Protein 5HUX (pdb70)

B-factor: mean 28.96, std 8.8, range [14.6, 68.6]

Structure (mmCIF, N/CA/C/O backbone):
data_5HUX
#
_entry.id   5HUX
#
_cell.length_a   101.104
_cell.length_b   46.662
_cell.length_c   89.394
_cell.angle_alpha   90.00
_cell.angle_beta   90.56
_cell.angle_gamma   90.00
#
_symmetry.space_group_name_H-M   'C 1 2 1'
#
loop_
_entity.id
_entity.type
_entity.pdbx_description
1 polymer 'Probable sugar kinase'
2 non-polymer "ADENOSINE-5'-DIPHOSPHATE"
3 water water
#
loop_
_atom_site.group_PDB
_atom_site.id
_atom_site.type_symbol
_atom_site.label_atom_id
_atom_site.label_alt_id
_atom_site.label_comp_id
_atom_site.label_asym_id
_atom_site.label_entity_id
_atom_site.label_seq_id
_atom_site.pdbx_PDB_ins_code
_atom_site.Cartn_x
_atom_site.Cartn_y
_atom_site.Cartn_z
_atom_site.occupancy
_atom_site.B_iso_or_equiv
_atom_site.auth_seq_id
_atom_site.auth_comp_id
_atom_site.auth_asym_id
_atom_site.auth_atom_id
_atom_site.pdbx_PDB_model_num
ATOM 1 N N . MET A 1 3 ? 47.456 7.959 41.329 1.00 63.88 1 MET A N 1
ATOM 2 C CA . MET A 1 3 ? 46.178 7.644 40.701 1.00 56.57 1 MET A CA 1
ATOM 3 C C . MET A 1 3 ? 45.706 6.232 41.028 1.00 53.35 1 MET A C 1
ATOM 4 O O . MET A 1 3 ? 46.146 5.621 42.003 1.00 59.89 1 MET A O 1
ATOM 9 N N . VAL A 1 4 ? 44.825 5.715 40.181 1.00 51.71 2 VAL A N 1
ATOM 10 C CA . VAL A 1 4 ? 44.043 4.525 40.493 1.00 45.11 2 VAL A CA 1
ATOM 11 C C . VAL A 1 4 ? 44.246 3.394 39.475 1.00 40.89 2 VAL A C 1
ATOM 12 O O . VAL A 1 4 ? 44.420 3.641 38.278 1.00 37.09 2 VAL A O 1
ATOM 16 N N . VAL A 1 5 ? 44.258 2.157 39.962 1.00 33.02 3 VAL A N 1
ATOM 17 C CA . VAL A 1 5 ? 44.100 1.006 39.086 1.00 34.91 3 VAL A CA 1
ATOM 18 C C . VAL A 1 5 ? 42.608 0.808 38.829 1.00 33.40 3 VAL A C 1
ATOM 19 O O . VAL A 1 5 ? 41.830 0.627 39.767 1.00 26.14 3 VAL A O 1
ATOM 23 N N . ALA A 1 6 ? 42.204 0.866 37.564 1.00 23.82 4 ALA A N 1
ATOM 24 C CA . ALA A 1 6 ? 40.783 0.818 37.233 1.00 19.84 4 ALA A CA 1
ATOM 25 C C . ALA A 1 6 ? 40.487 -0.266 36.209 1.00 23.23 4 ALA A C 1
ATOM 26 O O . ALA A 1 6 ? 41.340 -0.620 35.401 1.00 24.53 4 ALA A O 1
ATOM 28 N N . LEU A 1 7 ? 39.269 -0.789 36.254 1.00 24.35 5 LEU A N 1
ATOM 29 C CA . LEU A 1 7 ? 38.858 -1.853 35.349 1.00 21.05 5 LEU A CA 1
ATOM 30 C C . LEU A 1 7 ? 37.689 -1.410 34.488 1.00 19.59 5 LEU A C 1
ATOM 31 O O . LEU A 1 7 ? 36.658 -0.954 35.003 1.00 18.73 5 LEU A O 1
ATOM 36 N N . GLY A 1 8 ? 37.855 -1.539 33.175 1.00 18.38 6 GLY A N 1
ATOM 37 C CA . GLY A 1 8 ? 36.773 -1.282 32.245 1.00 18.83 6 GLY A CA 1
ATOM 38 C C . GLY A 1 8 ? 36.327 -2.575 31.579 1.00 19.49 6 GLY A C 1
ATOM 39 O O . GLY A 1 8 ? 37.159 -3.374 31.144 1.00 20.50 6 GLY A O 1
ATOM 40 N N . LEU A 1 9 ? 35.013 -2.783 31.527 1.00 16.85 7 LEU A N 1
ATOM 41 C CA . LEU A 1 9 ? 34.420 -3.945 30.872 1.00 16.19 7 LEU A CA 1
ATOM 42 C C . LEU A 1 9 ? 33.538 -3.496 29.718 1.00 19.42 7 LEU A C 1
ATOM 43 O O . LEU A 1 9 ? 32.635 -2.694 29.906 1.00 19.74 7 LEU A O 1
ATOM 48 N N . ASP A 1 10 ? 33.794 -4.037 28.534 1.00 19.03 8 ASP A N 1
ATOM 49 C CA . ASP A 1 10 ? 33.084 -3.673 27.313 1.00 20.59 8 ASP A CA 1
ATOM 50 C C . ASP A 1 10 ? 32.299 -4.867 26.791 1.00 21.45 8 ASP A C 1
ATOM 51 O O . ASP A 1 10 ? 32.891 -5.861 26.377 1.00 20.77 8 ASP A O 1
ATOM 56 N N . PHE A 1 11 ? 30.972 -4.787 26.837 1.00 18.82 9 PHE A N 1
ATOM 57 C CA . PHE A 1 11 ? 30.154 -5.837 26.239 1.00 17.87 9 PHE A CA 1
ATOM 58 C C . PHE A 1 11 ? 29.619 -5.333 24.900 1.00 21.09 9 PHE A C 1
ATOM 59 O O . PHE A 1 11 ? 28.760 -4.455 24.853 1.00 23.22 9 PHE A O 1
ATOM 67 N N . GLY A 1 12 ? 30.152 -5.876 23.812 1.00 19.73 10 GLY A N 1
ATOM 68 C CA . GLY A 1 12 ? 29.809 -5.392 22.487 1.00 21.08 10 GLY A CA 1
ATOM 69 C C . GLY A 1 12 ? 28.933 -6.324 21.680 1.00 28.36 10 GLY A C 1
ATOM 70 O O . GLY A 1 12 ? 28.235 -7.185 22.225 1.00 23.99 10 GLY A O 1
ATOM 71 N N . THR A 1 13 ? 28.989 -6.152 20.362 1.00 30.32 11 THR A N 1
ATOM 72 C CA . THR A 1 13 ? 28.086 -6.842 19.449 1.00 30.12 11 THR A CA 1
ATOM 73 C C . THR A 1 13 ? 28.423 -8.314 19.239 1.00 29.55 11 THR A C 1
ATOM 74 O O . THR A 1 13 ? 27.566 -9.092 18.823 1.00 34.17 11 THR A O 1
ATOM 78 N N . SER A 1 14 ? 29.660 -8.709 19.523 1.00 28.67 12 SER A N 1
ATOM 79 C CA . SER A 1 14 ? 30.055 -10.094 19.270 1.00 31.95 12 SER A CA 1
ATOM 80 C C . SER A 1 14 ? 30.920 -10.701 20.370 1.00 29.81 12 SER A C 1
ATOM 81 O O . SER A 1 14 ? 31.289 -11.871 20.293 1.00 24.98 12 SER A O 1
ATOM 84 N N . GLY A 1 15 ? 31.244 -9.917 21.393 1.00 25.94 13 GLY A N 1
ATOM 85 C CA . GLY A 1 15 ? 32.076 -10.417 22.471 1.00 23.53 13 GLY A CA 1
ATOM 86 C C . GLY A 1 15 ? 32.253 -9.399 23.580 1.00 26.80 13 GLY A C 1
ATOM 87 O O . GLY A 1 15 ? 31.728 -8.286 23.501 1.00 24.54 13 GLY A O 1
ATOM 88 N N . ALA A 1 16 ? 32.985 -9.783 24.620 1.00 21.85 14 ALA A N 1
ATOM 89 C CA . ALA A 1 16 ? 33.270 -8.872 25.725 1.00 20.55 14 ALA A CA 1
ATOM 90 C C . ALA A 1 16 ? 34.777 -8.759 25.933 1.00 24.65 14 ALA A C 1
ATOM 91 O O . ALA A 1 16 ? 35.515 -9.713 25.704 1.00 21.14 14 ALA A O 1
ATOM 93 N N . ARG A 1 17 ? 35.235 -7.582 26.340 1.00 22.79 15 ARG A N 1
ATOM 94 C CA . ARG A 1 17 ? 36.647 -7.389 26.638 1.00 21.21 15 ARG A CA 1
ATOM 95 C C . ARG A 1 17 ? 36.789 -6.689 27.986 1.00 25.95 15 ARG A C 1
ATOM 96 O O . ARG A 1 17 ? 35.940 -5.897 28.371 1.00 21.97 15 ARG A O 1
ATOM 104 N N . ALA A 1 18 ? 37.851 -7.012 28.711 1.00 19.95 16 ALA A N 1
ATOM 105 C CA . ALA A 1 18 ? 38.142 -6.386 29.984 1.00 20.40 16 ALA A CA 1
ATOM 106 C C . ALA A 1 18 ? 39.551 -5.822 29.933 1.00 25.46 16 ALA A C 1
ATOM 107 O O . ALA A 1 18 ? 40.481 -6.498 29.489 1.00 21.99 16 ALA A O 1
ATOM 109 N N . ILE A 1 19 ? 39.703 -4.575 30.368 1.00 23.29 17 ILE A N 1
ATOM 110 C CA . ILE A 1 19 ? 41.022 -3.962 30.429 1.00 23.81 17 ILE A CA 1
ATOM 111 C C . ILE A 1 19 ? 41.220 -3.324 31.796 1.00 26.76 17 ILE A C 1
ATOM 112 O O . ILE A 1 19 ? 40.431 -2.477 32.226 1.00 23.78 17 ILE A O 1
ATOM 117 N N . ALA A 1 20 ? 42.261 -3.759 32.495 1.00 26.15 18 ALA A N 1
ATOM 118 C CA . ALA A 1 20 ? 42.621 -3.133 33.760 1.00 28.44 18 ALA A CA 1
ATOM 119 C C . ALA A 1 20 ? 43.869 -2.294 33.553 1.00 26.56 18 ALA A C 1
ATOM 120 O O . ALA A 1 20 ? 44.839 -2.756 32.960 1.00 26.40 18 ALA A O 1
ATOM 122 N N . CYS A 1 21 ? 43.835 -1.058 34.038 1.00 25.87 19 CYS A N 1
ATOM 123 C CA . CYS A 1 21 ? 44.947 -0.141 33.857 1.00 26.14 19 CYS A CA 1
ATOM 124 C C . CYS A 1 21 ? 45.446 0.447 35.162 1.00 29.56 19 CYS A C 1
ATOM 125 O O . CYS A 1 21 ? 44.664 0.920 35.988 1.00 30.41 19 CYS A O 1
ATOM 128 N N . ASP A 1 22 ? 46.760 0.399 35.330 1.00 30.87 20 ASP A N 1
ATOM 129 C CA . ASP A 1 22 ? 47.460 1.185 36.327 1.00 34.82 20 ASP A CA 1
ATOM 130 C C . ASP A 1 22 ? 47.873 2.478 35.632 1.00 35.13 20 ASP A C 1
ATOM 131 O O . ASP A 1 22 ? 48.799 2.488 34.807 1.00 40.58 20 ASP A O 1
ATOM 136 N N . PHE A 1 23 ? 47.162 3.554 35.957 1.00 35.68 21 PHE A N 1
ATOM 137 C CA . PHE A 1 23 ? 47.305 4.834 35.266 1.00 39.89 21 PHE A CA 1
ATOM 138 C C . PHE A 1 23 ? 48.465 5.684 35.780 1.00 46.57 21 PHE A C 1
ATOM 139 O O . PHE A 1 23 ? 48.759 6.739 35.217 1.00 46.43 21 PHE A O 1
ATOM 147 N N . ASP A 1 24 ? 49.115 5.233 36.849 1.00 45.34 22 ASP A N 1
ATOM 148 C CA . ASP A 1 24 ? 50.344 5.880 37.305 1.00 46.68 22 ASP A CA 1
ATOM 149 C C . ASP A 1 24 ? 51.556 5.280 36.610 1.00 45.80 22 ASP A C 1
ATOM 150 O O . ASP A 1 24 ? 52.500 5.990 36.264 1.00 51.94 22 ASP A O 1
ATOM 155 N N . SER A 1 25 ? 51.523 3.968 36.403 1.00 46.70 23 SER A N 1
ATOM 156 C CA . SER A 1 25 ? 52.599 3.281 35.703 1.00 47.01 23 SER A CA 1
ATOM 157 C C . SER A 1 25 ? 52.324 3.211 34.208 1.00 46.90 23 SER A C 1
ATOM 158 O O . SER A 1 25 ? 53.175 2.771 33.436 1.00 51.05 23 SER A O 1
ATOM 161 N N . ASP A 1 26 ? 51.129 3.639 33.811 1.00 42.91 24 ASP A N 1
ATOM 162 C CA . ASP A 1 26 ? 50.685 3.573 32.419 1.00 47.00 24 ASP A CA 1
ATOM 163 C C . ASP A 1 26 ? 50.733 2.148 31.875 1.00 45.94 24 ASP A C 1
ATOM 164 O O . ASP A 1 26 ? 50.957 1.938 30.681 1.00 47.54 24 ASP A O 1
ATOM 169 N N . ARG A 1 27 ? 50.521 1.168 32.748 1.00 42.16 25 ARG A N 1
ATOM 170 C CA . ARG A 1 27 ? 50.566 -0.231 32.318 1.00 38.53 25 ARG A CA 1
ATOM 171 C C . ARG A 1 27 ? 49.174 -0.850 32.360 1.00 38.06 25 ARG A C 1
ATOM 172 O O . ARG A 1 27 ? 48.296 -0.346 33.047 1.00 34.66 25 ARG A O 1
ATOM 180 N N . SER A 1 28 ? 48.967 -1.944 31.636 1.00 31.33 26 SER A N 1
ATOM 181 C CA . SER A 1 28 ? 47.631 -2.520 31.567 1.00 32.56 26 SER A CA 1
ATOM 182 C C . SER A 1 28 ? 47.610 -4.003 31.210 1.00 34.87 26 SER A C 1
ATOM 183 O O . SER A 1 28 ? 48.601 -4.562 30.742 1.00 33.38 26 SER A O 1
ATOM 186 N N . VAL A 1 29 ? 46.462 -4.632 31.440 1.00 30.14 27 VAL A N 1
ATOM 187 C CA . VAL A 1 29 ? 46.240 -6.006 31.028 1.00 25.75 27 VAL A CA 1
ATOM 188 C C . VAL A 1 29 ? 44.873 -6.124 30.363 1.00 28.12 27 VAL A C 1
ATOM 189 O O . VAL A 1 29 ? 43.907 -5.484 30.786 1.00 28.34 27 VA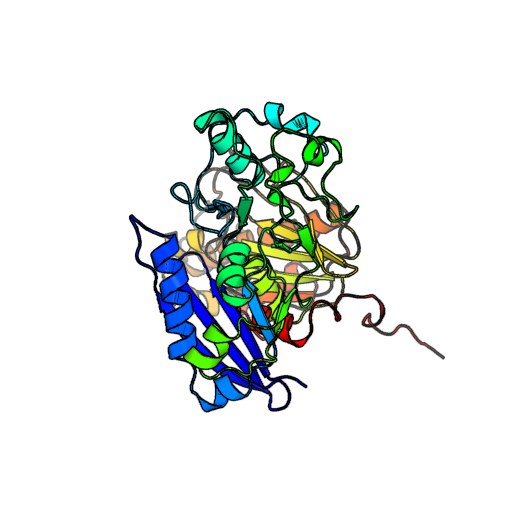L A O 1
ATOM 193 N N . SER A 1 30 ? 44.806 -6.949 29.324 1.00 25.56 28 SER A N 1
ATOM 194 C CA . SER A 1 30 ? 43.594 -7.114 28.539 1.00 29.21 28 SER A CA 1
ATOM 195 C C . SER A 1 30 ? 43.210 -8.581 28.422 1.00 29.74 28 SER A C 1
ATOM 196 O O . SER A 1 30 ? 44.060 -9.428 28.160 1.00 31.20 28 SER A O 1
ATOM 199 N N . VAL A 1 31 ? 41.931 -8.874 28.621 1.00 24.51 29 VAL A N 1
ATOM 200 C CA . VAL A 1 31 ? 41.413 -10.227 28.423 1.00 29.02 29 VAL A CA 1
ATOM 201 C C . VAL A 1 31 ? 40.091 -10.134 27.684 1.00 29.82 29 VAL A C 1
ATOM 202 O O . VAL A 1 31 ? 39.492 -9.065 27.625 1.00 24.57 29 VAL A O 1
ATOM 206 N N . SER A 1 32 ? 39.628 -11.237 27.110 1.00 24.06 30 SER A N 1
ATOM 207 C CA . SER A 1 32 ? 38.404 -11.177 26.326 1.00 23.37 30 SER A CA 1
ATOM 208 C C . SER A 1 32 ? 37.687 -12.514 26.244 1.00 32.70 30 SER A C 1
ATOM 209 O O . SER A 1 32 ? 38.257 -13.565 26.545 1.00 33.58 30 SER A O 1
ATOM 212 N N . VAL A 1 33 ? 36.418 -12.453 25.852 1.00 26.24 31 VAL A N 1
ATOM 213 C CA . VAL A 1 33 ? 35.601 -13.632 25.608 1.00 28.51 31 VAL A CA 1
ATOM 214 C C . VAL A 1 33 ? 34.778 -13.393 24.346 1.00 30.02 31 VAL A C 1
ATOM 215 O O . VAL A 1 33 ? 34.439 -12.247 24.015 1.00 26.60 31 VAL A O 1
ATOM 219 N N . THR A 1 34 ? 34.468 -14.471 23.638 1.00 22.50 32 THR A N 1
ATOM 220 C CA . THR A 1 34 ? 33.718 -14.369 22.392 1.00 26.26 32 THR A CA 1
ATOM 221 C C . THR A 1 34 ? 32.326 -14.966 22.573 1.00 29.26 32 THR A C 1
ATOM 222 O O . THR A 1 34 ? 32.181 -16.052 23.133 1.00 35.29 32 THR A O 1
ATOM 226 N N . PHE A 1 35 ? 31.307 -14.244 22.115 1.00 26.38 33 PHE A N 1
ATOM 227 C CA . PHE A 1 35 ? 29.927 -14.704 22.239 1.00 28.19 33 PHE A CA 1
ATOM 228 C C . PHE A 1 35 ? 29.593 -15.687 21.139 1.00 34.26 33 PHE A C 1
ATOM 229 O O . PHE A 1 35 ? 30.207 -15.656 20.076 1.00 26.69 33 PHE A O 1
ATOM 237 N N . PRO A 1 36 ? 28.598 -16.552 21.381 1.00 35.55 34 PRO A N 1
ATOM 238 C CA . PRO A 1 36 ? 28.039 -17.345 20.284 1.00 35.65 34 PRO A CA 1
ATOM 239 C C . PRO A 1 36 ? 27.223 -16.443 19.366 1.00 37.13 34 PRO A C 1
ATOM 240 O O . PRO A 1 36 ? 26.945 -15.302 19.742 1.00 35.87 34 PRO A O 1
ATOM 244 N N . LYS A 1 37 ? 26.860 -16.924 18.182 1.00 33.54 35 LYS A N 1
ATOM 245 C CA . LYS A 1 37 ? 26.050 -16.124 17.269 1.00 37.76 35 LYS A CA 1
ATOM 246 C C . LYS A 1 37 ? 24.609 -16.039 17.766 1.00 38.05 35 LYS A C 1
ATOM 247 O O . LYS A 1 37 ? 23.925 -15.040 17.557 1.00 41.95 35 LYS A O 1
ATOM 253 N N . THR A 1 38 ? 24.162 -17.091 18.443 1.00 45.62 36 THR A N 1
ATOM 254 C CA . THR A 1 38 ? 22.785 -17.176 18.908 1.00 41.15 36 THR A CA 1
ATOM 255 C C . THR A 1 38 ? 22.740 -17.754 20.316 1.00 42.22 36 THR A C 1
ATOM 256 O O . THR A 1 38 ? 23.681 -18.418 20.759 1.00 46.36 36 THR A O 1
ATOM 260 N N . SER A 1 39 ? 21.648 -17.503 21.026 1.00 39.77 37 SER A N 1
ATOM 261 C CA . SER A 1 39 ? 21.493 -18.074 22.354 1.00 41.43 37 SER A CA 1
ATOM 262 C C . SER A 1 39 ? 20.030 -18.219 22.744 1.00 36.22 37 SER A C 1
ATOM 263 O O . SER A 1 39 ? 19.176 -17.442 22.314 1.00 32.13 37 SER A O 1
ATOM 266 N N . GLN A 1 40 ? 19.753 -19.234 23.554 1.00 38.32 38 GLN A N 1
ATOM 267 C CA . GLN A 1 40 ? 18.446 -19.390 24.171 1.00 41.52 38 GLN A CA 1
ATOM 268 C C . GLN A 1 40 ? 18.410 -18.616 25.485 1.00 40.09 38 GLN A C 1
ATOM 269 O O . GLN A 1 40 ? 17.342 -18.325 26.020 1.00 39.79 38 GLN A O 1
ATOM 275 N N . ASN A 1 41 ? 19.592 -18.283 25.994 1.00 35.80 39 ASN A N 1
ATOM 276 C CA . ASN A 1 41 ? 19.712 -17.609 27.278 1.00 32.84 39 ASN A CA 1
ATOM 277 C C . ASN A 1 41 ? 20.852 -16.591 27.245 1.00 31.48 39 ASN A C 1
ATOM 278 O O . ASN A 1 41 ? 21.922 -16.820 27.811 1.00 28.05 39 ASN A O 1
ATOM 283 N N . TRP A 1 42 ? 20.616 -15.476 26.561 1.00 27.23 40 TRP A N 1
ATOM 284 C CA . TRP A 1 42 ? 21.590 -14.391 26.498 1.00 28.11 40 TRP A CA 1
ATOM 285 C C . TRP A 1 42 ? 22.008 -13.817 27.857 1.00 25.27 40 TRP A C 1
ATOM 286 O O . TRP A 1 42 ? 23.187 -13.510 28.040 1.00 27.04 40 TRP A O 1
ATOM 297 N N . PRO A 1 43 ? 21.064 -13.654 28.808 1.00 24.85 41 PRO A N 1
ATOM 298 C CA . PRO A 1 43 ? 21.527 -13.160 30.115 1.00 26.47 41 PRO A CA 1
ATOM 299 C C . PRO A 1 43 ? 22.566 -14.076 30.758 1.00 27.31 41 PRO A C 1
ATOM 300 O O . PRO A 1 43 ? 23.524 -13.597 31.386 1.00 22.70 41 PRO A O 1
ATOM 304 N N . GLN A 1 44 ? 22.384 -15.383 30.593 1.00 24.15 42 GLN A N 1
ATOM 305 C CA . GLN A 1 44 ? 23.335 -16.344 31.129 1.00 24.51 42 GLN A CA 1
ATOM 306 C C . GLN A 1 44 ? 24.685 -16.192 30.440 1.00 24.40 42 GLN A C 1
ATOM 307 O O . GLN A 1 44 ? 25.723 -16.206 31.091 1.00 26.87 42 GLN A O 1
ATOM 313 N N . VAL A 1 45 ? 24.662 -16.051 29.118 1.00 23.43 43 VAL A N 1
ATOM 314 C CA . VAL A 1 45 ? 25.883 -15.844 28.349 1.00 23.02 43 VAL A CA 1
ATOM 315 C C . VAL A 1 45 ? 26.640 -14.602 28.821 1.00 23.92 43 VAL A C 1
ATOM 316 O O . VAL A 1 45 ? 27.853 -14.649 29.055 1.00 23.07 43 VAL A O 1
ATOM 320 N N . TRP A 1 46 ? 25.922 -13.494 28.961 1.00 23.34 44 TRP A N 1
ATOM 321 C CA . TRP A 1 46 ? 26.546 -12.238 29.386 1.00 25.33 44 TRP A CA 1
ATOM 322 C C . TRP A 1 46 ? 27.125 -12.350 30.796 1.00 22.08 44 TRP A C 1
ATOM 323 O O . TRP A 1 46 ? 28.274 -11.962 31.040 1.00 22.95 44 TRP A O 1
ATOM 334 N N . ARG A 1 47 ? 26.341 -12.885 31.727 1.00 21.31 45 ARG A N 1
ATOM 335 C CA . ARG A 1 47 ? 26.797 -12.973 33.115 1.00 22.98 45 ARG A CA 1
ATOM 336 C C . ARG A 1 47 ? 28.001 -13.913 33.260 1.00 26.59 45 ARG A C 1
ATOM 337 O O . ARG A 1 47 ? 28.985 -13.609 33.972 1.00 23.97 45 ARG A O 1
ATOM 345 N N . GLU A 1 48 ? 27.931 -15.050 32.572 1.00 22.55 46 GLU A N 1
ATOM 346 C CA . GLU A 1 48 ? 29.037 -15.990 32.595 1.00 25.28 46 GLU A CA 1
ATOM 347 C C . GLU A 1 48 ? 30.273 -15.325 32.002 1.00 22.74 46 GLU A C 1
ATOM 348 O O . GLU A 1 48 ? 31.373 -15.497 32.523 1.00 26.06 46 GLU A O 1
ATOM 354 N N . ALA A 1 49 ? 30.086 -14.537 30.945 1.00 23.63 47 ALA A N 1
ATOM 355 C CA . ALA A 1 49 ? 31.194 -13.805 30.338 1.00 20.92 47 ALA A CA 1
ATOM 356 C C . ALA A 1 49 ? 31.832 -12.856 31.345 1.00 20.42 47 ALA A C 1
ATOM 357 O O . ALA A 1 49 ? 33.053 -12.740 31.418 1.00 21.15 47 ALA A O 1
ATOM 359 N N . LEU A 1 50 ? 30.988 -12.179 32.118 1.00 21.35 48 LEU A N 1
ATOM 360 C CA . LEU A 1 50 ? 31.446 -11.293 33.180 1.00 19.62 48 LEU A CA 1
ATOM 361 C C . LEU A 1 50 ? 32.394 -12.032 34.132 1.00 23.00 48 LEU A C 1
ATOM 362 O O . LEU A 1 50 ? 33.541 -11.594 34.393 1.00 20.89 48 LEU A O 1
ATOM 367 N N . TRP A 1 51 ? 31.928 -13.179 34.627 1.00 24.00 49 TRP A N 1
ATOM 368 C CA . TRP A 1 51 ? 32.759 -13.962 35.543 1.00 22.86 49 TRP A CA 1
ATOM 369 C C . TRP A 1 51 ? 34.049 -14.489 34.882 1.00 21.81 49 TRP A C 1
ATOM 370 O O . TRP A 1 51 ? 35.106 -14.510 35.517 1.00 21.47 49 TRP A O 1
ATOM 381 N N . GLN A 1 52 ? 33.966 -14.903 33.615 1.00 22.87 50 GLN A N 1
ATOM 382 C CA . GLN A 1 52 ? 35.144 -15.351 32.858 1.00 25.49 50 GLN A CA 1
ATOM 383 C C . GLN A 1 52 ? 36.210 -14.264 32.740 1.00 25.04 50 GLN A C 1
ATOM 384 O O . GLN A 1 52 ? 37.414 -14.508 32.958 1.00 24.35 50 GLN A O 1
ATOM 390 N N . LEU A 1 53 ? 35.761 -13.065 32.384 1.00 22.04 51 LEU A N 1
ATOM 391 C CA . LEU A 1 53 ? 36.656 -11.922 32.276 1.00 24.36 51 LEU A CA 1
ATOM 392 C C . LEU A 1 53 ? 37.351 -11.682 33.598 1.00 23.79 51 LEU A C 1
ATOM 393 O O . LEU A 1 53 ? 38.578 -11.554 33.640 1.00 23.54 51 LEU A O 1
ATOM 398 N N . LEU A 1 54 ? 36.574 -11.634 34.678 1.00 23.73 52 LEU A N 1
ATOM 399 C CA . LEU A 1 54 ? 37.181 -11.405 35.990 1.00 25.03 52 LEU A CA 1
ATOM 400 C C . LEU A 1 54 ? 38.198 -12.496 36.341 1.00 25.56 52 LEU A C 1
ATOM 401 O O . LEU A 1 54 ? 39.281 -12.210 36.853 1.00 25.49 52 LEU A O 1
ATOM 406 N N . THR A 1 55 ? 37.847 -13.743 36.047 1.00 24.71 53 THR A N 1
ATOM 407 C CA . THR A 1 55 ? 38.705 -14.883 36.365 1.00 24.21 53 THR A CA 1
ATOM 408 C C . THR A 1 55 ? 40.042 -14.788 35.641 1.00 28.69 53 THR A C 1
ATOM 409 O O . THR A 1 55 ? 41.089 -15.139 36.197 1.00 24.04 53 THR A O 1
ATOM 413 N N . GLN A 1 56 ? 40.004 -14.284 34.410 1.00 22.90 54 GLN A N 1
ATOM 414 C CA . GLN A 1 56 ? 41.189 -14.244 33.560 1.00 25.51 54 GLN A CA 1
ATOM 415 C C . GLN A 1 56 ? 42.204 -13.185 33.983 1.00 27.87 54 GLN A C 1
ATOM 416 O O . GLN A 1 56 ? 43.393 -13.299 33.685 1.00 31.14 54 GLN A O 1
ATOM 422 N N . ILE A 1 57 ? 41.730 -12.139 34.646 1.00 25.21 55 ILE A N 1
ATOM 423 C CA . ILE A 1 57 ? 42.620 -11.112 35.157 1.00 27.06 55 ILE A CA 1
ATOM 424 C C . ILE A 1 57 ? 43.481 -11.709 36.266 1.00 26.34 55 ILE A C 1
ATOM 425 O O . ILE A 1 57 ? 42.964 -12.388 37.150 1.00 26.53 55 ILE A O 1
ATOM 430 N N . PRO A 1 58 ? 44.805 -11.490 36.201 1.00 29.58 56 PRO A N 1
ATOM 431 C CA . PRO A 1 58 ? 45.710 -12.053 37.212 1.00 29.57 56 PRO A CA 1
ATOM 432 C C . PRO A 1 58 ? 45.363 -11.570 38.616 1.00 26.94 56 PRO A C 1
ATOM 433 O O . PRO A 1 58 ? 44.952 -10.422 38.777 1.00 26.42 56 PRO A O 1
ATOM 437 N N . ALA A 1 59 ? 45.528 -12.437 39.612 1.00 29.13 57 ALA A N 1
ATOM 438 C CA . ALA A 1 59 ? 45.103 -12.142 40.980 1.00 28.81 57 ALA A CA 1
ATOM 439 C C . ALA A 1 59 ? 45.721 -10.867 41.542 1.00 26.88 57 ALA A C 1
ATOM 440 O O . ALA A 1 59 ? 45.064 -10.127 42.277 1.00 29.03 57 ALA A O 1
ATOM 442 N N . ASP A 1 60 ? 46.981 -10.611 41.202 1.00 28.57 58 ASP A N 1
ATOM 443 C CA . ASP A 1 60 ? 47.673 -9.434 41.718 1.00 32.07 58 ASP A CA 1
ATOM 444 C C . ASP A 1 60 ? 47.075 -8.148 41.150 1.00 30.37 58 ASP A C 1
ATOM 445 O O . ASP A 1 60 ? 47.056 -7.117 41.823 1.00 33.61 58 ASP A O 1
ATOM 450 N N . TRP A 1 61 ? 46.584 -8.203 39.916 1.00 29.98 59 TRP A N 1
ATOM 451 C CA . TRP A 1 61 ? 45.878 -7.061 39.350 1.00 25.85 59 TRP A CA 1
ATOM 452 C C . TRP A 1 61 ? 44.538 -6.883 40.046 1.00 24.10 59 TRP A C 1
ATOM 453 O O . TRP A 1 61 ? 44.159 -5.770 40.411 1.00 23.40 59 TRP A O 1
ATOM 464 N N . ARG A 1 62 ? 43.832 -7.991 40.242 1.00 23.35 60 ARG A N 1
ATOM 465 C CA . ARG A 1 62 ? 42.517 -7.950 40.871 1.00 25.23 60 ARG A CA 1
ATOM 466 C C . ARG A 1 62 ? 42.568 -7.383 42.281 1.00 26.15 60 ARG A C 1
ATOM 467 O O . ARG A 1 62 ? 41.655 -6.669 42.699 1.00 27.51 60 ARG A O 1
ATOM 475 N N . SER A 1 63 ? 43.639 -7.680 43.009 1.00 27.74 61 SER A N 1
ATOM 476 C CA . SER A 1 63 ? 43.773 -7.188 44.379 1.00 27.27 61 SER A CA 1
ATOM 477 C C . SER A 1 63 ? 43.970 -5.671 44.422 1.00 29.42 61 SER A C 1
ATOM 478 O O . SER A 1 63 ? 43.819 -5.047 45.475 1.00 29.99 61 SER A O 1
ATOM 481 N N . ARG A 1 64 ? 44.287 -5.088 43.269 1.00 25.23 62 ARG A N 1
ATOM 482 C CA . ARG A 1 64 ? 44.612 -3.667 43.169 1.00 26.64 62 ARG A CA 1
ATOM 483 C C . ARG A 1 64 ? 43.506 -2.809 42.545 1.00 27.37 62 ARG A C 1
ATOM 484 O O . ARG A 1 64 ? 43.585 -1.581 42.584 1.00 27.98 62 ARG A O 1
ATOM 492 N N . ILE A 1 65 ? 42.487 -3.441 41.966 1.00 26.62 63 ILE A N 1
ATOM 493 C CA . ILE A 1 65 ? 41.436 -2.694 41.274 1.00 27.43 63 ILE A CA 1
ATOM 494 C C . ILE A 1 65 ? 40.579 -1.921 42.268 1.00 26.74 63 ILE A C 1
ATOM 495 O O . ILE A 1 65 ? 40.053 -2.493 43.216 1.00 28.21 63 ILE A O 1
ATOM 500 N N . GLU A 1 66 ? 40.440 -0.617 42.049 1.00 28.35 64 GLU A N 1
ATOM 501 C CA . GLU A 1 66 ? 39.715 0.233 42.993 1.00 26.50 64 GLU A CA 1
ATOM 502 C C . GLU A 1 66 ? 38.374 0.707 42.453 1.00 22.49 64 GLU A C 1
ATOM 503 O O . GLU A 1 66 ? 37.468 1.021 43.226 1.00 22.09 64 GLU A O 1
ATOM 509 N N . ARG A 1 67 ? 38.259 0.781 41.127 1.00 22.47 65 ARG A N 1
ATOM 510 C CA . ARG A 1 67 ? 37.029 1.224 40.477 1.00 21.06 65 ARG A CA 1
ATOM 511 C C . ARG A 1 67 ? 36.743 0.359 39.249 1.00 20.88 65 ARG A C 1
ATOM 512 O O . ARG A 1 67 ? 37.667 -0.059 38.550 1.00 20.89 65 ARG A O 1
ATOM 520 N N . ILE A 1 68 ? 35.464 0.087 39.001 1.00 17.67 66 ILE A N 1
ATOM 521 C CA . ILE A 1 68 ? 35.043 -0.715 37.849 1.00 15.55 66 ILE A CA 1
ATOM 522 C C . ILE A 1 68 ? 33.912 -0.018 37.108 1.00 20.27 66 ILE A C 1
ATOM 523 O O . ILE A 1 68 ? 32.995 0.505 37.745 1.00 19.60 66 ILE A O 1
ATOM 528 N N . ALA A 1 69 ? 33.969 -0.011 35.774 1.00 18.46 67 ALA A N 1
ATOM 529 C CA . ALA A 1 69 ? 32.837 0.470 34.981 1.00 18.70 67 ALA A CA 1
ATOM 530 C C . ALA A 1 69 ? 32.547 -0.465 33.815 1.00 19.73 67 ALA A C 1
ATOM 531 O O . ALA A 1 69 ? 33.423 -1.202 33.362 1.00 18.40 67 ALA A O 1
ATOM 533 N N . ILE A 1 70 ? 31.308 -0.431 33.334 1.00 16.85 68 ILE A N 1
ATOM 534 C CA . ILE A 1 70 ? 30.886 -1.310 32.252 1.00 17.83 68 ILE A CA 1
ATOM 535 C C . ILE A 1 70 ? 30.168 -0.525 31.160 1.00 20.81 68 ILE A C 1
ATOM 536 O O . ILE A 1 70 ? 29.334 0.334 31.450 1.00 19.60 68 ILE A O 1
ATOM 541 N N . ASP A 1 71 ? 30.518 -0.799 29.906 1.00 18.20 69 ASP A N 1
ATOM 542 C CA . ASP A 1 71 ? 29.739 -0.310 28.781 1.00 19.67 69 ASP A CA 1
ATOM 543 C C . ASP A 1 71 ? 29.022 -1.502 28.140 1.00 22.73 69 ASP A C 1
ATOM 544 O O . ASP A 1 71 ? 29.523 -2.630 28.174 1.00 19.63 69 ASP A O 1
ATOM 549 N N . GLY A 1 72 ? 27.841 -1.249 27.584 1.00 20.86 70 GLY A N 1
ATOM 550 C CA . GLY A 1 72 ? 27.066 -2.278 26.914 1.00 19.02 70 GLY A CA 1
ATOM 551 C C . GLY A 1 72 ? 26.493 -1.742 25.611 1.00 23.00 70 GLY A C 1
ATOM 552 O O . GLY A 1 72 ? 26.684 -0.577 25.270 1.00 21.00 70 GLY A O 1
ATOM 553 N N . THR A 1 73 ? 25.782 -2.586 24.875 1.00 20.84 71 THR A N 1
ATOM 554 C CA . THR A 1 73 ? 25.250 -2.161 23.593 1.00 21.10 71 THR A CA 1
ATOM 555 C C . THR A 1 73 ? 23.967 -1.370 23.808 1.00 20.94 71 THR A C 1
ATOM 556 O O . THR A 1 73 ? 23.165 -1.685 24.691 1.00 20.36 71 THR A O 1
ATOM 560 N N . SER A 1 74 ? 23.800 -0.328 23.001 1.00 23.62 72 SER A N 1
ATOM 561 C CA . SER A 1 74 ? 22.706 0.627 23.144 1.00 20.92 72 SER A CA 1
ATOM 562 C C . SER A 1 74 ? 21.380 0.058 22.679 1.00 26.49 72 SER A C 1
ATOM 563 O O . SER A 1 74 ? 21.226 -0.288 21.508 1.00 24.06 72 SER A O 1
ATOM 566 N N . GLY A 1 75 ? 20.414 -0.024 23.587 1.00 22.05 73 GLY A N 1
ATOM 567 C CA . GLY A 1 75 ? 19.089 -0.477 23.209 1.00 20.25 73 GLY A CA 1
ATOM 568 C C . GLY A 1 75 ? 18.939 -1.966 23.410 1.00 21.91 73 GLY A C 1
ATOM 569 O O . GLY A 1 75 ? 17.935 -2.561 23.020 1.00 24.90 73 GLY A O 1
ATOM 570 N N . THR A 1 76 ? 19.963 -2.578 23.991 1.00 20.00 74 THR A N 1
ATOM 571 C CA . THR A 1 76 ? 19.850 -3.956 24.450 1.00 23.84 74 THR A CA 1
ATOM 572 C C . THR A 1 76 ? 19.296 -3.902 25.863 1.00 24.16 74 THR A C 1
ATOM 573 O O . THR A 1 76 ? 19.970 -3.427 26.776 1.00 22.33 74 THR A O 1
ATOM 577 N N . VAL A 1 77 ? 18.059 -4.353 26.037 1.00 21.53 75 VAL A N 1
ATOM 578 C CA . VAL A 1 77 ? 17.395 -4.225 27.328 1.00 22.75 75 VAL A CA 1
ATOM 579 C C . VAL A 1 77 ? 16.808 -5.542 27.839 1.00 25.44 75 VAL A C 1
ATOM 580 O O . VAL A 1 77 ? 16.502 -6.450 27.059 1.00 23.43 75 VAL A O 1
ATOM 584 N N . LEU A 1 78 ? 16.659 -5.611 29.160 1.00 19.59 76 LEU A N 1
ATOM 585 C CA . LEU A 1 78 ? 16.138 -6.772 29.881 1.00 24.85 76 LEU A CA 1
ATOM 586 C C . LEU A 1 78 ? 14.991 -6.339 30.784 1.00 25.86 76 LEU A C 1
ATOM 587 O O . LEU A 1 78 ? 15.070 -5.293 31.438 1.00 28.31 76 LEU A O 1
ATOM 592 N N . LEU A 1 79 ? 13.940 -7.146 30.826 1.00 24.05 77 LEU A N 1
ATOM 593 C CA . LEU A 1 79 ? 12.797 -6.888 31.693 1.00 24.87 77 LEU A CA 1
ATOM 594 C C . LEU A 1 79 ? 12.890 -7.835 32.881 1.00 24.93 77 LEU A C 1
ATOM 595 O O . LEU A 1 79 ? 12.792 -9.049 32.716 1.00 29.29 77 LEU A O 1
ATOM 600 N N . CYS A 1 80 ? 13.093 -7.283 34.075 1.00 25.73 78 CYS A N 1
ATOM 601 C CA . CYS A 1 80 ? 13.447 -8.093 35.242 1.00 27.40 78 CYS A CA 1
ATOM 602 C C . CYS A 1 80 ? 12.504 -7.880 36.420 1.00 29.92 78 CYS A C 1
ATOM 603 O O . CYS A 1 80 ? 11.871 -6.831 36.528 1.00 24.49 78 CYS A O 1
ATOM 606 N N . ASP A 1 81 ? 12.425 -8.866 37.313 1.00 30.30 79 ASP A N 1
ATOM 607 C CA . ASP A 1 81 ? 11.650 -8.695 38.542 1.00 36.80 79 ASP A CA 1
ATOM 608 C C . ASP A 1 81 ? 12.453 -7.888 39.555 1.00 32.82 79 ASP A C 1
ATOM 609 O O . ASP A 1 81 ? 13.531 -7.385 39.243 1.00 35.37 79 ASP A O 1
ATOM 614 N N . ARG A 1 82 ? 11.923 -7.794 40.768 1.00 35.20 80 ARG A N 1
ATOM 615 C CA . ARG A 1 82 ? 12.545 -7.059 41.865 1.00 38.50 80 ARG A CA 1
ATOM 616 C C . ARG A 1 82 ? 14.009 -7.435 42.093 1.00 39.96 80 ARG A C 1
ATOM 617 O O . ARG A 1 82 ? 14.835 -6.576 42.406 1.00 36.53 80 ARG A O 1
ATOM 625 N N . GLU A 1 83 ? 14.326 -8.716 41.927 1.00 35.96 81 GLU A N 1
ATOM 626 C CA . GLU A 1 83 ? 15.669 -9.213 42.224 1.00 38.20 81 GLU A CA 1
ATOM 627 C C . GLU A 1 83 ? 16.583 -9.244 41.000 1.00 35.24 81 GLU A C 1
ATOM 628 O O . GLU A 1 83 ? 17.714 -9.725 41.073 1.00 38.90 81 GLU A O 1
ATOM 634 N N . GLY A 1 84 ? 16.094 -8.737 39.876 1.00 31.89 82 GLY A N 1
ATOM 635 C CA . GLY A 1 84 ? 16.914 -8.634 38.685 1.00 33.54 82 GLY A CA 1
ATOM 636 C C . GLY A 1 84 ? 16.952 -9.888 37.830 1.00 31.93 82 GLY A C 1
ATOM 637 O O . GLY A 1 84 ? 17.838 -10.049 36.989 1.00 31.75 82 GLY A O 1
ATOM 638 N N . GLN A 1 85 ? 15.995 -10.783 38.044 1.00 34.23 83 GLN A N 1
ATOM 639 C CA . GLN A 1 85 ? 15.876 -11.966 37.199 1.00 32.93 83 GLN A CA 1
ATOM 640 C C . GLN A 1 85 ? 15.010 -11.662 35.987 1.00 33.14 83 GLN A C 1
ATOM 641 O O . GLN A 1 85 ? 13.878 -11.201 36.130 1.00 32.68 83 GLN A O 1
ATOM 647 N N . PRO A 1 86 ? 15.553 -11.906 34.784 1.00 30.57 84 PRO A N 1
ATOM 648 C CA . PRO A 1 86 ? 14.857 -11.625 33.525 1.00 32.62 84 PRO A CA 1
ATOM 649 C C . PRO A 1 86 ? 13.535 -12.382 33.424 1.00 33.62 84 PRO A C 1
ATOM 650 O O . PRO A 1 86 ? 13.491 -13.579 33.691 1.00 36.78 84 PRO A O 1
ATOM 654 N N . GLN A 1 87 ? 12.473 -11.679 33.050 1.00 31.63 85 GLN A N 1
ATOM 655 C CA . GLN A 1 87 ? 11.142 -12.273 32.990 1.00 36.28 85 GLN A CA 1
ATOM 656 C C . GLN A 1 87 ? 10.794 -12.738 31.584 1.00 36.59 85 GLN A C 1
ATOM 657 O O . GLN A 1 87 ? 9.763 -13.371 31.363 1.00 40.16 85 GLN A O 1
ATOM 663 N N . THR A 1 88 ? 11.668 -12.416 30.641 1.00 32.74 86 THR A N 1
ATOM 664 C CA . THR A 1 88 ? 11.489 -12.792 29.250 1.00 32.43 86 THR A CA 1
ATOM 665 C C . THR A 1 88 ? 12.811 -12.571 28.534 1.00 34.65 86 THR A C 1
ATOM 666 O O . THR A 1 88 ? 13.742 -12.016 29.115 1.00 30.98 86 THR A O 1
ATOM 670 N N . GLU A 1 89 ? 12.903 -13.010 27.284 1.00 29.44 87 GLU A N 1
ATOM 671 C CA . GLU A 1 89 ? 14.118 -12.793 26.511 1.00 31.80 87 GLU A CA 1
ATOM 672 C C . GLU A 1 89 ? 14.394 -11.302 26.392 1.00 29.45 87 GLU A C 1
ATOM 673 O O . GLU A 1 89 ? 13.464 -10.506 26.287 1.00 27.23 87 GLU A O 1
ATOM 679 N N . PRO A 1 90 ? 15.677 -10.922 26.423 1.00 27.24 88 PRO A N 1
ATOM 680 C CA . PRO A 1 90 ? 16.069 -9.539 26.156 1.00 25.00 88 PRO A CA 1
ATOM 681 C C . PRO A 1 90 ? 15.670 -9.102 24.755 1.00 25.57 88 PRO A C 1
ATOM 682 O O . PRO A 1 90 ? 15.542 -9.931 23.856 1.00 26.23 88 PRO A O 1
ATOM 686 N N . LEU A 1 91 ? 15.463 -7.806 24.577 1.00 25.97 89 LEU A N 1
ATOM 687 C CA . LEU A 1 91 ? 15.303 -7.246 23.250 1.00 26.93 89 LEU A CA 1
ATOM 688 C C . LEU A 1 91 ? 16.623 -6.596 22.863 1.00 28.75 89 LEU A C 1
ATOM 689 O O . LEU A 1 91 ? 17.077 -5.656 23.517 1.00 26.47 89 LEU A O 1
ATOM 694 N N . LEU A 1 92 ? 17.243 -7.115 21.809 1.00 27.13 90 LEU A N 1
ATOM 695 C CA . LEU A 1 92 ? 18.603 -6.734 21.443 1.00 27.67 90 LEU A CA 1
ATOM 696 C C . LEU A 1 92 ? 18.658 -5.376 20.754 1.00 25.39 90 LEU A C 1
ATOM 697 O O . LEU A 1 92 ? 17.653 -4.889 20.235 1.00 26.42 90 LEU A O 1
ATOM 702 N N . TYR A 1 93 ? 19.848 -4.782 20.748 1.00 24.04 91 TYR A N 1
ATOM 703 C CA . TYR A 1 93 ? 20.062 -3.440 20.213 1.00 25.79 91 TYR A CA 1
ATOM 704 C C . TYR A 1 93 ? 19.566 -3.287 18.777 1.00 32.80 91 TYR A C 1
ATOM 705 O O . TYR A 1 93 ? 19.111 -2.217 18.380 1.00 30.62 91 TYR A O 1
ATOM 714 N N . ASN A 1 94 ? 19.653 -4.363 18.002 1.00 30.70 92 ASN A N 1
ATOM 715 C CA . ASN A 1 94 ? 19.321 -4.298 16.582 1.00 36.57 92 ASN A CA 1
ATOM 716 C C . ASN A 1 94 ? 17.863 -4.630 16.276 1.00 36.06 92 ASN A C 1
ATOM 717 O O . ASN A 1 94 ? 17.383 -4.373 15.174 1.00 42.52 92 ASN A O 1
ATOM 722 N N . GLN A 1 95 ? 17.163 -5.201 17.249 1.00 31.82 93 GLN A N 1
ATOM 723 C CA . GLN A 1 95 ? 15.772 -5.593 17.052 1.00 32.16 93 GLN A CA 1
ATOM 724 C C . GLN A 1 95 ? 14.834 -4.399 17.137 1.00 35.88 93 GLN A C 1
ATOM 725 O O . GLN A 1 95 ? 14.956 -3.571 18.035 1.00 34.90 93 GLN A O 1
ATOM 731 N N . ALA A 1 96 ? 13.897 -4.319 16.199 1.00 31.51 94 ALA A N 1
ATOM 732 C CA . ALA A 1 96 ? 12.902 -3.254 16.188 1.00 29.15 94 ALA A CA 1
ATOM 733 C C . ALA A 1 96 ? 11.559 -3.789 16.658 1.00 35.45 94 ALA A C 1
ATOM 734 O O . ALA A 1 96 ? 11.253 -4.968 16.480 1.00 40.33 94 ALA A O 1
ATOM 736 N N . CYS A 1 97 ? 10.756 -2.922 17.261 1.00 31.09 95 CYS A N 1
ATOM 737 C CA . CYS A 1 97 ? 9.451 -3.329 17.758 1.00 33.01 95 CYS A CA 1
ATOM 738 C C . CYS A 1 97 ? 8.345 -2.689 16.927 1.00 35.43 95 CYS A C 1
ATOM 739 O O . CYS A 1 97 ? 8.392 -1.495 16.634 1.00 35.57 95 CYS A O 1
ATOM 742 N N . PRO A 1 98 ? 7.345 -3.492 16.537 1.00 42.97 96 PRO A N 1
ATOM 743 C CA . PRO A 1 98 ? 6.220 -3.006 15.736 1.00 45.25 96 PRO A CA 1
ATOM 744 C C . PRO A 1 98 ? 5.193 -2.262 16.586 1.00 46.98 96 PRO A C 1
ATOM 745 O O . PRO A 1 98 ? 4.099 -2.775 16.827 1.00 49.19 96 PRO A O 1
ATOM 749 N N . ILE A 1 99 ? 5.552 -1.065 17.039 1.00 42.45 97 ILE A N 1
ATOM 750 C CA . ILE A 1 99 ? 4.643 -0.246 17.827 1.00 36.39 97 ILE A CA 1
ATOM 751 C C . ILE A 1 99 ? 4.336 1.069 17.125 1.00 41.55 97 ILE A C 1
ATOM 752 O O . ILE A 1 99 ? 5.038 1.472 16.198 1.00 43.98 97 ILE A O 1
ATOM 757 N N . ASP A 1 100 ? 3.286 1.741 17.579 1.00 38.74 98 ASP A N 1
ATOM 758 C CA . ASP A 1 100 ? 2.953 3.063 17.071 1.00 42.73 98 ASP A CA 1
ATOM 759 C C . ASP A 1 100 ? 3.700 4.116 17.884 1.00 36.17 98 ASP A C 1
ATOM 760 O O . ASP A 1 100 ? 3.440 4.280 19.072 1.00 40.44 98 ASP A O 1
ATOM 765 N N . LEU A 1 101 ? 4.626 4.823 17.243 1.00 36.68 99 LEU A N 1
ATOM 766 C CA . LEU A 1 101 ? 5.443 5.821 17.930 1.00 40.99 99 LEU A CA 1
ATOM 767 C C . LEU A 1 101 ? 4.576 6.942 18.502 1.00 41.50 99 LEU A C 1
ATOM 768 O O . LEU A 1 101 ? 4.971 7.630 19.445 1.00 42.50 99 LEU A O 1
ATOM 773 N N . ALA A 1 102 ? 3.386 7.106 17.933 1.00 39.59 100 ALA A N 1
ATOM 774 C CA . ALA A 1 102 ? 2.415 8.060 18.446 1.00 37.75 100 ALA A CA 1
ATOM 775 C C . ALA A 1 102 ? 2.010 7.721 19.878 1.00 35.32 100 ALA A C 1
ATOM 776 O O . ALA A 1 102 ? 1.620 8.603 20.633 1.00 39.42 100 ALA A O 1
ATOM 778 N N . ASP A 1 103 ? 2.105 6.446 20.248 1.00 33.50 101 ASP A N 1
ATOM 779 C CA . ASP A 1 103 ? 1.804 6.020 21.613 1.00 34.94 101 ASP A CA 1
ATOM 780 C C . ASP A 1 103 ? 2.793 6.604 22.622 1.00 32.05 101 ASP A C 1
ATOM 781 O O . ASP A 1 103 ? 2.528 6.609 23.825 1.00 36.25 101 ASP A O 1
ATOM 786 N N . LEU A 1 104 ? 3.928 7.096 22.127 1.00 36.53 102 LEU A N 1
ATOM 787 C CA . LEU A 1 104 ? 4.992 7.600 22.994 1.00 36.25 102 LEU A CA 1
ATOM 788 C C . LEU A 1 104 ? 5.003 9.125 23.088 1.00 34.82 102 LEU A C 1
ATOM 789 O O . LEU A 1 104 ? 5.740 9.697 23.888 1.00 28.91 102 LEU A O 1
ATOM 794 N N . ALA A 1 105 ? 4.180 9.774 22.269 1.00 37.03 103 ALA A N 1
ATOM 795 C CA . ALA A 1 105 ? 4.251 11.222 22.077 1.00 32.55 103 ALA A CA 1
ATOM 796 C C . ALA A 1 105 ? 4.049 12.041 23.356 1.00 34.34 103 ALA A C 1
ATOM 797 O O . ALA A 1 105 ? 4.546 13.159 23.462 1.00 38.20 103 ALA A O 1
ATOM 799 N N . ASP A 1 106 ? 3.326 11.489 24.324 1.00 35.04 104 ASP A N 1
ATOM 800 C CA . ASP A 1 106 ? 3.019 12.225 25.546 1.00 39.93 104 ASP A CA 1
ATOM 801 C C . ASP A 1 106 ? 4.166 12.163 26.558 1.00 37.79 104 ASP A C 1
ATOM 802 O O . ASP A 1 106 ? 4.156 12.873 27.565 1.00 34.85 104 ASP A O 1
ATOM 807 N N . TRP A 1 107 ? 5.162 11.330 26.271 1.00 34.64 105 TRP A N 1
ATOM 808 C CA . TRP A 1 107 ? 6.171 10.961 27.260 1.00 31.22 105 TRP A CA 1
ATOM 809 C C . TRP A 1 107 ? 7.553 11.579 27.038 1.00 30.83 105 TRP A C 1
ATOM 810 O O . TRP A 1 107 ? 8.383 11.596 27.949 1.00 31.29 105 TRP A O 1
ATOM 821 N N . VAL A 1 108 ? 7.806 12.069 25.829 1.00 30.90 106 VAL A N 1
ATOM 822 C CA . VAL A 1 108 ? 9.082 12.706 25.512 1.00 29.18 106 VAL A CA 1
ATOM 823 C C . VAL A 1 108 ? 8.830 13.925 24.635 1.00 29.15 106 VAL A C 1
ATOM 824 O O . VAL A 1 108 ? 7.755 14.053 24.051 1.00 37.34 106 VAL A O 1
ATOM 828 N N . PRO A 1 109 ? 9.815 14.831 24.541 1.00 30.52 107 PRO A N 1
ATOM 829 C CA . PRO A 1 109 ? 9.652 15.955 23.611 1.00 36.30 107 PRO A CA 1
ATOM 830 C C . PRO A 1 109 ? 9.525 15.501 22.158 1.00 36.00 107 PRO A C 1
ATOM 831 O O . PRO A 1 109 ? 9.794 14.340 21.835 1.00 30.05 107 PRO A O 1
ATOM 835 N N . ALA A 1 110 ? 9.101 16.414 21.293 1.00 36.99 108 ALA A N 1
ATOM 836 C CA . ALA A 1 110 ? 9.022 16.125 19.870 1.00 37.42 108 ALA A CA 1
ATOM 837 C C . ALA A 1 110 ? 10.413 15.836 19.325 1.00 38.04 108 ALA A C 1
ATOM 838 O O . ALA A 1 110 ? 11.375 16.525 19.670 1.00 36.58 108 ALA A O 1
ATOM 840 N N . ASP A 1 111 ? 10.507 14.805 18.490 1.00 35.11 109 ASP A N 1
ATOM 841 C CA . ASP A 1 111 ? 11.765 14.393 17.871 1.00 36.14 109 ASP A CA 1
ATOM 842 C C . ASP A 1 111 ? 12.857 14.034 18.887 1.00 37.98 109 ASP A C 1
ATOM 843 O O . ASP A 1 111 ? 14.047 14.168 18.601 1.00 37.15 109 ASP A O 1
ATOM 848 N N . HIS A 1 112 ? 12.450 13.578 20.070 1.00 31.39 110 HIS A N 1
ATOM 849 C CA . HIS A 1 112 ? 13.391 13.023 21.043 1.00 29.76 110 HIS A CA 1
ATOM 850 C C . HIS A 1 112 ? 13.942 11.708 20.498 1.00 30.57 110 HIS A C 1
ATOM 851 O O . HIS A 1 112 ? 13.212 10.947 19.858 1.00 29.05 110 HIS A O 1
ATOM 858 N N . ALA A 1 113 ? 15.220 11.440 20.756 1.00 28.61 111 ALA A N 1
ATOM 859 C CA . ALA A 1 113 ? 15.895 10.255 20.215 1.00 28.53 111 ALA A CA 1
ATOM 860 C C . ALA A 1 113 ? 15.217 8.932 20.584 1.00 30.29 111 ALA A C 1
ATOM 861 O O . ALA A 1 113 ? 15.459 7.908 19.949 1.00 28.22 111 ALA A O 1
ATOM 863 N N . ALA A 1 114 ? 14.375 8.949 21.613 1.00 27.69 112 ALA A N 1
ATOM 864 C CA . ALA A 1 114 ? 13.669 7.741 22.031 1.00 22.30 112 ALA A CA 1
ATOM 865 C C . ALA A 1 114 ? 12.594 7.343 21.027 1.00 28.05 112 ALA A C 1
ATOM 866 O O . ALA A 1 114 ? 12.113 6.211 21.037 1.00 25.86 112 ALA A O 1
ATOM 868 N N . LEU A 1 115 ? 12.211 8.285 20.170 1.00 27.84 113 LEU A N 1
ATOM 869 C CA . LEU A 1 115 ? 11.161 8.047 19.187 1.00 30.99 113 LEU A CA 1
ATOM 870 C C . LEU A 1 115 ? 11.699 7.268 17.990 1.00 28.23 113 LEU A C 1
ATOM 871 O O . LEU A 1 115 ? 11.913 7.816 16.911 1.00 33.71 113 LEU A O 1
ATOM 876 N N . SER A 1 116 ? 11.909 5.976 18.207 1.00 31.92 114 SER A N 1
ATOM 877 C CA . SER A 1 116 ? 12.487 5.088 17.210 1.00 30.26 114 SER A CA 1
ATOM 878 C C . SER A 1 116 ? 12.095 3.668 17.570 1.00 28.13 114 SER A C 1
ATOM 879 O O . SER A 1 116 ? 12.115 3.306 18.740 1.00 27.11 114 SER A O 1
ATOM 882 N N . SER A 1 117 ? 11.744 2.860 16.576 1.00 28.19 115 SER A N 1
ATOM 883 C CA . SER A 1 117 ? 11.200 1.534 16.854 1.00 27.30 115 SER A CA 1
ATOM 884 C C . SER A 1 117 ? 12.208 0.609 17.541 1.00 25.43 115 SER A C 1
ATOM 885 O O . SER A 1 117 ? 11.838 -0.447 18.042 1.00 27.55 115 SER A O 1
ATOM 888 N N . THR A 1 118 ? 13.476 1.009 17.568 1.00 28.24 116 THR A N 1
ATOM 889 C CA . THR A 1 118 ? 14.518 0.212 18.216 1.00 29.94 116 THR A CA 1
ATOM 890 C C . THR A 1 118 ? 14.920 0.732 19.601 1.00 27.70 116 THR A C 1
ATOM 891 O O . THR A 1 118 ? 15.779 0.143 20.257 1.00 26.18 116 THR A O 1
ATOM 895 N N . SER A 1 119 ? 14.311 1.830 20.043 1.00 29.56 117 SER A N 1
ATOM 896 C CA . SER A 1 119 ? 14.718 2.460 21.305 1.00 25.12 117 SER A CA 1
ATOM 897 C C . SER A 1 119 ? 14.297 1.648 22.520 1.00 25.30 117 SER A C 1
ATOM 898 O O . SER A 1 119 ? 13.334 0.885 22.468 1.00 23.08 117 SER A O 1
ATOM 901 N N . SER A 1 120 ? 15.020 1.840 23.621 1.00 23.89 118 SER A N 1
ATOM 902 C CA . SER A 1 120 ? 14.673 1.222 24.892 1.00 22.08 118 SER A CA 1
ATOM 903 C C . SER A 1 120 ? 13.228 1.528 25.278 1.00 22.12 118 SER A C 1
ATOM 904 O O . SER A 1 120 ? 12.523 0.663 25.793 1.00 21.44 118 SER A O 1
ATOM 907 N N . LEU A 1 121 ? 12.784 2.752 25.009 1.00 21.09 119 LEU A N 1
ATOM 908 C CA . LEU A 1 121 ? 11.414 3.147 25.336 1.00 26.04 119 LEU A CA 1
ATOM 909 C C . LEU A 1 121 ? 10.394 2.402 24.470 1.00 22.48 119 LEU A C 1
ATOM 910 O O . LEU A 1 121 ? 9.367 1.917 24.969 1.00 24.31 119 LEU A O 1
ATOM 915 N N . ALA A 1 122 ? 10.683 2.311 23.174 1.00 23.34 120 ALA A N 1
ATOM 916 C CA . ALA A 1 122 ? 9.840 1.537 22.266 1.00 25.74 120 ALA A CA 1
ATOM 917 C C . ALA A 1 122 ? 9.701 0.108 22.772 1.00 25.75 120 ALA A C 1
ATOM 918 O O . ALA A 1 122 ? 8.615 -0.467 22.756 1.00 30.08 120 ALA A O 1
ATOM 920 N N . LYS A 1 123 ? 10.809 -0.449 23.246 1.00 24.61 121 LYS A N 1
ATOM 921 C CA . LYS A 1 123 ? 10.840 -1.833 23.695 1.00 24.31 121 LYS A CA 1
ATOM 922 C C . LYS A 1 123 ? 10.094 -2.044 25.010 1.00 27.89 121 LYS A C 1
ATOM 923 O O . LYS A 1 123 ? 9.425 -3.066 25.192 1.00 27.67 121 LYS A O 1
ATOM 929 N N . LEU A 1 124 ? 10.193 -1.080 25.923 1.00 26.61 122 LEU A N 1
ATOM 930 C CA . LEU A 1 124 ? 9.427 -1.153 27.163 1.00 25.84 122 LEU A CA 1
ATOM 931 C C . LEU A 1 124 ? 7.933 -1.071 26.865 1.00 28.98 122 LEU A C 1
ATOM 932 O O . LEU A 1 124 ? 7.135 -1.763 27.494 1.00 29.36 122 LEU A O 1
ATOM 937 N N . TRP A 1 125 ? 7.556 -0.223 25.908 1.00 29.66 123 TRP A N 1
ATOM 938 C CA . TRP A 1 125 ? 6.141 -0.083 25.558 1.00 30.17 123 TRP A CA 1
ATOM 939 C C . TRP A 1 125 ? 5.619 -1.353 24.890 1.00 35.49 123 TRP A C 1
ATOM 940 O O . TRP A 1 125 ? 4.490 -1.784 25.149 1.00 34.34 123 TRP A O 1
ATOM 951 N N . PHE A 1 126 ? 6.451 -1.941 24.032 1.00 31.70 124 PHE A N 1
ATOM 952 C CA . PHE A 1 126 ? 6.132 -3.211 23.386 1.00 33.52 124 PHE A CA 1
ATOM 953 C C . PHE A 1 126 ? 5.908 -4.292 24.437 1.00 36.04 124 PHE A C 1
ATOM 954 O O . PHE A 1 126 ? 4.959 -5.082 24.345 1.00 35.49 124 PHE A O 1
ATOM 962 N N . TRP A 1 127 ? 6.781 -4.322 25.439 1.00 32.77 125 TRP A N 1
ATOM 963 C CA . TRP A 1 127 ? 6.633 -5.266 26.540 1.00 34.69 125 TRP A CA 1
ATOM 964 C C . TRP A 1 127 ? 5.349 -5.004 27.326 1.00 38.82 125 TRP A C 1
ATOM 965 O O . TRP A 1 127 ? 4.687 -5.941 27.765 1.00 39.93 125 TRP A O 1
ATOM 976 N N . GLN A 1 128 ? 5.001 -3.732 27.498 1.00 37.83 126 GLN A N 1
ATOM 977 C CA . GLN A 1 128 ? 3.771 -3.363 28.197 1.00 40.68 126 GLN A CA 1
ATOM 978 C C . GLN A 1 128 ? 2.547 -3.896 27.459 1.00 41.05 126 GLN A C 1
ATOM 979 O O . GLN A 1 128 ? 1.636 -4.459 28.066 1.00 42.76 126 GLN A O 1
ATOM 985 N N . GLN A 1 129 ? 2.528 -3.716 26.144 1.00 38.97 127 GLN A N 1
ATOM 986 C CA . GLN A 1 129 ? 1.402 -4.196 25.354 1.00 43.41 127 GLN A CA 1
ATOM 987 C C . GLN A 1 129 ? 1.350 -5.721 25.320 1.00 45.65 127 GLN A C 1
ATOM 988 O O . GLN A 1 129 ? 0.269 -6.306 25.302 1.00 48.80 127 GLN A O 1
ATOM 994 N N . GLN A 1 130 ? 2.515 -6.362 25.337 1.00 40.19 128 GLN A N 1
ATOM 995 C CA . GLN A 1 130 ? 2.562 -7.819 25.293 1.00 44.22 128 GLN A CA 1
ATOM 996 C C . GLN A 1 130 ? 2.161 -8.461 26.626 1.00 43.22 128 GLN A C 1
ATOM 997 O O . GLN A 1 130 ? 1.551 -9.528 26.647 1.00 43.17 128 GLN A O 1
ATOM 1003 N N . PHE A 1 131 ? 2.500 -7.812 27.735 1.00 42.39 129 PHE A N 1
ATOM 1004 C CA . PHE A 1 131 ? 2.192 -8.348 29.059 1.00 38.86 129 PHE A CA 1
ATOM 1005 C C . PHE A 1 131 ? 0.855 -7.835 29.595 1.00 41.09 129 PHE A C 1
ATOM 1006 O O . PHE A 1 131 ? 0.302 -8.398 30.537 1.00 42.67 129 PHE A O 1
ATOM 1014 N N . GLY A 1 132 ? 0.347 -6.760 28.999 1.00 43.56 130 GLY A N 1
ATOM 1015 C CA . GLY A 1 132 ? -0.908 -6.169 29.431 1.00 44.00 130 GLY A CA 1
ATOM 1016 C C . GLY A 1 132 ? -0.719 -5.117 30.508 1.00 47.53 130 GLY A C 1
ATOM 1017 O O . GLY A 1 132 ? -1.029 -3.941 30.312 1.00 48.82 130 GLY A O 1
ATOM 1018 N N . ALA A 1 133 ? -0.214 -5.547 31.658 1.00 44.03 131 ALA A N 1
ATOM 1019 C CA . ALA A 1 133 ? 0.097 -4.629 32.745 1.00 43.36 131 ALA A CA 1
ATOM 1020 C C . ALA A 1 133 ? 1.358 -5.088 33.463 1.00 46.94 131 ALA A C 1
ATOM 1021 O O . ALA A 1 133 ? 1.410 -6.195 34.001 1.00 49.90 131 ALA A O 1
ATOM 1023 N N . LEU A 1 134 ? 2.378 -4.238 33.459 1.00 42.22 132 LEU A N 1
ATOM 1024 C CA . LEU A 1 134 ? 3.643 -4.576 34.093 1.00 38.94 132 LEU A CA 1
ATOM 1025 C C . LEU A 1 134 ? 3.611 -4.236 35.578 1.00 36.82 132 LEU A C 1
ATOM 1026 O O . LEU A 1 134 ? 3.230 -3.129 35.955 1.00 36.81 132 LEU A O 1
ATOM 1031 N N . PRO A 1 135 ? 4.000 -5.201 36.423 1.00 34.97 133 PRO A N 1
ATOM 1032 C CA . PRO A 1 135 ? 4.084 -5.008 37.873 1.00 38.61 133 PRO A CA 1
ATOM 1033 C C . PRO A 1 135 ? 5.063 -3.893 38.217 1.00 40.68 133 PRO A C 1
ATOM 1034 O O . PRO A 1 135 ? 6.142 -3.843 37.633 1.00 35.29 133 PRO A O 1
ATOM 1038 N N . PRO A 1 136 ? 4.694 -3.009 39.155 1.00 42.63 134 PRO A N 1
ATOM 1039 C CA . PRO A 1 136 ? 5.525 -1.845 39.486 1.00 42.13 134 PRO A CA 1
ATOM 1040 C C . PRO A 1 136 ? 6.869 -2.215 40.122 1.00 41.78 134 PRO A C 1
ATOM 1041 O O . PRO A 1 136 ? 7.814 -1.425 40.060 1.00 42.86 134 PRO A O 1
ATOM 1045 N N . ASP A 1 137 ? 6.955 -3.400 40.720 1.00 40.16 135 ASP A N 1
ATOM 1046 C CA . ASP A 1 137 ? 8.199 -3.832 41.348 1.00 41.84 135 ASP A CA 1
ATOM 1047 C C . ASP A 1 137 ? 9.207 -4.336 40.313 1.00 32.83 135 ASP A C 1
ATOM 1048 O O . ASP A 1 137 ? 10.366 -4.579 40.639 1.00 31.93 135 ASP A O 1
ATOM 1053 N N . TRP A 1 138 ? 8.763 -4.495 39.071 1.00 35.69 136 TRP A N 1
ATOM 1054 C CA . TRP A 1 138 ? 9.666 -4.892 37.995 1.00 34.88 136 TRP A CA 1
ATOM 1055 C C . TRP A 1 138 ? 10.520 -3.706 37.539 1.00 33.48 136 TRP A C 1
ATOM 1056 O O . TRP A 1 138 ? 10.297 -2.573 37.955 1.00 29.05 136 TRP A O 1
ATOM 1067 N N . GLN A 1 139 ? 11.498 -3.978 36.680 1.00 29.99 137 GLN A N 1
ATOM 1068 C CA . GLN A 1 139 ? 12.420 -2.952 36.215 1.00 28.35 137 GLN A CA 1
ATOM 1069 C C . GLN A 1 139 ? 12.881 -3.246 34.794 1.00 26.78 137 GLN A C 1
ATOM 1070 O O . GLN A 1 139 ? 12.982 -4.409 34.397 1.00 25.24 137 GLN A O 1
ATOM 1076 N N . ILE A 1 140 ? 13.151 -2.201 34.022 1.00 24.04 138 ILE A N 1
ATOM 1077 C CA . ILE A 1 140 ? 13.825 -2.404 32.749 1.00 21.01 138 ILE A CA 1
ATOM 1078 C C . ILE A 1 140 ? 15.269 -1.941 32.898 1.00 22.35 138 ILE A C 1
ATOM 1079 O O . ILE A 1 140 ? 15.543 -0.860 33.422 1.00 24.28 138 ILE A O 1
ATOM 1084 N N . LEU A 1 141 ? 16.196 -2.781 32.466 1.00 20.75 139 LEU A N 1
ATOM 1085 C CA . LEU A 1 141 ? 17.613 -2.471 32.610 1.00 22.40 139 LEU A CA 1
ATOM 1086 C C . LEU A 1 141 ? 18.325 -2.602 31.271 1.00 24.17 139 LEU A C 1
ATOM 1087 O O . LEU A 1 141 ? 18.106 -3.570 30.553 1.00 21.64 139 LEU A O 1
ATOM 1092 N N . ALA A 1 142 ? 19.163 -1.629 30.918 1.00 20.81 140 ALA A N 1
ATOM 1093 C CA . ALA A 1 142 ? 20.035 -1.802 29.758 1.00 20.92 140 ALA A CA 1
ATOM 1094 C C . ALA A 1 142 ? 21.054 -2.895 30.075 1.00 20.53 140 ALA A C 1
ATOM 1095 O O . ALA A 1 142 ? 21.259 -3.221 31.239 1.00 19.92 140 ALA A O 1
ATOM 1097 N N . GLN A 1 143 ? 21.670 -3.473 29.045 1.00 16.40 141 GLN A N 1
ATOM 1098 C CA . GLN A 1 143 ? 22.715 -4.485 29.241 1.00 19.13 141 GLN A CA 1
ATOM 1099 C C . GLN A 1 143 ? 23.775 -4.060 30.270 1.00 19.78 141 GLN A C 1
ATOM 1100 O O . GLN A 1 143 ? 24.097 -4.810 31.209 1.00 16.88 141 GLN A O 1
ATOM 1106 N N . ALA A 1 144 ? 24.309 -2.855 30.084 1.00 17.25 142 ALA A N 1
ATOM 1107 C CA . ALA A 1 144 ? 25.308 -2.302 31.005 1.00 19.96 142 ALA A CA 1
ATOM 1108 C C . ALA A 1 144 ? 24.781 -2.227 32.440 1.00 15.44 142 ALA A C 1
ATOM 1109 O O . ALA A 1 144 ? 25.490 -2.594 33.386 1.00 17.04 142 ALA A O 1
ATOM 1111 N N . ASP A 1 145 ? 23.542 -1.747 32.586 1.00 18.07 143 ASP A N 1
ATOM 1112 C CA . ASP A 1 145 ? 22.866 -1.658 33.883 1.00 18.44 143 ASP A CA 1
ATOM 1113 C C . ASP A 1 145 ? 22.837 -3.011 34.590 1.00 22.03 143 ASP A C 1
ATOM 1114 O O . ASP A 1 145 ? 23.177 -3.131 35.770 1.00 18.45 143 ASP A O 1
ATOM 1119 N N . TRP A 1 146 ? 22.385 -4.020 33.856 1.00 20.05 144 TRP A N 1
ATOM 1120 C CA . TRP A 1 146 ? 22.157 -5.349 34.416 1.00 19.58 144 TRP A CA 1
ATOM 1121 C C . TRP A 1 146 ? 23.471 -5.997 34.841 1.00 18.15 144 TRP A C 1
ATOM 1122 O O . TRP A 1 146 ? 23.586 -6.612 35.926 1.00 19.15 144 TRP A O 1
ATOM 1133 N N . LEU A 1 147 ? 24.476 -5.828 33.994 1.00 17.96 145 LEU A N 1
ATOM 1134 C CA . LEU A 1 147 ? 25.791 -6.358 34.322 1.00 19.92 145 LEU A CA 1
ATOM 1135 C C . LEU A 1 147 ? 26.391 -5.674 35.554 1.00 20.39 145 LEU A C 1
ATOM 1136 O O . LEU A 1 147 ? 26.932 -6.351 36.431 1.00 20.55 145 LEU A O 1
ATOM 1141 N N . SER A 1 148 ? 26.291 -4.348 35.653 1.00 18.28 146 SER A N 1
ATOM 1142 C CA . SER A 1 148 ? 26.861 -3.696 36.835 1.00 20.90 146 SER A CA 1
ATOM 1143 C C . SER A 1 148 ? 26.051 -4.053 38.085 1.00 17.86 146 SER A C 1
ATOM 1144 O O . SER A 1 148 ? 26.591 -4.109 39.192 1.00 19.36 146 SER A O 1
ATOM 1147 N N . LEU A 1 149 ? 24.762 -4.318 37.895 1.00 19.21 147 LEU A N 1
ATOM 1148 C CA . LEU A 1 149 ? 23.913 -4.818 38.974 1.00 19.33 147 LEU A CA 1
ATOM 1149 C C . LEU A 1 149 ? 24.456 -6.137 39.518 1.00 24.24 147 LEU A C 1
ATOM 1150 O O . LEU A 1 149 ? 24.382 -6.399 40.725 1.00 19.24 147 LEU A O 1
ATOM 1155 N N . GLN A 1 150 ? 25.000 -6.973 38.635 1.00 22.64 148 GLN A N 1
ATOM 1156 C CA . GLN A 1 150 ? 25.656 -8.198 39.116 1.00 20.18 148 GLN A CA 1
ATOM 1157 C C . GLN A 1 150 ? 26.832 -7.907 40.069 1.00 23.58 148 GLN A C 1
ATOM 1158 O O . GLN A 1 150 ? 27.242 -8.780 40.839 1.00 20.49 148 GLN A O 1
ATOM 1164 N N . LEU A 1 151 ? 27.364 -6.685 40.024 1.00 17.93 149 LEU A N 1
ATOM 1165 C CA . LEU A 1 151 ? 28.520 -6.325 40.848 1.00 20.73 149 LEU A CA 1
ATOM 1166 C C . LEU A 1 151 ? 28.183 -5.491 42.085 1.00 22.93 149 LEU A C 1
ATOM 1167 O O . LEU A 1 151 ? 28.837 -5.638 43.116 1.00 23.93 149 LEU A O 1
ATOM 1172 N N . HIS A 1 152 ? 27.184 -4.614 42.005 1.00 20.24 150 HIS A N 1
ATOM 1173 C CA . HIS A 1 152 ? 26.911 -3.743 43.150 1.00 22.98 150 HIS A CA 1
ATOM 1174 C C . HIS A 1 152 ? 25.553 -3.986 43.823 1.00 24.43 150 HIS A C 1
ATOM 1175 O O . HIS A 1 152 ? 25.265 -3.400 44.866 1.00 23.42 150 HIS A O 1
ATOM 1182 N N . GLY A 1 153 ? 24.725 -4.841 43.232 1.00 22.25 151 GLY A N 1
ATOM 1183 C CA . GLY A 1 153 ? 23.470 -5.235 43.856 1.00 20.94 151 GLY A CA 1
ATOM 1184 C C . GLY A 1 153 ? 22.388 -4.173 43.987 1.00 22.39 151 GLY A C 1
ATOM 1185 O O . GLY A 1 153 ? 21.335 -4.425 44.574 1.00 23.71 151 GLY A O 1
ATOM 1186 N N . CYS A 1 154 ? 22.631 -2.988 43.440 1.00 22.97 152 CYS A N 1
ATOM 1187 C CA . CYS A 1 154 ? 21.655 -1.903 43.499 1.00 25.31 152 CYS A CA 1
ATOM 1188 C C . CYS A 1 154 ? 20.712 -1.910 42.305 1.00 25.18 152 CYS A C 1
ATOM 1189 O O . CYS A 1 154 ? 21.126 -1.644 41.176 1.00 24.28 152 CYS A O 1
ATOM 1192 N N . SER A 1 155 ? 19.439 -2.204 42.556 1.00 24.41 153 SER A N 1
ATOM 1193 C CA . SER A 1 155 ? 18.465 -2.319 41.476 1.00 27.63 153 SER A CA 1
ATOM 1194 C C . SER A 1 155 ? 18.066 -0.957 40.900 1.00 25.00 153 SER A C 1
ATOM 1195 O O . SER A 1 155 ? 18.250 0.081 41.538 1.00 23.99 153 SER A O 1
ATOM 1198 N N . GLN A 1 156 ? 17.531 -0.994 39.681 1.00 21.17 154 GLN A N 1
ATOM 1199 C CA . GLN A 1 156 ? 17.000 0.173 38.975 1.00 22.85 154 GLN A CA 1
ATOM 1200 C C . GLN A 1 156 ? 17.996 1.329 38.896 1.00 24.67 154 GLN A C 1
ATOM 1201 O O . GLN A 1 156 ? 17.653 2.483 39.166 1.00 23.50 154 GLN A O 1
ATOM 1207 N N . GLN A 1 157 ? 19.229 1.008 38.507 1.00 21.93 155 GLN A N 1
ATOM 1208 C CA . GLN A 1 157 ? 20.277 2.011 38.341 1.00 24.30 155 GLN A CA 1
ATOM 1209 C C . GLN A 1 157 ? 20.755 2.082 36.892 1.00 21.84 155 GLN A C 1
ATOM 1210 O O . GLN A 1 157 ? 21.067 1.054 36.281 1.00 22.77 155 GLN A O 1
ATOM 1216 N N . SER A 1 158 ? 20.807 3.289 36.335 1.00 18.83 156 SER A N 1
ATOM 1217 C CA . SER A 1 158 ? 21.363 3.466 34.997 1.00 19.20 156 SER A CA 1
ATOM 1218 C C . SER A 1 158 ? 22.168 4.760 34.907 1.00 20.81 156 SER A C 1
ATOM 1219 O O . SER A 1 158 ? 22.441 5.414 35.910 1.00 19.16 156 SER A O 1
ATOM 1222 N N . ASP A 1 159 ? 22.542 5.126 33.690 1.00 18.46 157 ASP A N 1
ATOM 1223 C CA . ASP A 1 159 ? 23.412 6.268 33.448 1.00 17.84 157 ASP A CA 1
ATOM 1224 C C . ASP A 1 159 ? 22.776 7.130 32.370 1.00 19.48 157 ASP A C 1
ATOM 1225 O O . ASP A 1 159 ? 21.930 6.627 31.625 1.00 16.49 157 ASP A O 1
ATOM 1230 N N . TYR A 1 160 ? 23.146 8.409 32.261 1.00 16.40 158 TYR A N 1
ATOM 1231 C CA . TYR A 1 160 ? 22.420 9.269 31.324 1.00 17.09 158 TYR A CA 1
ATOM 1232 C C . TYR A 1 160 ? 22.785 9.078 29.861 1.00 17.95 158 TYR A C 1
ATOM 1233 O O . TYR A 1 160 ? 22.240 9.760 29.002 1.00 20.24 158 TYR A O 1
ATOM 1242 N N . HIS A 1 161 ? 23.669 8.133 29.571 1.00 16.81 159 HIS A N 1
ATOM 1243 C CA . HIS A 1 161 ? 23.899 7.733 28.178 1.00 19.35 159 HIS A CA 1
ATOM 1244 C C . HIS A 1 161 ? 22.907 6.644 27.766 1.00 19.88 159 HIS A C 1
ATOM 1245 O O . HIS A 1 161 ? 22.142 6.818 26.822 1.00 20.44 159 HIS A O 1
ATOM 1252 N N . ASN A 1 162 ? 22.922 5.525 28.487 1.00 18.73 160 ASN A N 1
ATOM 1253 C CA . ASN A 1 162 ? 21.976 4.445 28.244 1.00 17.98 160 ASN A CA 1
ATOM 1254 C C . ASN A 1 162 ? 20.514 4.874 28.384 1.00 19.61 160 ASN A C 1
ATOM 1255 O O . ASN A 1 162 ? 19.651 4.386 27.653 1.00 21.18 160 ASN A O 1
ATOM 1260 N N . ALA A 1 163 ? 20.247 5.799 29.304 1.00 17.39 161 ALA A N 1
ATOM 1261 C CA . ALA A 1 163 ? 18.878 6.225 29.601 1.00 18.27 161 ALA A CA 1
ATOM 1262 C C . ALA A 1 163 ? 18.270 7.141 28.534 1.00 19.56 161 ALA A C 1
ATOM 1263 O O . ALA A 1 163 ? 17.048 7.292 28.471 1.00 19.67 161 ALA A O 1
ATOM 1265 N N . LEU A 1 164 ? 19.116 7.769 27.725 1.00 16.87 162 LEU A N 1
ATOM 1266 C CA . LEU A 1 164 ? 18.636 8.694 26.693 1.00 17.54 162 LEU A CA 1
ATOM 1267 C C . LEU A 1 164 ? 17.506 8.085 25.863 1.00 21.23 162 LEU A C 1
ATOM 1268 O O . LEU A 1 164 ? 16.387 8.593 25.855 1.00 22.09 162 LEU A O 1
ATOM 1273 N N . LYS A 1 165 ? 17.783 6.968 25.203 1.00 21.03 163 LYS A N 1
ATOM 1274 C CA . LYS A 1 165 ? 16.779 6.354 24.344 1.00 25.74 163 LYS A CA 1
ATOM 1275 C C . LYS A 1 165 ? 15.683 5.628 25.130 1.00 26.35 163 LYS A C 1
ATOM 1276 O O . LYS A 1 165 ? 14.741 5.095 24.540 1.00 22.47 163 LYS A O 1
ATOM 1282 N N . LEU A 1 166 ? 15.804 5.607 26.457 1.00 22.27 164 LEU A N 1
ATOM 1283 C CA . LEU A 1 166 ? 14.705 5.160 27.305 1.00 19.55 164 LEU A CA 1
ATOM 1284 C C . LEU A 1 166 ? 13.774 6.339 27.610 1.00 21.84 164 LEU A C 1
ATOM 1285 O O . LEU A 1 166 ? 12.730 6.181 28.245 1.00 24.03 164 LEU A O 1
ATOM 1290 N N . GLY A 1 167 ? 14.153 7.525 27.145 1.00 25.02 165 GLY A N 1
ATOM 1291 C CA . GLY A 1 167 ? 13.321 8.704 27.324 1.00 24.49 165 GLY A CA 1
ATOM 1292 C C . GLY A 1 167 ? 13.866 9.773 28.257 1.00 23.16 165 GLY A C 1
ATOM 1293 O O . GLY A 1 167 ? 13.195 10.762 28.530 1.00 21.81 165 GLY A O 1
ATOM 1294 N N . TYR A 1 168 ? 15.081 9.582 28.753 1.00 23.75 166 TYR A N 1
ATOM 1295 C CA . TYR A 1 168 ? 15.700 10.577 29.630 1.00 22.73 166 TYR A CA 1
ATOM 1296 C C . TYR A 1 168 ? 16.031 11.831 28.828 1.00 23.77 166 TYR A C 1
ATOM 1297 O O . TYR A 1 168 ? 16.389 11.746 27.656 1.00 24.57 166 TYR A O 1
ATOM 1306 N N . SER A 1 169 ? 15.899 12.998 29.448 1.00 21.66 167 SER A N 1
ATOM 1307 C CA . SER A 1 169 ? 16.328 14.232 28.802 1.00 24.28 167 SER A CA 1
ATOM 1308 C C . SER A 1 169 ? 17.536 14.787 29.541 1.00 28.21 167 SER A C 1
ATOM 1309 O O . SER A 1 169 ? 17.393 15.448 30.574 1.00 25.93 167 SER A O 1
ATOM 1312 N N . PRO A 1 170 ? 18.741 14.494 29.027 1.00 24.76 168 PRO A N 1
ATOM 1313 C CA . PRO A 1 170 ? 19.964 14.914 29.714 1.00 27.31 168 PRO A CA 1
ATOM 1314 C C . PRO A 1 170 ? 20.078 16.427 29.825 1.00 26.67 168 PRO A C 1
ATOM 1315 O O . PRO A 1 170 ? 20.707 16.906 30.768 1.00 28.47 168 PRO A O 1
ATOM 1319 N N . ASP A 1 171 ? 19.469 17.162 28.900 1.00 26.25 169 ASP A N 1
ATOM 1320 C CA . ASP A 1 171 ? 19.530 18.620 28.956 1.00 31.62 169 ASP A C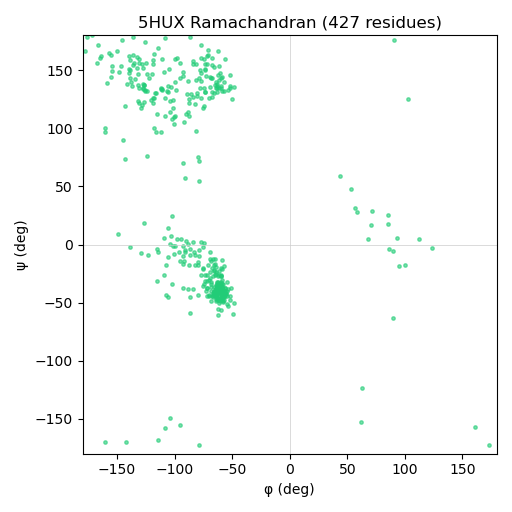A 1
ATOM 1321 C C . ASP A 1 171 ? 18.831 19.154 30.211 1.00 30.41 169 ASP A C 1
ATOM 1322 O O . ASP A 1 171 ? 19.269 20.141 30.796 1.00 30.12 169 ASP A O 1
ATOM 1327 N N . ARG A 1 172 ? 17.762 18.490 30.636 1.00 27.61 170 ARG A N 1
ATOM 1328 C CA . ARG A 1 172 ? 17.057 18.899 31.845 1.00 28.16 170 ARG A CA 1
ATOM 1329 C C . ARG A 1 172 ? 17.275 17.890 32.978 1.00 28.31 170 ARG A C 1
ATOM 1330 O O . ARG A 1 172 ? 16.684 18.012 34.049 1.00 24.11 170 ARG A O 1
ATOM 1338 N N . GLU A 1 173 ? 18.136 16.907 32.720 1.00 24.44 171 GLU A N 1
ATOM 1339 C CA . GLU A 1 173 ? 18.487 15.856 33.679 1.00 25.20 171 GLU A CA 1
ATOM 1340 C C . GLU A 1 173 ? 17.276 15.296 34.416 1.00 26.16 171 GLU A C 1
ATOM 1341 O O . GLU A 1 173 ? 17.199 15.350 35.646 1.00 21.71 171 GLU A O 1
ATOM 1347 N N . ARG A 1 174 ? 16.332 14.768 33.647 1.00 22.65 172 ARG A N 1
ATOM 1348 C CA . ARG A 1 174 ? 15.130 14.153 34.194 1.00 23.52 172 ARG A CA 1
ATOM 1349 C C . ARG A 1 174 ? 14.389 13.366 33.117 1.00 24.40 172 ARG A C 1
ATOM 1350 O O . ARG A 1 174 ? 14.546 13.645 31.925 1.00 21.41 172 ARG A O 1
ATOM 1358 N N . PHE A 1 175 ? 13.597 12.386 33.548 1.00 21.68 173 PHE A N 1
ATOM 1359 C CA . PHE A 1 175 ? 12.499 11.855 32.740 1.00 24.23 173 PHE A CA 1
ATOM 1360 C C . PHE A 1 175 ? 11.355 12.854 32.837 1.00 29.64 173 PHE A C 1
ATOM 1361 O O . PHE A 1 175 ? 11.212 13.522 33.864 1.00 25.55 173 PHE A O 1
ATOM 1369 N N . SER A 1 176 ? 10.531 12.958 31.796 1.00 25.76 174 SER A N 1
ATOM 1370 C CA . SER A 1 176 ? 9.373 13.849 31.868 1.00 27.28 174 SER A CA 1
ATOM 1371 C C . SER A 1 176 ? 8.448 13.378 32.986 1.00 33.75 174 SER A C 1
ATOM 1372 O O . SER A 1 176 ? 8.346 12.176 33.249 1.00 29.91 174 SER A O 1
ATOM 1375 N N . LYS A 1 177 ? 7.789 14.319 33.658 1.00 32.98 175 LYS A N 1
ATOM 1376 C CA . LYS A 1 177 ? 6.867 13.954 34.727 1.00 35.82 175 LYS A CA 1
ATOM 1377 C C . LYS A 1 177 ? 5.749 13.079 34.174 1.00 32.53 175 LYS A C 1
ATOM 1378 O O . LYS A 1 177 ? 5.254 12.183 34.857 1.00 31.74 175 LYS A O 1
ATOM 1384 N N . ASN A 1 178 ? 5.373 13.333 32.925 1.00 30.65 176 ASN A N 1
ATOM 1385 C CA . ASN A 1 178 ? 4.337 12.553 32.266 1.00 32.32 176 ASN A CA 1
ATOM 1386 C C . ASN A 1 178 ? 4.698 11.078 32.201 1.00 30.42 176 ASN A C 1
ATOM 1387 O O . ASN A 1 178 ? 3.835 10.215 32.333 1.00 33.31 176 ASN A O 1
ATOM 1392 N N . LEU A 1 179 ? 5.981 10.796 32.005 1.00 28.49 177 LEU A N 1
ATOM 1393 C CA . LEU A 1 179 ? 6.445 9.420 31.878 1.00 31.69 177 LEU A CA 1
ATOM 1394 C C . LEU A 1 179 ? 6.575 8.776 33.253 1.00 29.70 177 LEU A C 1
ATOM 1395 O O . LEU A 1 179 ? 6.164 7.632 33.454 1.00 28.43 177 LEU A O 1
ATOM 1400 N N . LEU A 1 180 ? 7.135 9.529 34.198 1.00 32.03 178 LEU A N 1
ATOM 1401 C CA . LEU A 1 180 ? 7.315 9.054 35.568 1.00 34.66 178 LEU A CA 1
ATOM 1402 C C . LEU A 1 180 ? 5.985 8.688 36.220 1.00 31.21 178 LEU A C 1
ATOM 1403 O O . LEU A 1 180 ? 5.910 7.746 37.015 1.00 29.65 178 LEU A O 1
ATOM 1408 N N . ASP A 1 181 ? 4.943 9.432 35.865 1.00 31.84 179 ASP A N 1
ATOM 1409 C CA . ASP A 1 181 ? 3.613 9.228 36.427 1.00 38.34 179 ASP A CA 1
ATOM 1410 C C . ASP A 1 181 ? 2.792 8.216 35.642 1.00 35.21 179 ASP A C 1
ATOM 1411 O O . ASP A 1 181 ? 1.641 7.948 35.986 1.00 40.18 179 ASP A O 1
ATOM 1416 N N . SER A 1 182 ? 3.373 7.659 34.586 1.00 31.39 180 SER A N 1
ATOM 1417 C CA . SER A 1 182 ? 2.635 6.740 33.730 1.00 33.65 180 SER A CA 1
ATO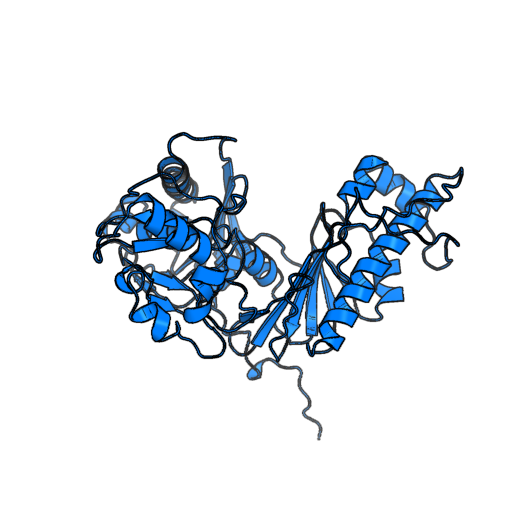M 1418 C C . SER A 1 182 ? 2.714 5.315 34.250 1.00 31.29 180 SER A C 1
ATOM 1419 O O . SER A 1 182 ? 3.368 5.040 35.254 1.00 32.11 180 SER A O 1
ATOM 1422 N N . GLU A 1 183 ? 2.048 4.413 33.539 1.00 36.59 181 GLU A N 1
ATOM 1423 C CA . GLU A 1 183 ? 2.075 2.988 33.842 1.00 39.75 181 GLU A CA 1
ATOM 1424 C C . GLU A 1 183 ? 3.496 2.414 33.807 1.00 41.92 181 GLU A C 1
ATOM 1425 O O . GLU A 1 183 ? 3.766 1.368 34.399 1.00 41.79 181 GLU A O 1
ATOM 1431 N N . LEU A 1 184 ? 4.398 3.104 33.113 1.00 39.47 182 LEU A N 1
ATOM 1432 C CA . LEU A 1 184 ? 5.774 2.634 32.951 1.00 37.76 182 LEU A CA 1
ATOM 1433 C C . LEU A 1 184 ? 6.744 3.229 33.975 1.00 37.89 182 LEU A C 1
ATOM 1434 O O . LEU A 1 184 ? 7.862 2.733 34.136 1.00 31.46 182 LEU A O 1
ATOM 1439 N N . GLY A 1 185 ? 6.311 4.285 34.659 1.00 34.32 183 GLY A N 1
ATOM 1440 C CA . GLY A 1 185 ? 7.168 5.031 35.564 1.00 32.50 183 GLY A CA 1
ATOM 1441 C C . GLY A 1 185 ? 7.909 4.207 36.599 1.00 32.85 183 GLY A C 1
ATOM 1442 O O . GLY A 1 185 ? 9.104 4.407 36.827 1.00 30.87 183 GLY A O 1
ATOM 1443 N N . ALA A 1 186 ? 7.206 3.268 37.220 1.00 29.90 184 ALA A N 1
ATOM 1444 C CA . ALA A 1 186 ? 7.786 2.470 38.294 1.00 33.28 184 ALA A CA 1
ATOM 1445 C C . ALA A 1 186 ? 8.923 1.563 37.817 1.00 31.13 184 ALA A C 1
ATOM 1446 O O . ALA A 1 186 ? 9.716 1.082 38.623 1.00 26.91 184 ALA A O 1
ATOM 1448 N N . LEU A 1 187 ? 9.014 1.334 36.511 1.00 26.58 185 LEU A N 1
ATOM 1449 C CA . LEU A 1 187 ? 10.038 0.428 35.998 1.00 28.57 185 LEU A CA 1
ATOM 1450 C C . LEU A 1 187 ? 11.318 1.154 35.595 1.00 25.28 185 LEU A C 1
ATOM 1451 O O . LEU A 1 187 ? 12.340 0.519 35.330 1.00 24.01 185 LEU A O 1
ATOM 1456 N N . LEU A 1 188 ? 11.263 2.481 35.559 1.00 25.84 186 LEU A N 1
ATOM 1457 C CA . LEU A 1 188 ? 12.395 3.286 35.099 1.00 24.31 186 LEU A CA 1
ATOM 1458 C C . LEU A 1 188 ? 13.530 3.315 36.118 1.00 24.37 186 LEU A C 1
ATOM 1459 O O . LEU A 1 188 ? 13.294 3.210 37.318 1.00 23.67 186 LEU A O 1
ATOM 1464 N N . PRO A 1 189 ? 14.773 3.465 35.639 1.00 25.00 187 PRO A N 1
ATOM 1465 C CA . PRO A 1 189 ? 15.926 3.519 36.538 1.00 18.82 187 PRO A CA 1
ATOM 1466 C C . PRO A 1 189 ? 16.175 4.911 37.103 1.00 23.85 187 PRO A C 1
ATOM 1467 O O . PRO A 1 189 ? 15.770 5.909 36.499 1.00 24.06 187 PRO A O 1
ATOM 1471 N N . VAL A 1 190 ? 16.823 4.967 38.262 1.00 22.42 188 VAL A N 1
ATOM 1472 C CA . VAL A 1 190 ? 17.428 6.200 38.734 1.00 21.31 188 VAL A CA 1
ATOM 1473 C C . VAL A 1 190 ? 18.679 6.443 37.897 1.00 22.19 188 VAL A C 1
ATOM 1474 O O . VAL A 1 190 ? 19.490 5.540 37.714 1.00 21.91 188 VAL A O 1
ATOM 1478 N N . VAL A 1 191 ? 18.831 7.654 37.377 1.00 18.21 189 VAL A N 1
ATOM 1479 C CA . VAL A 1 191 ? 19.867 7.923 36.390 1.00 20.58 189 VAL A CA 1
ATOM 1480 C C . VAL A 1 191 ? 21.015 8.770 36.941 1.00 20.40 189 VAL A C 1
ATOM 1481 O O . VAL A 1 191 ? 20.803 9.862 37.469 1.00 19.86 189 VAL A O 1
ATOM 1485 N N . HIS A 1 192 ? 22.234 8.261 36.800 1.00 19.85 190 HIS A N 1
ATOM 1486 C CA . HIS A 1 192 ? 23.425 8.966 37.260 1.00 17.70 190 HIS A CA 1
ATOM 1487 C C . HIS A 1 192 ? 24.342 9.376 36.115 1.00 21.67 190 HIS A C 1
ATOM 1488 O O . HIS A 1 192 ? 24.172 8.930 34.979 1.00 22.78 190 HIS A O 1
ATOM 1495 N N . GLU A 1 193 ? 25.326 10.215 36.418 1.00 18.83 191 GLU A N 1
ATOM 1496 C CA . GLU A 1 193 ? 26.365 10.534 35.444 1.00 23.83 191 GLU A CA 1
ATOM 1497 C C . GLU A 1 193 ? 27.312 9.347 35.283 1.00 21.05 191 GLU A C 1
ATOM 1498 O O . GLU A 1 193 ? 27.771 8.789 36.277 1.00 17.71 191 GLU A O 1
ATOM 1504 N N . PRO A 1 194 ? 27.597 8.947 34.030 1.00 19.33 192 PRO A N 1
ATOM 1505 C CA . PRO A 1 194 ? 28.579 7.882 33.795 1.00 19.36 192 PRO A CA 1
ATOM 1506 C C . PRO A 1 194 ? 29.858 8.146 34.582 1.00 21.74 192 PRO A C 1
ATOM 1507 O O . PRO A 1 194 ? 30.307 9.295 34.632 1.00 17.17 192 PRO A O 1
ATOM 1511 N N . GLY A 1 195 ? 30.399 7.119 35.228 1.00 18.17 193 GLY A N 1
ATOM 1512 C CA . GLY A 1 195 ? 31.634 7.277 35.971 1.00 17.68 193 GLY A CA 1
ATOM 1513 C C . GLY A 1 195 ? 31.488 7.556 37.463 1.00 23.68 193 GLY A C 1
ATOM 1514 O O . GLY A 1 195 ? 32.445 7.371 38.215 1.00 22.15 193 GLY A O 1
ATOM 1515 N N . VAL A 1 196 ? 30.319 8.004 37.911 1.00 19.58 194 VAL A N 1
ATOM 1516 C CA . VAL A 1 196 ? 30.155 8.234 39.348 1.00 22.43 194 VAL A CA 1
ATOM 1517 C C . VAL A 1 196 ? 29.965 6.896 40.059 1.00 23.52 194 VAL A C 1
ATOM 1518 O O . VAL A 1 196 ? 29.406 5.952 39.494 1.00 20.24 194 VAL A O 1
ATOM 1522 N N . ALA A 1 197 ? 30.449 6.812 41.292 1.00 20.95 195 ALA A N 1
ATOM 1523 C CA . ALA A 1 197 ? 30.296 5.595 42.076 1.00 22.70 195 ALA A CA 1
ATOM 1524 C C . ALA A 1 197 ? 28.831 5.381 42.415 1.00 22.16 195 ALA A C 1
ATOM 1525 O O . ALA A 1 197 ? 28.174 6.272 42.941 1.00 25.40 195 ALA A O 1
ATOM 1527 N N . ILE A 1 198 ? 28.323 4.200 42.090 1.00 21.12 196 ILE A N 1
ATOM 1528 C CA . ILE A 1 198 ? 26.978 3.791 42.471 1.00 21.73 196 ILE A CA 1
ATOM 1529 C C . ILE A 1 198 ? 27.003 3.160 43.860 1.00 28.22 196 ILE A C 1
ATOM 1530 O O . ILE A 1 198 ? 26.164 3.454 44.710 1.00 27.38 196 ILE A O 1
ATOM 1535 N N . GLY A 1 199 ? 27.975 2.287 44.085 1.00 25.96 197 GLY A N 1
ATOM 1536 C CA . GLY A 1 199 ? 28.098 1.624 45.367 1.00 24.45 197 GLY A CA 1
ATOM 1537 C C . GLY A 1 199 ? 29.306 0.718 45.404 1.00 24.03 197 GLY A C 1
ATOM 1538 O O . GLY A 1 199 ? 29.902 0.422 44.363 1.00 23.25 197 GLY A O 1
ATOM 1539 N N . PRO A 1 200 ? 29.679 0.271 46.608 1.00 22.06 198 PRO A N 1
ATOM 1540 C CA . PRO A 1 200 ? 30.783 -0.681 46.710 1.00 23.64 198 PRO A CA 1
ATOM 1541 C C . PRO A 1 200 ? 30.424 -2.017 46.070 1.00 22.37 198 PRO A C 1
ATOM 1542 O O . PRO A 1 200 ? 29.249 -2.380 45.978 1.00 21.33 198 PRO A O 1
ATOM 1546 N N . ILE A 1 201 ? 31.445 -2.724 45.611 1.00 21.48 199 ILE A N 1
ATOM 1547 C CA . ILE A 1 201 ? 31.308 -4.093 45.146 1.00 23.56 199 ILE A CA 1
ATOM 1548 C C . ILE A 1 201 ? 30.609 -4.957 46.205 1.00 26.95 199 ILE A C 1
ATOM 1549 O O . ILE A 1 201 ? 30.770 -4.723 47.412 1.00 21.50 199 ILE A O 1
ATOM 1554 N N . LEU A 1 202 ? 29.809 -5.926 45.764 1.00 20.52 200 LEU A N 1
ATOM 1555 C CA . LEU A 1 202 ? 29.158 -6.842 46.702 1.00 22.64 200 LEU A CA 1
ATOM 1556 C C . LEU A 1 202 ? 30.221 -7.648 47.435 1.00 19.76 200 LEU A C 1
ATOM 1557 O O . LEU A 1 202 ? 31.156 -8.141 46.818 1.00 19.72 200 LEU A O 1
ATOM 1562 N N . PRO A 1 203 ? 30.081 -7.779 48.762 1.00 18.96 201 PRO A N 1
ATOM 1563 C CA . PRO A 1 203 ? 31.077 -8.466 49.592 1.00 20.33 201 PRO A CA 1
ATOM 1564 C C . PRO A 1 203 ? 31.433 -9.865 49.070 1.00 18.81 201 PRO A C 1
ATOM 1565 O O . PRO A 1 203 ? 32.612 -10.201 48.937 1.00 19.93 201 PRO A O 1
ATOM 1569 N N . ALA A 1 204 ? 30.414 -10.654 48.757 1.00 20.34 202 ALA A N 1
ATOM 1570 C CA . ALA A 1 204 ? 30.615 -12.027 48.296 1.00 20.62 202 ALA A CA 1
ATOM 1571 C C . ALA A 1 204 ? 31.326 -12.091 46.939 1.00 25.30 202 ALA A C 1
ATOM 1572 O O . ALA A 1 204 ? 32.132 -12.993 46.690 1.00 25.11 202 ALA A O 1
ATOM 1574 N N . ILE A 1 205 ? 31.021 -11.141 46.058 1.00 23.52 203 ILE A N 1
ATOM 1575 C CA . ILE A 1 205 ? 31.693 -11.085 44.762 1.00 20.99 203 ILE A CA 1
ATOM 1576 C C . ILE A 1 205 ? 33.164 -10.740 44.963 1.00 20.81 203 ILE A C 1
ATOM 1577 O O . ILE A 1 205 ? 34.060 -11.345 44.354 1.00 24.23 203 ILE A O 1
ATOM 1582 N N . ALA A 1 206 ? 33.399 -9.767 45.840 1.00 19.70 204 ALA A N 1
ATOM 1583 C CA . ALA A 1 206 ? 34.748 -9.336 46.168 1.00 21.81 204 ALA A CA 1
ATOM 1584 C C . ALA A 1 206 ? 35.569 -10.505 46.681 1.00 24.57 204 ALA A C 1
ATOM 1585 O O . ALA A 1 206 ? 36.700 -10.720 46.247 1.00 26.16 204 ALA A O 1
ATOM 1587 N N . GLN A 1 207 ? 35.005 -11.270 47.607 1.00 23.38 205 GLN A N 1
ATOM 1588 C CA . GLN A 1 207 ? 35.773 -12.375 48.155 1.00 26.37 205 GLN A CA 1
ATOM 1589 C C . GLN A 1 207 ? 35.966 -13.489 47.134 1.00 24.84 205 GLN A C 1
ATOM 1590 O O . GLN A 1 207 ? 37.064 -14.032 47.019 1.00 28.31 205 GLN A O 1
ATOM 1596 N N . GLU A 1 208 ? 34.913 -13.831 46.396 1.00 20.96 206 GLU A N 1
ATOM 1597 C CA . GLU A 1 208 ? 35.029 -14.904 45.413 1.00 26.59 206 GLU A CA 1
ATOM 1598 C C . GLU A 1 208 ? 36.138 -14.618 44.408 1.00 31.54 206 GLU A C 1
ATOM 1599 O O . GLU A 1 208 ? 36.912 -15.519 44.063 1.00 24.60 206 GLU A O 1
ATOM 1605 N N . PHE A 1 209 ? 36.238 -13.367 43.954 1.00 24.83 207 PHE A N 1
ATOM 1606 C CA . PHE A 1 209 ? 37.167 -13.063 42.863 1.00 25.99 207 PHE A CA 1
ATOM 1607 C C . PHE A 1 209 ? 38.466 -12.383 43.287 1.00 28.95 207 PHE A C 1
ATOM 1608 O O . PHE A 1 209 ? 39.258 -11.975 42.439 1.00 28.13 207 PHE A O 1
ATOM 1616 N N . GLY A 1 210 ? 38.698 -12.275 44.590 1.00 23.49 208 GLY A N 1
ATOM 1617 C CA . GLY A 1 210 ? 39.939 -11.701 45.077 1.00 25.21 208 GLY A CA 1
ATOM 1618 C C . GLY A 1 210 ? 40.048 -10.202 44.860 1.00 27.57 208 GLY A C 1
ATOM 1619 O O . GLY A 1 210 ? 41.144 -9.658 44.709 1.00 26.70 208 GLY A O 1
ATOM 1620 N N . LEU A 1 211 ? 38.907 -9.528 44.837 1.00 21.97 209 LEU A N 1
ATOM 1621 C CA . LEU A 1 211 ? 38.892 -8.078 44.702 1.00 24.42 209 LEU A CA 1
ATOM 1622 C C . LEU A 1 211 ? 38.813 -7.427 46.078 1.00 25.49 209 LEU A C 1
ATOM 1623 O O . LEU A 1 211 ? 38.361 -8.053 47.037 1.00 24.97 209 LEU A O 1
ATOM 1628 N N . SER A 1 212 ? 39.264 -6.181 46.172 1.00 19.03 210 SER A N 1
ATOM 1629 C CA . SER A 1 212 ? 39.110 -5.405 47.395 1.00 24.09 210 SER A CA 1
ATOM 1630 C C . SER A 1 212 ? 37.631 -5.190 47.703 1.00 24.90 210 SER A C 1
ATOM 1631 O O . SER A 1 212 ? 36.862 -4.805 46.827 1.00 24.92 210 SER A O 1
ATOM 1634 N N . PRO A 1 213 ? 37.218 -5.449 48.950 1.00 23.70 211 PRO A N 1
ATOM 1635 C CA . PRO A 1 213 ? 35.810 -5.208 49.281 1.00 23.22 211 PRO A CA 1
ATOM 1636 C C . PRO A 1 213 ? 35.463 -3.717 49.297 1.00 23.02 211 PRO A C 1
ATOM 1637 O O . PRO A 1 213 ? 34.291 -3.373 49.437 1.00 24.70 211 PRO A O 1
ATOM 1641 N N . ASP A 1 214 ? 36.464 -2.851 49.147 1.00 20.18 212 ASP A N 1
ATOM 1642 C CA . ASP A 1 214 ? 36.223 -1.415 49.049 1.00 22.14 212 ASP A CA 1
ATOM 1643 C C . ASP A 1 214 ? 36.219 -0.951 47.594 1.00 23.64 212 ASP A C 1
ATOM 1644 O O . ASP A 1 214 ? 36.126 0.248 47.317 1.00 23.34 212 ASP A O 1
ATOM 1649 N N . CYS A 1 215 ? 36.323 -1.898 46.666 1.00 23.04 213 CYS A N 1
ATOM 1650 C CA . CYS A 1 215 ? 36.246 -1.563 45.245 1.00 23.46 213 CYS A CA 1
ATOM 1651 C C . CYS A 1 215 ? 34.890 -0.941 44.937 1.00 22.19 213 CYS A C 1
ATOM 1652 O O . CYS A 1 215 ? 33.860 -1.436 45.394 1.00 22.46 213 CYS A O 1
ATOM 1655 N N . GLN A 1 216 ? 34.896 0.154 44.182 1.00 21.05 214 GLN A N 1
ATOM 1656 C CA . GLN A 1 216 ? 33.667 0.866 43.843 1.00 20.80 214 GLN A CA 1
ATOM 1657 C C . GLN A 1 216 ? 33.178 0.508 42.444 1.00 19.00 214 GLN A C 1
ATOM 1658 O O . GLN A 1 216 ? 33.972 0.382 41.525 1.00 19.37 214 GLN A O 1
ATOM 1664 N N . ILE A 1 217 ? 31.869 0.346 42.288 1.00 20.60 215 ILE A N 1
ATOM 1665 C CA . ILE A 1 217 ? 31.290 0.089 40.975 1.00 17.79 215 ILE A CA 1
ATOM 1666 C C . ILE A 1 217 ? 30.638 1.368 40.475 1.00 19.91 215 ILE A C 1
ATOM 1667 O O . ILE A 1 217 ? 29.778 1.922 41.151 1.00 20.86 215 ILE A O 1
ATOM 1672 N N . CYS A 1 218 ? 31.048 1.831 39.295 1.00 18.01 216 CYS A N 1
ATOM 1673 C CA . CYS A 1 218 ? 30.581 3.108 38.756 1.00 19.99 216 CYS A CA 1
ATOM 1674 C C . CYS A 1 218 ? 29.436 2.971 37.755 1.00 21.49 216 CYS A C 1
ATOM 1675 O O . CYS A 1 218 ? 29.217 1.902 37.183 1.00 19.88 216 CYS A O 1
ATOM 1678 N N . ALA A 1 219 ? 28.720 4.072 37.546 1.00 18.58 217 ALA A N 1
ATOM 1679 C CA . ALA A 1 219 ? 27.709 4.155 36.504 1.00 21.01 217 ALA A CA 1
ATOM 1680 C C . ALA A 1 219 ? 28.393 3.987 35.151 1.00 16.87 217 ALA A C 1
ATOM 1681 O O . ALA A 1 219 ? 29.470 4.535 34.930 1.00 16.79 217 ALA A O 1
ATOM 1683 N N . GLY A 1 220 ? 27.774 3.221 34.260 1.00 17.87 218 GLY A N 1
ATOM 1684 C CA . GLY A 1 220 ? 28.397 2.858 32.997 1.00 20.45 218 GLY A CA 1
ATOM 1685 C C . GLY A 1 220 ? 28.036 3.741 31.810 1.00 19.75 218 GLY A C 1
ATOM 1686 O O . GLY A 1 220 ? 27.663 4.899 31.977 1.00 16.08 218 GLY A O 1
ATOM 1687 N N . THR A 1 221 ? 28.155 3.190 30.604 1.00 17.38 219 THR A N 1
ATOM 1688 C CA . THR A 1 221 ? 27.910 3.959 29.375 1.00 16.34 219 THR A CA 1
ATOM 1689 C C . THR A 1 221 ? 27.653 2.992 28.212 1.00 15.98 219 THR A C 1
ATOM 1690 O O . THR A 1 221 ? 27.458 1.797 28.436 1.00 19.94 219 THR A O 1
ATOM 1694 N N . THR A 1 222 ? 27.614 3.496 26.981 1.00 16.33 220 THR A N 1
ATOM 1695 C CA . THR A 1 222 ? 27.413 2.624 25.821 1.00 19.25 220 THR A CA 1
ATOM 1696 C C . THR A 1 222 ? 28.753 2.339 25.147 1.00 18.67 220 THR A C 1
ATOM 1697 O O . THR A 1 222 ? 29.707 3.098 25.324 1.00 17.28 220 THR A O 1
ATOM 1701 N N . ASP A 1 223 ? 28.830 1.263 24.366 1.00 18.80 221 ASP A N 1
ATOM 1702 C CA . ASP A 1 223 ? 30.098 0.902 23.731 1.00 20.27 221 ASP A CA 1
ATOM 1703 C C . ASP A 1 223 ? 30.587 1.982 22.749 1.00 19.56 221 ASP A C 1
ATOM 1704 O O . ASP A 1 223 ? 31.795 2.213 22.617 1.00 18.02 221 ASP A O 1
ATOM 1709 N N . SER A 1 224 ? 29.652 2.660 22.095 1.00 19.32 222 SER A N 1
ATOM 1710 C CA . SER A 1 224 ? 29.992 3.728 21.145 1.00 22.77 222 SER A CA 1
ATOM 1711 C C . SER A 1 224 ? 30.681 4.920 21.831 1.00 21.18 222 SER A C 1
ATOM 1712 O O . SER A 1 224 ? 31.748 5.418 21.396 1.00 21.58 222 SER A O 1
ATOM 1715 N N . ILE A 1 225 ? 30.069 5.362 22.922 1.00 22.15 223 ILE A N 1
ATOM 1716 C CA . ILE A 1 225 ? 30.629 6.433 23.735 1.00 18.62 223 ILE A CA 1
ATOM 1717 C C . ILE A 1 225 ? 31.956 6.001 24.347 1.00 17.95 223 ILE A C 1
ATOM 1718 O O . ILE A 1 225 ? 32.910 6.767 24.351 1.00 19.79 223 ILE A O 1
ATOM 1723 N N . ALA A 1 226 ? 32.026 4.769 24.843 1.00 19.31 224 ALA A N 1
ATOM 1724 C CA . ALA A 1 226 ? 33.274 4.233 25.392 1.00 19.20 224 ALA A CA 1
ATOM 1725 C C . ALA A 1 226 ? 34.417 4.306 24.377 1.00 17.32 224 ALA A C 1
ATOM 1726 O O . ALA A 1 226 ? 35.560 4.667 24.714 1.00 18.61 224 ALA A O 1
ATOM 1728 N N . ALA A 1 227 ? 34.103 3.951 23.133 1.00 19.18 225 ALA A N 1
ATOM 1729 C CA . ALA A 1 227 ? 35.066 4.074 22.051 1.00 19.14 225 ALA A CA 1
ATOM 1730 C C . ALA A 1 227 ? 35.525 5.525 21.911 1.00 21.16 225 ALA A C 1
ATOM 1731 O O . ALA A 1 227 ? 36.724 5.785 21.766 1.00 20.99 225 ALA A O 1
ATOM 1733 N N . PHE A 1 228 ? 34.594 6.477 21.954 1.00 18.26 226 PHE A N 1
ATOM 1734 C CA . PHE A 1 228 ? 35.046 7.878 21.939 1.00 19.57 226 PHE A CA 1
ATOM 1735 C C . PHE A 1 228 ? 35.932 8.224 23.156 1.00 20.46 226 PHE A C 1
ATOM 1736 O O . PHE A 1 228 ? 36.923 8.938 23.027 1.00 19.65 226 PHE A O 1
ATOM 1744 N N . LEU A 1 229 ? 35.586 7.707 24.329 1.00 17.62 227 LEU A N 1
ATOM 1745 C CA . LEU A 1 229 ? 36.342 8.012 25.543 1.00 19.73 227 LEU A CA 1
ATOM 1746 C C . LEU A 1 229 ? 37.765 7.470 25.461 1.00 21.01 227 LEU A C 1
ATOM 1747 O O . LEU A 1 229 ? 38.673 8.006 26.092 1.00 18.90 227 LEU A O 1
ATOM 1752 N N . ALA A 1 230 ? 37.956 6.414 24.671 1.00 17.67 228 ALA A N 1
ATOM 1753 C CA . ALA A 1 230 ? 39.278 5.811 24.510 1.00 19.07 228 ALA A CA 1
ATOM 1754 C C . ALA A 1 230 ? 40.296 6.771 23.882 1.00 22.63 228 ALA A C 1
ATOM 1755 O O . ALA A 1 230 ? 41.491 6.710 24.188 1.00 22.37 228 ALA A O 1
ATOM 1757 N N . SER A 1 231 ? 39.823 7.652 23.007 1.00 22.94 229 SER A N 1
ATOM 1758 C CA . SER A 1 231 ? 40.699 8.591 22.301 1.00 23.82 229 SER A CA 1
ATOM 1759 C C . SER A 1 231 ? 41.352 9.621 23.232 1.00 29.26 229 SER A C 1
ATOM 1760 O O . SER A 1 231 ? 42.431 10.141 22.940 1.00 28.73 229 SER A O 1
ATOM 1763 N N . GLY A 1 232 ? 40.683 9.921 24.339 1.00 23.35 230 GLY A N 1
ATOM 1764 C CA . GLY A 1 232 ? 41.165 10.912 25.286 1.00 30.59 230 GLY A CA 1
ATOM 1765 C C . GLY A 1 232 ? 40.759 12.340 24.951 1.00 29.21 230 GLY A C 1
ATOM 1766 O O . GLY A 1 232 ? 41.034 13.262 25.717 1.00 27.31 230 GLY A O 1
ATOM 1767 N N . ALA A 1 233 ? 40.095 12.525 23.812 1.00 24.02 231 ALA A N 1
ATOM 1768 C CA . ALA A 1 233 ? 39.697 13.860 23.365 1.00 27.62 231 ALA A CA 1
ATOM 1769 C C . ALA A 1 233 ? 38.701 14.482 24.331 1.00 28.11 231 ALA A C 1
ATOM 1770 O O . ALA A 1 233 ? 37.757 13.824 24.764 1.00 24.44 231 ALA A O 1
ATOM 1772 N N . HIS A 1 234 ? 38.910 15.748 24.679 1.00 24.07 232 HIS A N 1
ATOM 1773 C CA . HIS A 1 234 ? 38.028 16.386 25.649 1.00 26.80 232 HIS A CA 1
ATOM 1774 C C . HIS A 1 234 ? 37.854 17.897 25.449 1.00 27.42 232 HIS A C 1
ATOM 1775 O O . HIS A 1 234 ? 37.263 18.568 26.290 1.00 29.09 232 HIS A O 1
ATOM 1782 N N . GLN A 1 235 ? 38.346 18.429 24.333 1.00 29.01 233 GLN A N 1
ATOM 1783 C CA . GLN A 1 235 ? 38.084 19.823 23.983 1.00 28.46 233 GLN A CA 1
ATOM 1784 C C . GLN A 1 235 ? 36.949 19.914 22.963 1.00 28.00 233 GLN A C 1
ATOM 1785 O O . GLN A 1 235 ? 36.944 19.174 21.977 1.00 25.12 233 GLN A O 1
ATOM 1791 N N . PRO A 1 236 ? 35.982 20.817 23.193 1.00 23.44 234 PRO A N 1
ATOM 1792 C CA . PRO A 1 236 ? 34.949 21.060 22.183 1.00 23.71 234 PRO A CA 1
ATOM 1793 C C . PRO A 1 236 ? 35.586 21.341 20.824 1.00 22.10 234 PRO A C 1
ATOM 1794 O O . PRO A 1 236 ? 36.569 22.073 20.752 1.00 25.32 234 PRO A O 1
ATOM 1798 N N . GLY A 1 237 ? 35.060 20.729 19.774 1.00 22.92 235 GLY A N 1
ATOM 1799 C CA . GLY A 1 237 ? 35.652 20.854 18.452 1.00 24.75 235 GLY A CA 1
ATOM 1800 C C . GLY A 1 237 ? 36.509 19.655 18.077 1.00 26.63 235 GLY A C 1
ATOM 1801 O O . GLY A 1 237 ? 36.817 19.446 16.904 1.00 22.17 235 GLY A O 1
ATOM 1802 N N . GLU A 1 238 ? 36.907 18.860 19.067 1.00 22.61 236 GLU A N 1
ATOM 1803 C CA . GLU A 1 238 ? 37.631 17.628 18.765 1.00 21.97 236 GLU A CA 1
ATOM 1804 C C . GLU A 1 238 ? 36.665 16.539 18.315 1.00 20.89 236 GLU A C 1
ATOM 1805 O O . GLU A 1 238 ? 35.549 16.442 18.820 1.00 21.05 236 GLU A O 1
ATOM 1811 N N . ALA A 1 239 ? 37.102 15.725 17.360 1.00 20.35 237 ALA A N 1
ATOM 1812 C CA . ALA A 1 239 ? 36.258 14.673 16.810 1.00 18.31 237 ALA A CA 1
ATOM 1813 C C . ALA A 1 239 ? 37.005 13.354 16.656 1.00 21.44 237 ALA A C 1
ATOM 1814 O O . ALA A 1 239 ? 38.235 13.321 16.531 1.00 18.41 237 ALA A O 1
ATOM 1816 N N . VAL A 1 240 ? 36.243 12.268 16.676 1.00 19.08 238 VAL A N 1
ATOM 1817 C CA . VAL A 1 240 ? 36.752 10.959 16.303 1.00 19.07 238 VAL A CA 1
ATOM 1818 C C . VAL A 1 240 ? 35.964 10.448 15.103 1.00 20.11 238 VAL A C 1
ATOM 1819 O O . VAL A 1 240 ? 34.724 10.343 15.134 1.00 17.18 238 VAL A O 1
ATOM 1823 N N . THR A 1 241 ? 36.698 10.173 14.032 1.00 17.41 239 THR A N 1
ATOM 1824 C CA . THR A 1 241 ? 36.129 9.577 12.836 1.00 17.39 239 THR A CA 1
ATOM 1825 C C . THR A 1 241 ? 36.457 8.097 12.816 1.00 20.58 239 THR A C 1
ATOM 1826 O O . THR A 1 241 ? 37.625 7.709 12.906 1.00 19.86 239 THR A O 1
ATOM 1830 N N . SER A 1 242 ? 35.422 7.272 12.720 1.00 17.28 240 SER A N 1
ATOM 1831 C CA . SER A 1 242 ? 35.602 5.841 12.562 1.00 18.58 240 SER A CA 1
ATOM 1832 C C . SER A 1 242 ? 35.411 5.448 11.102 1.00 18.91 240 SER A C 1
ATOM 1833 O O . SER A 1 242 ? 34.295 5.494 10.568 1.00 17.17 240 SER A O 1
ATOM 1836 N N . LEU A 1 243 ? 36.518 5.082 10.464 1.00 17.51 241 LEU A N 1
ATOM 1837 C CA . LEU A 1 243 ? 36.517 4.640 9.076 1.00 21.16 241 LEU A CA 1
ATOM 1838 C C . LEU A 1 243 ? 36.384 3.120 9.020 1.00 20.17 241 LEU A C 1
ATOM 1839 O O . LEU A 1 243 ? 37.330 2.410 8.682 1.00 19.60 241 LEU A O 1
ATOM 1844 N N . GLY A 1 244 ? 35.202 2.628 9.374 1.00 20.45 242 GLY A N 1
ATOM 1845 C CA . GLY A 1 244 ? 34.960 1.201 9.429 1.00 21.01 242 GLY A CA 1
ATOM 1846 C C . GLY A 1 244 ? 34.147 0.754 8.233 1.00 26.71 242 GLY A C 1
ATOM 1847 O O . GLY A 1 244 ? 34.252 1.345 7.154 1.00 24.05 242 GLY A O 1
ATOM 1848 N N . SER A 1 245 ? 33.337 -0.285 8.423 1.00 25.93 243 SER A N 1
ATOM 1849 C CA . SER A 1 245 ? 32.428 -0.756 7.378 1.00 29.62 243 SER A CA 1
ATOM 1850 C C . SER A 1 245 ? 31.533 0.393 6.929 1.00 25.42 243 SER A C 1
ATOM 1851 O O . SER A 1 245 ? 31.247 0.550 5.744 1.00 22.62 243 SER A O 1
ATOM 1854 N N . THR A 1 246 ? 31.096 1.185 7.901 1.00 22.83 244 THR A N 1
ATOM 1855 C CA . THR A 1 246 ? 30.452 2.461 7.642 1.00 23.85 244 THR A CA 1
ATOM 1856 C C . THR A 1 246 ? 31.291 3.563 8.272 1.00 24.78 244 THR A C 1
ATOM 1857 O O . THR A 1 246 ? 32.085 3.303 9.179 1.00 19.97 244 THR A O 1
ATOM 1861 N N . ILE A 1 247 ? 31.117 4.786 7.783 1.00 22.73 245 ILE A N 1
ATOM 1862 C CA . ILE A 1 247 ? 31.795 5.946 8.346 1.00 19.83 245 ILE A CA 1
ATOM 1863 C C . ILE A 1 247 ? 30.960 6.507 9.482 1.00 21.44 245 ILE A C 1
ATOM 1864 O O . ILE A 1 247 ? 29.796 6.867 9.284 1.00 20.81 245 ILE A O 1
ATOM 1869 N N . VAL A 1 248 ? 31.547 6.567 10.674 1.00 17.52 246 VAL A N 1
ATOM 1870 C CA . VAL A 1 248 ? 30.833 7.080 11.836 1.00 19.98 246 VAL A CA 1
ATOM 1871 C C . VAL A 1 248 ? 31.569 8.283 12.418 1.00 21.14 246 VAL A C 1
ATOM 1872 O O . VAL A 1 248 ? 32.749 8.195 12.748 1.00 18.62 246 VAL A O 1
ATOM 1876 N N . LEU A 1 249 ? 30.872 9.406 12.533 1.00 18.67 247 LEU A N 1
ATOM 1877 C CA . LEU A 1 249 ? 31.472 10.636 13.040 1.00 19.36 247 LEU A CA 1
ATOM 1878 C C . LEU A 1 249 ? 31.008 10.941 14.457 1.00 19.72 247 LEU A C 1
ATOM 1879 O O . LEU A 1 249 ? 29.814 10.830 14.760 1.00 19.63 247 LEU A O 1
ATOM 1884 N N . LYS A 1 250 ? 31.948 11.338 15.311 1.00 16.56 248 LYS A N 1
ATOM 1885 C CA . LYS A 1 250 ? 31.612 11.789 16.663 1.00 20.86 248 LYS A CA 1
ATOM 1886 C C . LYS A 1 250 ? 32.328 13.102 16.966 1.00 20.83 248 LYS A C 1
ATOM 1887 O O . LYS A 1 250 ? 33.545 13.178 16.889 1.00 20.00 248 LYS A O 1
ATOM 1893 N N . LEU A 1 251 ? 31.562 14.127 17.316 1.00 18.78 249 LEU A N 1
ATOM 1894 C CA . LEU A 1 251 ? 32.080 15.477 17.485 1.00 16.01 249 LEU A CA 1
ATOM 1895 C C . LEU A 1 251 ? 31.727 16.068 18.851 1.00 19.30 249 LEU A C 1
ATOM 1896 O O . LEU A 1 251 ? 30.554 16.172 19.222 1.00 19.21 249 LEU A O 1
ATOM 1901 N N . LEU A 1 252 ? 32.754 16.464 19.591 1.00 20.17 250 LEU A N 1
ATOM 1902 C CA . LEU A 1 252 ? 32.557 17.075 20.904 1.00 19.11 250 LEU A CA 1
ATOM 1903 C C . LEU A 1 252 ? 32.198 18.554 20.737 1.00 21.03 250 LEU A C 1
ATOM 1904 O O . LEU A 1 252 ? 32.863 19.283 20.005 1.00 24.46 250 LEU A O 1
ATOM 1909 N N . SER A 1 253 ? 31.138 18.984 21.415 1.00 20.80 251 SER A N 1
ATOM 1910 C CA . SER A 1 253 ? 30.510 20.284 21.184 1.00 22.89 251 SER A CA 1
ATOM 1911 C C . SER A 1 253 ? 30.096 20.966 22.494 1.00 29.35 251 SER A C 1
ATOM 1912 O O . SER A 1 253 ? 29.783 20.298 23.482 1.00 20.53 251 SER A O 1
ATOM 1915 N N . GLN A 1 254 ? 30.078 22.295 22.502 1.00 27.23 252 GLN A N 1
ATOM 1916 C CA . GLN A 1 254 ? 29.608 23.022 23.679 1.00 29.05 252 GLN A CA 1
ATOM 1917 C C . GLN A 1 254 ? 28.084 23.041 23.716 1.00 26.99 252 GLN A C 1
ATOM 1918 O O . GLN A 1 254 ? 27.484 23.312 24.751 1.00 29.87 252 GLN A O 1
ATOM 1924 N N . VAL A 1 255 ? 27.451 22.755 22.585 1.00 23.56 253 VAL A N 1
ATOM 1925 C CA . VAL A 1 255 ? 25.995 22.753 22.546 1.00 25.86 253 VAL A CA 1
ATOM 1926 C C . VAL A 1 255 ? 25.436 21.510 21.872 1.00 28.07 253 VAL A C 1
ATOM 1927 O O . VAL A 1 255 ? 26.079 20.903 21.010 1.00 24.84 253 VAL A O 1
ATOM 1931 N N . ALA A 1 256 ? 24.230 21.141 22.286 1.00 24.95 254 ALA A N 1
ATOM 1932 C CA . ALA A 1 256 ? 23.548 19.980 21.751 1.00 27.95 254 ALA A CA 1
ATOM 1933 C C . ALA A 1 256 ? 22.966 20.297 20.387 1.00 28.74 254 ALA A C 1
ATOM 1934 O O . ALA A 1 256 ? 22.459 21.395 20.159 1.00 28.68 254 ALA A O 1
ATOM 1936 N N . VAL A 1 257 ? 23.054 19.339 19.472 1.00 24.22 255 VAL A N 1
ATOM 1937 C CA . VAL A 1 257 ? 22.396 19.479 18.184 1.00 26.21 255 VAL A CA 1
ATOM 1938 C C . VAL A 1 257 ? 21.596 18.218 17.892 1.00 29.41 255 VAL A C 1
ATOM 1939 O O . VAL A 1 257 ? 21.875 17.146 18.440 1.00 26.62 255 VAL A O 1
ATOM 1943 N N . SER A 1 258 ? 20.585 18.353 17.045 1.00 25.85 256 SER A N 1
ATOM 1944 C CA . SER A 1 258 ? 19.792 17.207 16.632 1.00 26.89 256 SER A CA 1
ATOM 1945 C C . SER A 1 258 ? 19.160 17.448 15.270 1.00 32.36 256 SER A C 1
ATOM 1946 O O . SER A 1 258 ? 18.936 18.594 14.871 1.00 28.19 256 SER A O 1
ATOM 1949 N N . ASP A 1 259 ? 18.894 16.353 14.562 1.00 29.93 257 ASP A N 1
ATOM 1950 C CA . ASP A 1 259 ? 18.170 16.372 13.297 1.00 27.04 257 ASP A CA 1
ATOM 1951 C C . ASP A 1 259 ? 17.634 14.968 13.042 1.00 31.94 257 ASP A C 1
ATOM 1952 O O . ASP A 1 259 ? 18.355 14.097 12.557 1.00 28.54 257 ASP A O 1
ATOM 1957 N N . ARG A 1 260 ? 16.371 14.749 13.389 1.00 32.32 258 ARG A N 1
ATOM 1958 C CA . ARG A 1 260 ? 15.805 13.406 13.400 1.00 32.80 258 ARG A CA 1
ATOM 1959 C C . ARG A 1 260 ? 15.800 12.785 12.002 1.00 30.72 258 ARG A C 1
ATOM 1960 O O . ARG A 1 260 ? 15.949 11.572 11.853 1.00 30.99 258 ARG A O 1
ATOM 1968 N N . LEU A 1 261 ? 15.645 13.626 10.986 1.00 29.58 259 LEU A N 1
ATOM 1969 C CA . LEU A 1 261 ? 15.635 13.169 9.601 1.00 31.25 259 LEU A CA 1
ATOM 1970 C C . LEU A 1 261 ? 16.914 12.402 9.238 1.00 29.45 259 LEU A C 1
ATOM 1971 O O . LEU A 1 261 ? 16.860 11.388 8.544 1.00 26.37 259 LEU A O 1
ATOM 1976 N N . THR A 1 262 ? 18.059 12.874 9.720 1.00 29.13 260 THR A N 1
ATOM 1977 C CA . THR A 1 262 ? 19.330 12.220 9.411 1.00 24.58 260 THR A CA 1
ATOM 1978 C C . THR A 1 262 ? 19.896 11.436 10.592 1.00 26.20 260 THR A C 1
ATOM 1979 O O . THR A 1 262 ? 21.064 11.047 10.580 1.00 25.42 260 THR A O 1
ATOM 1983 N N . GLY A 1 263 ? 19.068 11.209 11.607 1.00 26.30 261 GLY A N 1
ATOM 1984 C CA . GLY A 1 263 ? 19.470 10.426 12.767 1.00 26.81 261 GLY A CA 1
ATOM 1985 C C . GLY A 1 263 ? 20.481 11.096 13.685 1.00 28.18 261 GLY A C 1
ATOM 1986 O O . GLY A 1 263 ? 21.121 10.437 14.503 1.00 26.65 261 GLY A O 1
ATOM 1987 N N . VAL A 1 264 ? 20.634 12.409 13.558 1.00 22.80 262 VAL A N 1
ATOM 1988 C CA . VAL A 1 264 ? 21.595 13.124 14.380 1.00 20.17 262 VAL A CA 1
ATOM 1989 C C . VAL A 1 264 ? 20.987 13.462 15.732 1.00 23.84 262 VAL A C 1
ATOM 1990 O O . VAL A 1 264 ? 19.903 14.037 15.810 1.00 23.95 262 VAL A O 1
ATOM 1994 N N . TYR A 1 265 ? 21.680 13.077 16.797 1.00 23.71 263 TYR A N 1
ATOM 1995 C CA . TYR A 1 265 ? 21.304 13.505 18.137 1.00 23.82 263 TYR A CA 1
ATOM 1996 C C . TYR A 1 265 ? 22.567 13.696 18.969 1.00 22.06 263 TYR A C 1
ATOM 1997 O O . TYR A 1 265 ? 23.670 13.434 18.492 1.00 23.66 263 TYR A O 1
ATOM 2006 N N . SER A 1 266 ? 22.408 14.169 20.201 1.00 20.75 264 SER A N 1
ATOM 2007 C CA . SER A 1 266 ? 23.556 14.444 21.059 1.00 22.90 264 SER A CA 1
ATOM 2008 C C . SER A 1 266 ? 23.433 13.743 22.411 1.00 23.33 264 SER A C 1
ATOM 2009 O O . SER A 1 266 ? 22.359 13.721 23.003 1.00 24.18 264 SER A O 1
ATOM 2012 N N . HIS A 1 267 ? 24.533 13.168 22.887 1.00 21.52 265 HIS A N 1
ATOM 2013 C CA . HIS A 1 267 ? 24.611 12.689 24.268 1.00 20.74 265 HIS A CA 1
ATOM 2014 C C . HIS A 1 267 ? 25.197 13.768 25.168 1.00 21.27 265 HIS A C 1
ATOM 2015 O O . HIS A 1 267 ? 26.069 14.515 24.745 1.00 21.83 265 HIS A O 1
ATOM 2022 N N . LYS A 1 268 ? 24.738 13.856 26.412 1.00 23.08 266 LYS A N 1
ATOM 2023 C CA . LYS A 1 268 ? 25.420 14.714 27.373 1.00 18.96 266 LYS A CA 1
ATOM 2024 C C . LYS A 1 268 ? 26.785 14.098 27.658 1.00 20.14 266 LYS A C 1
ATOM 2025 O O . LYS A 1 268 ? 26.924 12.879 27.684 1.00 20.54 266 LYS A O 1
ATOM 2031 N N . LEU A 1 269 ? 27.798 14.932 27.845 1.00 19.86 267 LEU A N 1
ATOM 2032 C CA . LEU A 1 269 ? 29.108 14.434 28.241 1.00 21.98 267 LEU A CA 1
ATOM 2033 C C . LEU A 1 269 ? 29.762 15.450 29.186 1.00 21.16 267 LEU A C 1
ATOM 2034 O O . LEU A 1 269 ? 30.452 16.371 28.750 1.00 22.75 267 LEU A O 1
ATOM 2039 N N . GLY A 1 270 ? 29.518 15.284 30.484 1.00 19.38 268 GLY A N 1
ATOM 2040 C CA . GLY A 1 270 ? 29.940 16.261 31.477 1.00 20.81 268 GLY A CA 1
ATOM 2041 C C . GLY A 1 270 ? 29.262 17.604 31.264 1.00 18.49 268 GLY A C 1
ATOM 2042 O O . GLY A 1 270 ? 28.032 17.695 31.239 1.00 22.15 268 GLY A O 1
ATOM 2043 N N . GLY A 1 271 ? 30.066 18.649 31.106 1.00 18.46 269 GLY A N 1
ATOM 2044 C CA . GLY A 1 271 ? 29.553 19.972 30.782 1.00 22.15 269 GLY A CA 1
ATOM 2045 C C . GLY A 1 271 ? 29.468 20.209 29.280 1.00 25.82 269 GLY A C 1
ATOM 2046 O O . GLY A 1 271 ? 29.107 21.300 28.826 1.00 26.56 269 GLY A O 1
ATOM 2047 N N . TYR A 1 272 ? 29.807 19.189 28.498 1.00 19.42 270 TYR A N 1
ATOM 2048 C CA . TYR A 1 272 ? 29.717 19.297 27.044 1.00 23.26 270 TYR A CA 1
ATOM 2049 C C . TYR A 1 272 ? 28.671 18.348 26.455 1.00 25.09 270 TYR A C 1
ATOM 2050 O O . TYR A 1 272 ? 27.869 17.749 27.181 1.00 20.94 270 TYR A O 1
ATOM 2059 N N . TRP A 1 273 ? 28.704 18.211 25.129 1.00 21.98 271 TRP A N 1
ATOM 2060 C CA . TRP A 1 273 ? 27.788 17.353 24.383 1.00 25.20 271 TRP A CA 1
ATOM 2061 C C . TRP A 1 273 ? 28.554 16.597 23.305 1.00 24.65 271 TRP A C 1
ATOM 2062 O O . TRP A 1 273 ? 29.433 17.152 22.672 1.00 24.88 271 TRP A O 1
ATOM 2073 N N . LEU A 1 274 ? 28.225 15.327 23.109 1.00 20.95 272 LEU A N 1
ATOM 2074 C CA . LEU A 1 274 ? 28.815 14.535 22.043 1.00 21.82 272 LEU A CA 1
ATOM 2075 C C . LEU A 1 274 ? 27.782 14.296 20.958 1.00 20.81 272 LEU A C 1
ATOM 2076 O O . LEU A 1 274 ? 26.814 13.578 21.170 1.00 21.61 272 LEU A O 1
ATOM 2081 N N . THR A 1 275 ? 27.967 14.912 19.800 1.00 21.15 273 THR A N 1
ATOM 2082 C CA . THR A 1 275 ? 27.018 14.675 18.729 1.00 22.98 273 THR A CA 1
ATOM 2083 C C . THR A 1 275 ? 27.688 13.829 17.665 1.00 22.42 273 THR A C 1
ATOM 2084 O O . THR A 1 275 ? 28.858 13.490 17.779 1.00 20.99 273 THR A O 1
ATOM 2088 N N . GLY A 1 276 ? 26.955 13.467 16.631 1.00 25.60 274 GLY A N 1
ATOM 2089 C CA . GLY A 1 276 ? 27.579 12.705 15.575 1.00 26.16 274 GLY A CA 1
ATOM 2090 C C . GLY A 1 276 ? 26.598 12.213 14.551 1.00 25.17 274 GLY A C 1
ATOM 2091 O O . GLY A 1 276 ? 25.420 12.561 14.588 1.00 25.05 274 GLY A O 1
ATOM 2092 N N . GLY A 1 277 ? 27.083 11.380 13.643 1.00 22.92 275 GLY A N 1
ATOM 2093 C CA . GLY A 1 277 ? 26.206 10.832 12.626 1.00 21.59 275 GLY A CA 1
ATOM 2094 C C . GLY A 1 277 ? 26.837 9.647 11.944 1.00 21.74 275 GLY A C 1
ATOM 2095 O O . GLY A 1 277 ? 28.055 9.484 11.985 1.00 22.83 275 GLY A O 1
ATOM 2096 N N . ALA A 1 278 ? 26.012 8.830 11.299 1.00 20.29 276 ALA A N 1
ATOM 2097 C CA . ALA A 1 278 ? 26.495 7.607 10.671 1.00 22.78 276 ALA A CA 1
ATOM 2098 C C . ALA A 1 278 ? 26.022 7.519 9.226 1.00 22.75 276 ALA A C 1
ATOM 2099 O O . ALA A 1 278 ? 24.823 7.488 8.957 1.00 23.76 276 ALA A O 1
ATOM 2101 N N . SER A 1 279 ? 26.970 7.504 8.296 1.00 19.98 277 SER A N 1
ATOM 2102 C CA . SER A 1 279 ? 26.649 7.351 6.882 1.00 20.35 277 SER A CA 1
ATOM 2103 C C . SER A 1 279 ? 26.488 5.878 6.532 1.00 23.37 277 SER A C 1
ATOM 2104 O O . SER A 1 279 ? 26.991 5.006 7.236 1.00 22.45 277 SER A O 1
ATOM 2107 N N . ASN A 1 280 ? 25.781 5.597 5.447 1.00 23.70 278 ASN A N 1
ATOM 2108 C CA . ASN A 1 280 ? 25.721 4.234 4.947 1.00 20.92 278 ASN A CA 1
ATOM 2109 C C . ASN A 1 280 ? 26.954 3.934 4.099 1.00 24.42 278 ASN A C 1
ATOM 2110 O O . ASN A 1 280 ? 27.276 2.770 3.853 1.00 20.78 278 ASN A O 1
ATOM 2115 N N . CYS A 1 281 ? 27.644 4.986 3.661 1.00 19.70 279 CYS A N 1
ATOM 2116 C CA . CYS A 1 281 ? 28.919 4.819 2.957 1.00 21.71 279 CYS A CA 1
ATOM 2117 C C . CYS A 1 281 ? 30.030 4.414 3.921 1.00 22.25 279 CYS A C 1
ATOM 2118 O O . CYS A 1 281 ? 29.973 4.718 5.114 1.00 23.81 279 CYS A O 1
ATOM 2121 N N . GLY A 1 282 ? 31.054 3.750 3.391 1.00 23.43 280 GLY A N 1
ATOM 2122 C CA . GLY A 1 282 ? 32.216 3.388 4.179 1.00 22.80 280 GLY A CA 1
ATOM 2123 C C . GLY A 1 282 ? 33.037 2.273 3.562 1.00 23.63 280 GLY A C 1
ATOM 2124 O O . GLY A 1 282 ? 32.978 2.033 2.354 1.00 21.62 280 GLY A O 1
ATOM 2125 N N . GLY A 1 283 ? 33.802 1.588 4.406 1.00 22.10 281 GLY A N 1
ATOM 2126 C CA . GLY A 1 283 ? 34.720 0.558 3.959 1.00 24.87 281 GLY A CA 1
ATOM 2127 C C . GLY A 1 283 ? 34.080 -0.652 3.302 1.00 26.20 281 GLY A C 1
ATOM 2128 O O . GLY A 1 283 ? 34.739 -1.349 2.539 1.00 23.82 281 GLY A O 1
ATOM 2129 N N . ALA A 1 284 ? 32.814 -0.919 3.609 1.00 26.35 282 ALA A N 1
ATOM 2130 C CA . ALA A 1 284 ? 32.112 -2.051 3.006 1.00 26.14 282 ALA A CA 1
ATOM 2131 C C . ALA A 1 284 ? 32.058 -1.893 1.488 1.00 24.61 282 ALA A C 1
ATOM 2132 O O . ALA A 1 284 ? 32.233 -2.859 0.736 1.00 23.95 282 ALA A O 1
ATOM 2134 N N . THR A 1 285 ? 31.834 -0.662 1.045 1.00 24.26 283 THR A N 1
ATOM 2135 C CA . THR A 1 285 ? 31.853 -0.347 -0.378 1.00 24.17 283 THR A CA 1
ATOM 2136 C C . THR A 1 285 ? 33.217 -0.671 -0.985 1.00 25.92 283 THR A C 1
ATOM 2137 O O . THR A 1 285 ? 33.300 -1.283 -2.053 1.00 29.40 283 THR A O 1
ATOM 2141 N N . LEU A 1 286 ? 34.282 -0.263 -0.299 1.00 22.18 284 LEU A N 1
ATOM 2142 C CA . LEU A 1 286 ? 35.637 -0.584 -0.737 1.00 21.46 284 LEU A CA 1
ATOM 2143 C C . LEU A 1 286 ? 35.837 -2.097 -0.843 1.00 22.84 284 LEU A C 1
ATOM 2144 O O . LEU A 1 286 ? 36.416 -2.592 -1.810 1.00 26.10 284 LEU A O 1
ATOM 2149 N N . ARG A 1 287 ? 35.346 -2.824 0.154 1.00 25.26 285 ARG A N 1
ATOM 2150 C CA . ARG A 1 287 ? 35.534 -4.268 0.223 1.00 24.05 285 ARG A CA 1
ATOM 2151 C C . ARG A 1 287 ? 34.748 -4.982 -0.865 1.00 27.67 285 ARG A C 1
ATOM 2152 O O . ARG A 1 287 ? 35.095 -6.099 -1.256 1.00 25.87 285 ARG A O 1
ATOM 2160 N N . GLN A 1 288 ? 33.692 -4.339 -1.360 1.00 27.17 286 GLN A N 1
ATOM 2161 C CA . GLN A 1 288 ? 32.960 -4.887 -2.500 1.00 29.89 286 GLN A CA 1
ATOM 2162 C C . GLN A 1 288 ? 33.864 -5.036 -3.718 1.00 33.63 286 GLN A C 1
ATOM 2163 O O . GLN A 1 288 ? 33.629 -5.893 -4.570 1.00 34.52 286 GLN A O 1
ATOM 2169 N N . PHE A 1 289 ? 34.903 -4.208 -3.795 1.00 30.03 287 PHE A N 1
ATOM 2170 C CA . PHE A 1 289 ? 35.770 -4.194 -4.971 1.00 26.28 287 PHE A CA 1
ATOM 2171 C C . PHE A 1 289 ? 37.209 -4.641 -4.696 1.00 28.88 287 PHE A C 1
ATOM 2172 O O . PHE A 1 289 ? 37.853 -5.202 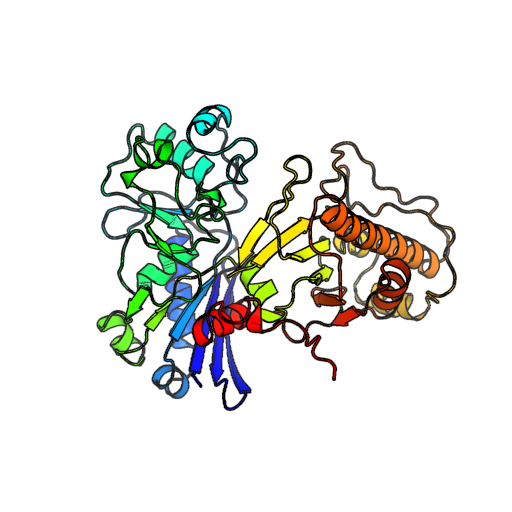-5.577 1.00 28.96 287 PHE A O 1
AT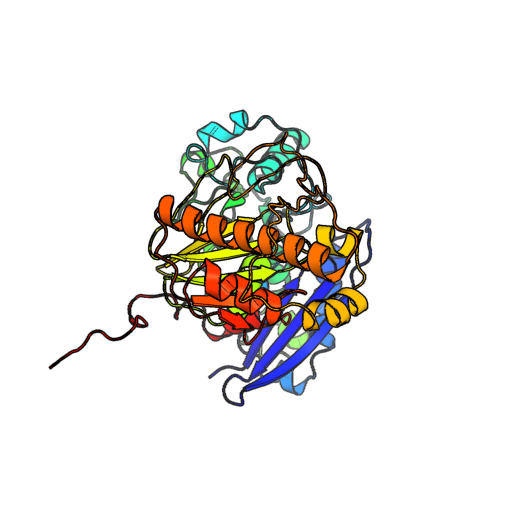OM 2180 N N . PHE A 1 290 ? 37.714 -4.389 -3.491 1.00 26.89 288 PHE A N 1
ATOM 2181 C CA . PHE A 1 290 ? 39.109 -4.704 -3.167 1.00 27.96 288 PHE A CA 1
ATOM 2182 C C . PHE A 1 290 ? 39.282 -5.348 -1.797 1.00 28.42 288 PHE A C 1
ATOM 2183 O O . PHE A 1 290 ? 38.704 -4.885 -0.814 1.00 32.11 288 PHE A O 1
ATOM 2191 N N . PRO A 1 291 ? 40.110 -6.401 -1.720 1.00 31.62 289 PRO A N 1
ATOM 2192 C CA . PRO A 1 291 ? 40.549 -6.918 -0.418 1.00 31.05 289 PRO A CA 1
ATOM 2193 C C . PRO A 1 291 ? 41.534 -5.942 0.230 1.00 29.19 289 PRO A C 1
ATOM 2194 O O . PRO A 1 291 ? 42.086 -5.104 -0.481 1.00 30.48 289 PRO A O 1
ATOM 2198 N N . ASP A 1 292 ? 41.753 -6.051 1.539 1.00 32.51 290 ASP A N 1
ATOM 2199 C CA . ASP A 1 292 ? 42.610 -5.112 2.271 1.00 31.44 290 ASP A CA 1
ATOM 2200 C C . ASP A 1 292 ? 44.019 -4.977 1.666 1.00 33.26 290 ASP A C 1
ATOM 2201 O O . ASP A 1 292 ? 44.576 -3.874 1.587 1.00 34.10 290 ASP A O 1
ATOM 2206 N N . THR A 1 293 ? 44.588 -6.098 1.231 1.00 33.82 291 THR A N 1
ATOM 2207 C CA . THR A 1 293 ? 45.946 -6.102 0.692 1.00 31.53 291 THR A CA 1
ATOM 2208 C C . THR A 1 293 ? 46.004 -5.269 -0.578 1.00 32.58 291 THR A C 1
ATOM 2209 O O . THR A 1 293 ? 46.981 -4.546 -0.838 1.00 31.69 291 THR A O 1
ATOM 2213 N N . GLU A 1 294 ? 44.934 -5.362 -1.360 1.00 31.59 292 GLU A N 1
ATOM 2214 C CA . GLU A 1 294 ? 44.834 -4.608 -2.596 1.00 31.17 292 GLU A CA 1
ATOM 2215 C C . GLU A 1 294 ? 44.609 -3.135 -2.283 1.00 31.87 292 GLU A C 1
ATOM 2216 O O . GLU A 1 294 ? 45.147 -2.269 -2.963 1.00 31.35 292 GLU A O 1
ATOM 2222 N N . LEU A 1 295 ? 43.822 -2.853 -1.248 1.00 27.61 293 LEU A N 1
ATOM 2223 C CA . LEU A 1 295 ? 43.633 -1.471 -0.812 1.00 32.38 293 LEU A CA 1
ATOM 2224 C C . LEU A 1 295 ? 44.983 -0.833 -0.501 1.00 32.84 293 LEU A C 1
ATOM 2225 O O . LEU A 1 295 ? 45.247 0.298 -0.899 1.00 31.12 293 LEU A O 1
ATOM 2230 N N . GLU A 1 296 ? 45.843 -1.573 0.194 1.00 32.90 294 GLU A N 1
ATOM 2231 C CA . GLU A 1 296 ? 47.187 -1.084 0.493 1.00 36.56 294 GLU A CA 1
ATOM 2232 C C . GLU A 1 296 ? 48.010 -0.840 -0.779 1.00 31.50 294 GLU A C 1
ATOM 2233 O O . GLU A 1 296 ? 48.437 0.307 -1.070 1.00 39.85 294 GLU A O 1
ATOM 2239 N N . SER A 1 297 ? 48.197 -1.918 -1.542 1.00 33.04 295 SER A N 1
ATOM 2240 C CA . SER A 1 297 ? 49.067 -1.892 -2.717 1.00 29.05 295 SER A CA 1
ATOM 2241 C C . SER A 1 297 ? 48.631 -0.862 -3.757 1.00 35.69 295 SER A C 1
ATOM 2242 O O . SER A 1 297 ? 49.462 -0.313 -4.485 1.00 37.36 295 SER A O 1
ATOM 2245 N N . LEU A 1 298 ? 47.332 -0.599 -3.835 1.00 27.79 296 LEU A N 1
ATOM 2246 C CA . LEU A 1 298 ? 46.836 0.416 -4.759 1.00 30.08 296 LEU A CA 1
ATOM 2247 C C . LEU A 1 298 ? 46.930 1.816 -4.158 1.00 31.34 296 LEU A C 1
ATOM 2248 O O . LEU A 1 298 ? 47.248 2.780 -4.864 1.00 25.06 296 LEU A O 1
ATOM 2253 N N . SER A 1 299 ? 46.645 1.926 -2.859 1.00 26.13 297 SER A N 1
ATOM 2254 C CA . SER A 1 299 ? 46.661 3.223 -2.192 1.00 25.67 297 SER A CA 1
ATOM 2255 C C . SER A 1 299 ? 48.017 3.877 -2.320 1.00 25.52 297 SER A C 1
ATOM 2256 O O . SER A 1 299 ? 48.093 5.087 -2.543 1.00 27.55 297 SER A O 1
ATOM 2259 N N . CYS A 1 300 ? 49.094 3.105 -2.203 1.00 26.22 298 CYS A N 1
ATOM 2260 C CA . CYS A 1 300 ? 50.402 3.764 -2.256 1.00 27.32 298 CYS A CA 1
ATOM 2261 C C . CYS A 1 300 ? 50.813 4.210 -3.668 1.00 27.48 298 CYS A C 1
ATOM 2262 O O . CYS A 1 300 ? 51.893 4.767 -3.845 1.00 23.85 298 CYS A O 1
ATOM 2265 N N . GLN A 1 301 ? 49.954 3.978 -4.660 1.00 23.24 299 GLN A N 1
ATOM 2266 C CA . GLN A 1 301 ? 50.184 4.502 -6.006 1.00 24.54 299 GLN A CA 1
ATOM 2267 C C . GLN A 1 301 ? 49.375 5.770 -6.280 1.00 24.91 299 GLN A C 1
ATOM 2268 O O . GLN A 1 301 ? 49.472 6.353 -7.363 1.00 19.88 299 GLN A O 1
ATOM 2274 N N . ILE A 1 302 ? 48.582 6.197 -5.299 1.00 23.51 300 ILE A N 1
ATOM 2275 C CA . ILE A 1 302 ? 47.745 7.388 -5.449 1.00 25.97 300 ILE A CA 1
ATOM 2276 C C . ILE A 1 302 ? 48.466 8.660 -5.017 1.00 27.18 300 ILE A C 1
ATOM 2277 O O . ILE A 1 302 ? 49.023 8.718 -3.925 1.00 24.55 300 ILE A O 1
ATOM 2282 N N . ASP A 1 303 ? 48.452 9.673 -5.880 1.00 24.43 301 ASP A N 1
ATOM 2283 C CA . ASP A 1 303 ? 48.939 11.002 -5.518 1.00 25.04 301 ASP A CA 1
ATOM 2284 C C . ASP A 1 303 ? 47.743 11.905 -5.202 1.00 27.55 301 ASP A C 1
ATOM 2285 O O . ASP A 1 303 ? 47.054 12.373 -6.106 1.00 27.05 301 ASP A O 1
ATOM 2290 N N . PRO A 1 304 ? 47.503 12.156 -3.903 1.00 27.65 302 PRO A N 1
ATOM 2291 C CA . PRO A 1 304 ? 46.324 12.882 -3.416 1.00 26.98 302 PRO A CA 1
ATOM 2292 C C . PRO A 1 304 ? 46.328 14.369 -3.774 1.00 27.81 302 PRO A C 1
ATOM 2293 O O . PRO A 1 304 ? 45.301 15.034 -3.623 1.00 24.25 302 PRO A O 1
ATOM 2297 N N . THR A 1 305 ? 47.463 14.881 -4.241 1.00 26.25 303 THR A N 1
ATOM 2298 C CA . THR A 1 305 ? 47.569 16.294 -4.599 1.00 26.78 303 THR A CA 1
ATOM 2299 C C . THR A 1 305 ? 46.963 16.603 -5.966 1.00 32.17 303 THR A C 1
ATOM 2300 O O . THR A 1 305 ? 46.910 17.763 -6.379 1.00 33.04 303 THR A O 1
ATOM 2304 N N . LYS A 1 306 ? 46.522 15.567 -6.672 1.00 30.47 304 LYS A N 1
ATOM 2305 C CA . LYS A 1 306 ? 45.894 15.746 -7.978 1.00 33.62 304 LYS A CA 1
ATOM 2306 C C . LYS A 1 306 ? 44.550 15.024 -8.046 1.00 33.19 304 LYS A C 1
ATOM 2307 O O . LYS A 1 306 ? 44.487 13.806 -7.885 1.00 31.16 304 LYS A O 1
ATOM 2313 N N . LYS A 1 307 ? 43.481 15.780 -8.284 1.00 27.13 305 LYS A N 1
ATOM 2314 C CA . LYS A 1 307 ? 42.131 15.218 -8.307 1.00 30.61 305 LYS A CA 1
ATOM 2315 C C . LYS A 1 307 ? 41.986 14.146 -9.385 1.00 33.39 305 LYS A C 1
ATOM 2316 O O . LYS A 1 307 ? 42.624 14.222 -10.434 1.00 32.58 305 LYS A O 1
ATOM 2322 N N . SER A 1 308 ? 41.145 13.149 -9.119 1.00 25.23 306 SER A N 1
ATOM 2323 C CA . SER A 1 308 ? 40.946 12.038 -10.046 1.00 25.65 306 SER A CA 1
ATOM 2324 C C . SER A 1 308 ? 40.063 12.436 -11.225 1.00 34.76 306 SER A C 1
ATOM 2325 O O . SER A 1 308 ? 40.150 11.849 -12.301 1.00 32.30 306 SER A O 1
ATOM 2328 N N . GLY A 1 309 ? 39.208 13.431 -11.012 1.00 31.68 307 GLY A N 1
ATOM 2329 C CA . GLY A 1 309 ? 38.241 13.823 -12.016 1.00 31.55 307 GLY A CA 1
ATOM 2330 C C . GLY A 1 309 ? 36.949 13.050 -11.857 1.00 33.00 307 GLY A C 1
ATOM 2331 O O . GLY A 1 309 ? 35.971 13.308 -12.556 1.00 35.08 307 GLY A O 1
ATOM 2332 N N . LEU A 1 310 ? 36.944 12.093 -10.934 1.00 25.55 308 LEU A N 1
ATOM 2333 C CA . LEU A 1 310 ? 35.764 11.272 -10.695 1.00 28.79 308 LEU A CA 1
ATOM 2334 C C . LEU A 1 310 ? 34.929 11.825 -9.538 1.00 30.58 308 LEU A C 1
ATOM 2335 O O . LEU A 1 310 ? 35.473 12.323 -8.553 1.00 31.51 308 LEU A O 1
ATOM 2340 N N . ASP A 1 311 ? 33.608 11.734 -9.661 1.00 27.72 309 ASP A N 1
ATOM 2341 C CA . ASP A 1 311 ? 32.701 12.297 -8.662 1.00 32.59 309 ASP A CA 1
ATOM 2342 C C . ASP A 1 311 ? 31.753 11.230 -8.109 1.00 34.29 309 ASP A C 1
ATOM 2343 O O . ASP A 1 311 ? 30.576 11.181 -8.463 1.00 38.01 309 ASP A O 1
ATOM 2348 N N . TYR A 1 312 ? 32.271 10.383 -7.228 1.00 26.86 310 TYR A N 1
ATOM 2349 C CA . TYR A 1 312 ? 31.513 9.236 -6.734 1.00 28.28 310 TYR A CA 1
ATOM 2350 C C . TYR A 1 312 ? 30.742 9.513 -5.456 1.00 26.90 310 TYR A C 1
ATOM 2351 O O . TYR A 1 312 ? 31.177 10.304 -4.622 1.00 26.35 310 TYR A O 1
ATOM 2360 N N . TYR A 1 313 ? 29.606 8.839 -5.298 1.00 26.51 311 TYR A N 1
ATOM 2361 C CA . TYR A 1 313 ? 28.979 8.721 -3.991 1.00 23.78 311 TYR A CA 1
ATOM 2362 C C . TYR A 1 313 ? 28.938 7.245 -3.612 1.00 25.39 311 TYR A C 1
ATOM 2363 O O . TYR A 1 313 ? 28.077 6.496 -4.077 1.00 24.91 311 TYR A O 1
ATOM 2372 N N . PRO A 1 314 ? 29.885 6.828 -2.763 1.00 23.52 312 PRO A N 1
ATOM 2373 C CA . PRO A 1 314 ? 30.240 5.428 -2.492 1.00 21.31 312 PRO A CA 1
ATOM 2374 C C . PRO A 1 314 ? 29.308 4.662 -1.543 1.00 25.77 312 PRO A C 1
ATOM 2375 O O . PRO A 1 314 ? 29.781 4.088 -0.556 1.00 24.50 312 PRO A O 1
ATOM 2379 N N . LEU A 1 315 ? 28.011 4.633 -1.848 1.00 22.22 313 LEU A N 1
ATOM 2380 C CA . LEU A 1 315 ? 27.072 3.789 -1.112 1.00 21.21 313 LEU A CA 1
ATOM 2381 C C . LEU A 1 315 ? 27.277 2.321 -1.488 1.00 21.02 313 LEU A C 1
ATOM 2382 O O . LEU A 1 315 ? 27.585 2.016 -2.638 1.00 23.83 313 LEU A O 1
ATOM 2387 N N . PRO A 1 316 ? 27.105 1.407 -0.522 1.00 21.38 314 PRO A N 1
ATOM 2388 C CA . PRO A 1 316 ? 27.200 -0.035 -0.784 1.00 21.94 314 PRO A CA 1
ATOM 2389 C C . PRO A 1 316 ? 25.926 -0.587 -1.411 1.00 25.16 314 PRO A C 1
ATOM 2390 O O . PRO A 1 316 ? 25.918 -1.700 -1.942 1.00 27.84 314 PRO A O 1
ATOM 2394 N N . SER A 1 317 ? 24.861 0.202 -1.327 1.00 22.28 315 SER A N 1
ATOM 2395 C CA . SER A 1 317 ? 23.546 -0.168 -1.821 1.00 23.37 315 SER A CA 1
ATOM 2396 C C . SER A 1 317 ? 22.656 1.060 -1.740 1.00 26.01 315 SER A C 1
ATOM 2397 O O . SER A 1 317 ? 23.097 2.123 -1.290 1.00 24.15 315 SER A O 1
ATOM 2400 N N . ARG A 1 318 ? 21.403 0.916 -2.154 1.00 23.95 316 ARG A N 1
ATOM 2401 C CA . ARG A 1 318 ? 20.489 2.053 -2.218 1.00 25.69 316 ARG A CA 1
ATOM 2402 C C . ARG A 1 318 ? 20.205 2.658 -0.845 1.00 25.01 316 ARG A C 1
ATOM 2403 O O . ARG A 1 318 ? 20.045 1.933 0.131 1.00 25.08 316 ARG A O 1
ATOM 2411 N N . GLY A 1 319 ? 20.149 3.987 -0.780 1.00 26.61 317 GLY A N 1
ATOM 2412 C CA . GLY A 1 319 ? 19.695 4.677 0.416 1.00 25.47 317 GLY A CA 1
ATOM 2413 C C . GLY A 1 319 ? 20.791 5.276 1.280 1.00 26.38 317 GLY A C 1
ATOM 2414 O O . GLY A 1 319 ? 21.719 4.581 1.693 1.00 25.94 317 GLY A O 1
ATOM 2415 N N . GLU A 1 320 ? 20.682 6.574 1.550 1.00 26.30 318 GLU A N 1
ATOM 2416 C CA . GLU A 1 320 ? 21.627 7.262 2.427 1.00 23.57 318 GLU A CA 1
ATOM 2417 C C . GLU A 1 320 ? 20.901 7.858 3.629 1.00 26.64 318 GLU A C 1
ATOM 2418 O O . GLU A 1 320 ? 19.751 8.292 3.524 1.00 26.47 318 GLU A O 1
ATOM 2424 N N . ARG A 1 321 ? 21.593 7.880 4.763 1.00 23.63 319 ARG A N 1
ATOM 2425 C CA . ARG A 1 321 ? 21.031 8.323 6.035 1.00 24.19 319 ARG A CA 1
ATOM 2426 C C . ARG A 1 321 ? 21.600 9.683 6.436 1.00 27.38 319 ARG A C 1
ATOM 2427 O O . ARG A 1 321 ? 20.876 10.576 6.880 1.00 22.68 319 ARG A O 1
ATOM 2435 N N . PHE A 1 322 ? 22.911 9.825 6.253 1.00 23.10 320 PHE A N 1
ATOM 2436 C CA . PHE A 1 322 ? 23.672 10.959 6.763 1.00 23.32 320 PHE A CA 1
ATOM 2437 C C . PHE A 1 322 ? 24.912 11.101 5.889 1.00 21.45 320 PHE A C 1
ATOM 2438 O O . PHE A 1 322 ? 25.468 10.093 5.476 1.00 23.00 320 PHE A O 1
ATOM 2446 N N . PRO A 1 323 ? 25.376 12.338 5.622 1.00 23.87 321 PRO A N 1
ATOM 2447 C CA . PRO A 1 323 ? 24.959 13.654 6.13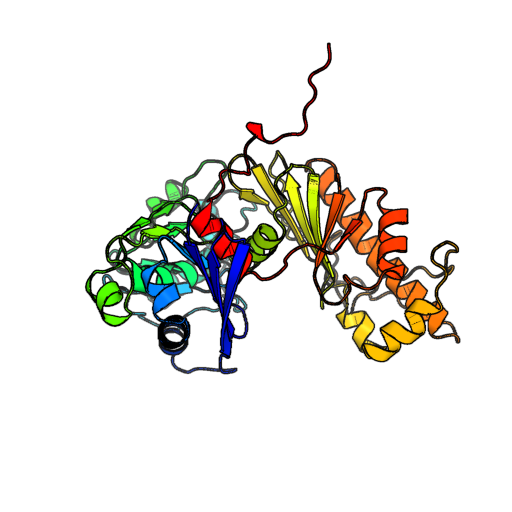1 1.00 22.99 321 PRO A CA 1
ATOM 2448 C C . PRO A 1 323 ? 23.596 14.136 5.644 1.00 25.05 321 PRO A C 1
ATOM 2449 O O . PRO A 1 323 ? 22.933 14.857 6.384 1.00 28.03 321 PRO A O 1
ATOM 2453 N N . ILE A 1 324 ? 23.191 13.754 4.437 1.00 27.13 322 ILE A N 1
ATOM 2454 C CA . ILE A 1 324 ? 21.868 14.114 3.931 1.00 27.48 322 ILE A CA 1
ATOM 2455 C C . ILE A 1 324 ? 21.019 12.863 3.707 1.00 25.53 322 ILE A C 1
ATOM 2456 O O . ILE A 1 324 ? 21.466 11.908 3.067 1.00 25.10 322 ILE A O 1
ATOM 2461 N N . ALA A 1 325 ? 19.795 12.871 4.232 1.00 24.32 323 ALA A N 1
ATOM 2462 C CA . ALA A 1 325 ? 18.906 11.710 4.133 1.00 22.87 323 ALA A CA 1
ATOM 2463 C C . ALA A 1 325 ? 18.194 11.600 2.782 1.00 28.42 323 ALA A C 1
ATOM 2464 O O . ALA A 1 325 ? 17.542 12.540 2.336 1.00 25.22 323 ALA A O 1
ATOM 2466 N N . ASP A 1 326 ? 18.303 10.430 2.158 1.00 26.83 324 ASP A N 1
ATOM 2467 C CA . ASP A 1 326 ? 17.587 10.116 0.919 1.00 26.57 324 ASP A CA 1
ATOM 2468 C C . ASP A 1 326 ? 17.551 8.602 0.751 1.00 25.17 324 ASP A C 1
ATOM 2469 O O . ASP A 1 326 ? 18.528 7.992 0.319 1.00 24.91 324 ASP A O 1
ATOM 2474 N N . PRO A 1 327 ? 16.411 7.993 1.096 1.00 27.56 325 PRO A N 1
ATOM 2475 C CA . PRO A 1 327 ? 16.239 6.539 1.080 1.00 29.12 325 PRO A CA 1
ATOM 2476 C C . PRO A 1 327 ? 16.285 5.969 -0.333 1.00 33.64 325 PRO A C 1
ATOM 2477 O O . PRO A 1 327 ? 16.401 4.753 -0.498 1.00 32.09 325 PRO A O 1
ATOM 2481 N N . ASP A 1 328 ? 16.204 6.843 -1.332 1.00 28.91 326 ASP A N 1
ATOM 2482 C CA . ASP A 1 328 ? 16.205 6.423 -2.726 1.00 31.08 326 ASP A CA 1
ATOM 2483 C C . ASP A 1 328 ? 17.544 6.686 -3.401 1.00 35.18 326 ASP A C 1
ATOM 2484 O O . ASP A 1 328 ? 17.702 6.405 -4.588 1.00 28.48 326 ASP A O 1
ATOM 2489 N N . ARG A 1 329 ? 18.503 7.235 -2.661 1.00 28.75 327 ARG A N 1
ATOM 2490 C CA . ARG A 1 329 ? 19.759 7.627 -3.290 1.00 27.65 327 ARG A CA 1
ATOM 2491 C C . ARG A 1 329 ? 20.529 6.418 -3.812 1.00 25.61 327 ARG A C 1
ATOM 2492 O O . ARG A 1 329 ? 20.730 5.429 -3.103 1.00 22.56 327 ARG A O 1
ATOM 2500 N N . LEU A 1 330 ? 20.958 6.519 -5.064 1.00 26.21 328 LEU A N 1
ATOM 2501 C CA . LEU A 1 330 ? 21.713 5.464 -5.721 1.00 26.95 328 LEU A CA 1
ATOM 2502 C C . LEU A 1 330 ? 23.206 5.616 -5.489 1.00 23.03 328 LEU A C 1
ATOM 2503 O O . LEU A 1 330 ? 23.724 6.733 -5.500 1.00 21.44 328 LEU A O 1
ATOM 2508 N N . PRO A 1 331 ? 23.901 4.489 -5.283 1.00 24.88 329 PRO A N 1
ATOM 2509 C CA . PRO A 1 331 ? 25.363 4.511 -5.331 1.00 23.95 329 PRO A CA 1
ATOM 2510 C C . PRO A 1 331 ? 25.789 5.168 -6.632 1.00 26.63 329 PRO A C 1
ATOM 2511 O O . PRO A 1 331 ? 25.180 4.895 -7.664 1.00 25.25 329 PRO A O 1
ATOM 2515 N N . GLN A 1 332 ? 26.779 6.048 -6.581 1.00 26.23 330 GLN A N 1
ATOM 2516 C CA . GLN A 1 332 ? 27.255 6.726 -7.780 1.00 28.29 330 GLN A CA 1
ATOM 2517 C C . GLN A 1 332 ? 28.693 6.296 -8.016 1.00 30.77 330 GLN A C 1
ATOM 2518 O O . GLN A 1 332 ? 29.619 6.822 -7.400 1.00 28.81 330 GLN A O 1
ATOM 2524 N N . LEU A 1 333 ? 28.865 5.307 -8.888 1.00 26.07 331 LEU A N 1
ATOM 2525 C CA . LEU A 1 333 ? 30.150 4.638 -9.056 1.00 30.76 331 LEU A CA 1
ATOM 2526 C C . LEU A 1 333 ? 30.609 4.623 -10.516 1.00 33.19 331 LEU A C 1
ATOM 2527 O O . LEU A 1 333 ? 31.470 3.828 -10.891 1.00 32.17 331 LEU A O 1
ATOM 2532 N N . GLU A 1 334 ? 30.034 5.507 -11.327 1.00 33.19 332 GLU A N 1
ATOM 2533 C CA . GLU A 1 334 ? 30.436 5.664 -12.726 1.00 34.32 332 GLU A CA 1
ATOM 2534 C C . GLU A 1 334 ? 30.975 7.054 -13.050 1.00 31.47 332 GLU A C 1
ATOM 2535 O O . GLU A 1 334 ? 30.667 8.018 -12.355 1.00 30.04 332 GLU A O 1
ATOM 2541 N N . PRO A 1 335 ? 31.808 7.158 -14.101 1.00 35.30 333 PRO A N 1
ATOM 2542 C CA . PRO A 1 335 ? 32.367 6.053 -14.893 1.00 37.94 333 PRO A CA 1
ATOM 2543 C C . PRO A 1 335 ? 33.454 5.308 -14.129 1.00 35.20 333 PRO A C 1
ATOM 2544 O O . PRO A 1 335 ? 34.108 5.922 -13.286 1.00 31.86 333 PRO A O 1
ATOM 2548 N N . ARG A 1 336 ? 33.627 4.015 -14.386 1.00 32.66 334 ARG A N 1
ATOM 2549 C CA . ARG A 1 336 ? 34.705 3.276 -13.736 1.00 36.43 334 ARG A CA 1
ATOM 2550 C C . ARG A 1 336 ? 35.889 3.143 -14.683 1.00 40.29 334 ARG A C 1
ATOM 2551 O O . ARG A 1 336 ? 35.822 2.419 -15.672 1.00 39.25 334 ARG A O 1
ATOM 2559 N N . PRO A 1 337 ? 36.988 3.843 -14.373 1.00 40.31 335 PRO A N 1
ATOM 2560 C CA . PRO A 1 337 ? 38.125 3.852 -15.295 1.00 34.68 335 PRO A CA 1
ATOM 2561 C C . PRO A 1 337 ? 38.836 2.506 -15.320 1.00 37.70 335 PRO A C 1
ATOM 2562 O O . PRO A 1 337 ? 38.652 1.690 -14.409 1.00 40.51 335 PRO A O 1
ATOM 2566 N N . GLU A 1 338 ? 39.642 2.283 -16.353 1.00 42.89 336 GLU A N 1
ATOM 2567 C CA . GLU A 1 338 ? 40.359 1.022 -16.525 1.00 46.19 336 GLU A CA 1
ATOM 2568 C C . GLU A 1 338 ? 41.357 0.769 -15.393 1.00 41.43 336 GLU A C 1
ATOM 2569 O O . GLU A 1 338 ? 41.489 -0.356 -14.901 1.00 41.06 336 GLU A O 1
ATOM 2575 N N . ASN A 1 339 ? 42.050 1.828 -14.985 1.00 36.92 337 ASN A N 1
ATOM 2576 C CA . ASN A 1 339 ? 43.063 1.755 -13.938 1.00 31.32 337 ASN A CA 1
ATOM 2577 C C . ASN A 1 339 ? 42.433 1.635 -12.549 1.00 31.39 337 ASN A C 1
ATOM 2578 O O . ASN A 1 339 ? 41.730 2.541 -12.109 1.00 29.24 337 ASN A O 1
ATOM 2583 N N . PRO A 1 340 ? 42.688 0.515 -11.853 1.00 28.58 338 PRO A N 1
ATOM 2584 C CA . PRO A 1 340 ? 42.101 0.309 -10.525 1.00 29.33 338 PRO A CA 1
ATOM 2585 C C . PRO A 1 340 ? 42.597 1.338 -9.516 1.00 29.64 338 PRO A C 1
ATOM 2586 O O . PRO A 1 340 ? 41.899 1.612 -8.541 1.00 27.55 338 PRO A O 1
ATOM 2590 N N . VAL A 1 341 ? 43.784 1.891 -9.755 1.00 29.10 339 VAL A N 1
ATOM 2591 C CA . VAL A 1 341 ? 44.342 2.926 -8.891 1.00 30.01 339 VAL A CA 1
ATOM 2592 C C . VAL A 1 341 ? 43.465 4.171 -8.932 1.00 29.92 339 VAL A C 1
ATOM 2593 O O . VAL A 1 341 ? 43.126 4.741 -7.891 1.00 27.33 339 VAL A O 1
ATOM 2597 N N . GLN A 1 342 ? 43.084 4.583 -10.137 1.00 25.72 340 GLN A N 1
ATOM 2598 C CA . GLN A 1 342 ? 42.241 5.759 -10.279 1.00 25.56 340 GLN A CA 1
ATOM 2599 C C . GLN A 1 342 ? 40.836 5.507 -9.731 1.00 28.28 340 GLN A C 1
ATOM 2600 O O . GLN A 1 342 ? 40.221 6.404 -9.148 1.00 21.54 340 GLN A O 1
ATOM 2606 N N . PHE A 1 343 ? 40.328 4.292 -9.929 1.00 24.43 341 PHE A N 1
ATOM 2607 C CA . PHE A 1 343 ? 39.014 3.925 -9.410 1.00 24.03 341 PHE A CA 1
ATOM 2608 C C . PHE A 1 343 ? 39.017 4.035 -7.886 1.00 23.38 341 PHE A C 1
ATOM 2609 O O . PHE A 1 343 ? 38.117 4.638 -7.280 1.00 22.80 341 PHE A O 1
ATOM 2617 N N . LEU A 1 344 ? 40.050 3.466 -7.271 1.00 23.94 342 LEU A N 1
ATOM 2618 C CA . LEU A 1 344 ? 40.181 3.534 -5.823 1.00 23.24 342 LEU A CA 1
ATOM 2619 C C . LEU A 1 344 ? 40.290 4.987 -5.374 1.00 18.62 342 LEU A C 1
ATOM 2620 O O . LEU A 1 344 ? 39.686 5.366 -4.370 1.00 23.68 342 LEU A O 1
ATOM 2625 N N . GLN A 1 345 ? 41.038 5.806 -6.109 1.00 22.43 343 GLN A N 1
ATOM 2626 C CA . GLN A 1 345 ? 41.130 7.213 -5.728 1.00 23.98 343 GLN A CA 1
ATOM 2627 C C . GLN A 1 345 ? 39.765 7.901 -5.780 1.00 22.93 343 GLN A C 1
ATOM 2628 O O . GLN A 1 345 ? 39.434 8.694 -4.905 1.00 19.80 343 GLN A O 1
ATOM 2634 N N . GLY A 1 346 ? 38.983 7.605 -6.809 1.00 20.68 344 GLY A N 1
ATOM 2635 C CA . GLY A 1 346 ? 37.630 8.127 -6.895 1.00 20.67 344 GLY A CA 1
ATOM 2636 C C . GLY A 1 346 ? 36.815 7.739 -5.673 1.00 23.42 344 GLY A C 1
ATOM 2637 O O . GLY A 1 346 ? 36.114 8.577 -5.089 1.00 20.59 344 GLY A O 1
ATOM 2638 N N . LEU A 1 347 ? 36.910 6.468 -5.279 1.00 18.16 345 LEU A N 1
ATOM 2639 C CA . LEU A 1 347 ? 36.207 5.994 -4.087 1.00 22.54 345 LEU A CA 1
ATOM 2640 C C . LEU A 1 347 ? 36.644 6.737 -2.814 1.00 22.28 345 LEU A C 1
ATOM 2641 O O . LEU A 1 347 ? 35.809 7.195 -2.029 1.00 18.59 345 LEU A O 1
ATOM 2646 N N . LEU A 1 348 ? 37.952 6.854 -2.609 1.00 18.38 346 LEU A N 1
ATOM 2647 C CA . LEU A 1 348 ? 38.470 7.531 -1.426 1.00 21.07 346 LEU A CA 1
ATOM 2648 C C . LEU A 1 348 ? 38.063 9.004 -1.412 1.00 18.90 346 LEU A C 1
ATOM 2649 O O . LEU A 1 348 ? 37.777 9.568 -0.357 1.00 19.26 346 LEU A O 1
ATOM 2654 N N . GLU A 1 349 ? 38.023 9.623 -2.585 1.00 16.19 347 GLU A N 1
ATOM 2655 C CA . GLU A 1 349 ? 37.568 11.003 -2.688 1.00 19.11 347 GLU A CA 1
ATOM 2656 C C . GLU A 1 349 ? 36.084 11.117 -2.316 1.00 20.49 347 GLU A C 1
ATOM 2657 O O . GLU A 1 349 ? 35.678 12.057 -1.622 1.00 19.53 347 GLU A O 1
ATOM 2663 N N . GLY A 1 350 ? 35.276 10.158 -2.765 1.00 19.48 348 GLY A N 1
ATOM 2664 C CA . GLY A 1 350 ? 33.864 10.148 -2.406 1.00 18.61 348 GLY A CA 1
ATOM 2665 C C . GLY A 1 350 ? 33.648 10.022 -0.901 1.00 21.49 348 GLY A C 1
ATOM 2666 O O . GLY A 1 350 ? 32.898 10.797 -0.285 1.00 20.40 348 GLY A O 1
ATOM 2667 N N . LEU A 1 351 ? 34.316 9.036 -0.308 1.00 17.28 349 LEU A N 1
ATOM 2668 C CA . LEU A 1 351 ? 34.257 8.825 1.133 1.00 19.49 349 LEU A CA 1
ATOM 2669 C C . LEU A 1 351 ? 34.718 10.078 1.891 1.00 19.91 349 LEU A C 1
ATOM 2670 O O . LEU A 1 351 ? 34.146 10.458 2.932 1.00 21.99 349 LEU A O 1
ATOM 2675 N N . THR A 1 352 ? 35.746 10.730 1.349 1.00 17.98 350 THR A N 1
ATOM 2676 C CA . THR A 1 352 ? 36.262 11.958 1.942 1.00 19.11 350 THR A CA 1
ATOM 2677 C C . THR A 1 352 ? 35.187 13.034 1.938 1.00 21.90 350 THR A C 1
ATOM 2678 O O . THR A 1 352 ? 35.027 13.778 2.914 1.00 21.28 350 THR A O 1
ATOM 2682 N N . GLN A 1 353 ? 34.442 13.111 0.840 1.00 21.96 351 GLN A N 1
ATOM 2683 C CA . GLN A 1 353 ? 33.341 14.065 0.763 1.00 21.92 351 GLN A CA 1
ATOM 2684 C C . GLN A 1 353 ? 32.260 13.750 1.793 1.00 23.46 351 GLN A C 1
ATOM 2685 O O . GLN A 1 353 ? 31.688 14.666 2.390 1.00 21.78 351 GLN A O 1
ATOM 2691 N N . VAL A 1 354 ? 31.985 12.466 2.012 1.00 19.11 352 VAL A N 1
ATOM 2692 C CA . VAL A 1 354 ? 31.022 12.088 3.049 1.00 19.27 352 VAL A CA 1
ATOM 2693 C C . VAL A 1 354 ? 31.455 12.607 4.431 1.00 21.82 352 VAL A C 1
ATOM 2694 O O . VAL A 1 354 ? 30.653 13.209 5.162 1.00 17.10 352 VAL A O 1
ATOM 2698 N N . GLU A 1 355 ? 32.723 12.397 4.781 1.00 17.21 353 GLU A N 1
ATOM 2699 C CA . GLU A 1 355 ? 33.213 12.883 6.083 1.00 20.78 353 GLU A CA 1
ATOM 2700 C C . GLU A 1 355 ? 33.212 14.428 6.179 1.00 20.58 353 GLU A C 1
ATOM 2701 O O . GLU A 1 355 ? 32.791 15.013 7.193 1.00 20.27 353 GLU A O 1
ATOM 2707 N N . THR A 1 356 ? 33.673 15.077 5.112 1.00 18.73 354 THR A N 1
ATOM 2708 C CA . THR A 1 356 ? 33.759 16.533 5.055 1.00 17.89 354 THR A CA 1
ATOM 2709 C C . THR A 1 356 ? 32.376 17.159 5.236 1.00 20.19 354 THR A C 1
ATOM 2710 O O . THR A 1 356 ? 32.150 17.976 6.143 1.00 21.03 354 THR A O 1
ATOM 2714 N N . LEU A 1 357 ? 31.453 16.756 4.373 1.00 19.91 355 LEU A N 1
ATOM 2715 C CA . LEU A 1 357 ? 30.083 17.239 4.431 1.00 19.50 355 LEU A CA 1
ATOM 2716 C C . LEU A 1 357 ? 29.438 16.894 5.762 1.00 24.47 355 LEU A C 1
ATOM 2717 O O . LEU A 1 357 ? 28.597 17.641 6.248 1.00 21.03 355 LEU A O 1
ATOM 2722 N N . GLY A 1 358 ? 29.833 15.762 6.342 1.00 22.67 356 GLY A N 1
ATOM 2723 C CA . GLY A 1 358 ? 29.309 15.337 7.630 1.00 20.26 356 GLY A CA 1
ATOM 2724 C C . GLY A 1 358 ? 29.642 16.302 8.752 1.00 18.60 356 GLY A C 1
ATOM 2725 O O . GLY A 1 358 ? 28.747 16.800 9.445 1.00 21.44 356 GLY A O 1
ATOM 2726 N N . TYR A 1 359 ? 30.928 16.583 8.935 1.00 17.25 357 TYR A N 1
ATOM 2727 C CA . TYR A 1 359 ? 31.326 17.517 9.992 1.00 20.27 357 TYR A CA 1
ATOM 2728 C C . TYR A 1 359 ? 30.817 18.937 9.721 1.00 23.96 357 TYR A C 1
ATOM 2729 O O . TYR A 1 359 ? 30.352 19.642 10.637 1.00 21.40 357 TYR A O 1
ATOM 2738 N N . GLN A 1 360 ? 30.870 19.354 8.460 1.00 22.71 358 GLN A N 1
ATOM 2739 C CA . GLN A 1 360 ? 30.388 20.690 8.136 1.00 24.95 358 GLN A CA 1
ATOM 2740 C C . GLN A 1 360 ? 28.889 20.778 8.446 1.00 25.92 358 GLN A C 1
ATOM 2741 O O . GLN A 1 360 ? 28.396 21.799 8.941 1.00 25.28 358 GLN A O 1
ATOM 2747 N N . ARG A 1 361 ? 28.184 19.676 8.220 1.00 19.27 359 ARG A N 1
ATOM 2748 C CA . ARG A 1 361 ? 26.757 19.603 8.499 1.00 22.94 359 ARG A CA 1
ATOM 2749 C C . ARG A 1 361 ? 26.473 19.703 9.994 1.00 27.44 359 ARG A C 1
ATOM 2750 O O . ARG A 1 361 ? 25.556 20.416 10.417 1.00 24.71 359 ARG A O 1
ATOM 2758 N N . LEU A 1 362 ? 27.246 18.972 10.791 1.00 22.90 360 LEU A N 1
ATOM 2759 C CA . LEU A 1 362 ? 27.078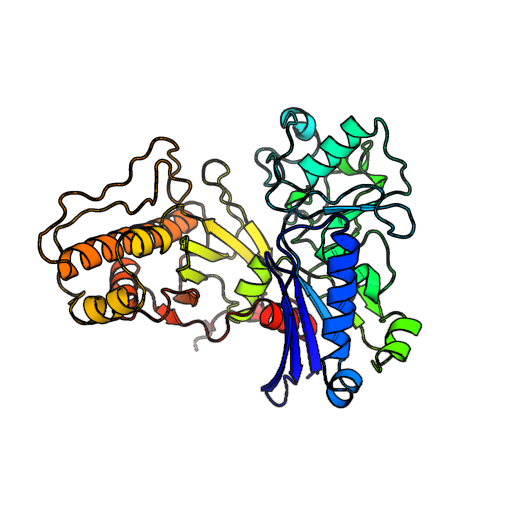 19.039 12.243 1.00 22.46 360 LEU A CA 1
ATOM 2760 C C . LEU A 1 362 ? 27.256 20.473 12.717 1.00 23.46 360 LEU A C 1
ATOM 2761 O O . LEU A 1 362 ? 26.472 20.962 13.533 1.00 23.59 360 LEU A O 1
ATOM 2766 N N . GLN A 1 363 ? 28.269 21.151 12.183 1.00 22.11 361 GLN A N 1
ATOM 2767 C CA . GLN A 1 363 ? 28.484 22.562 12.506 1.00 26.68 361 GLN A CA 1
ATOM 2768 C C . GLN A 1 363 ? 27.290 23.428 12.121 1.00 26.61 361 GLN A C 1
ATOM 2769 O O . GLN A 1 363 ? 26.854 24.286 12.895 1.00 25.19 361 GLN A O 1
ATOM 2775 N N . ASP A 1 364 ? 26.768 23.199 10.919 1.00 28.86 362 ASP A N 1
ATOM 2776 C CA . ASP A 1 364 ? 25.628 23.963 10.417 1.00 28.64 362 ASP A CA 1
ATOM 2777 C C . ASP A 1 364 ? 24.364 23.727 11.258 1.00 30.10 362 ASP A C 1
ATOM 2778 O O . ASP A 1 364 ? 23.428 24.524 11.208 1.00 26.13 362 ASP A O 1
ATOM 2783 N N . LEU A 1 365 ? 24.335 22.638 12.024 1.00 26.58 363 LEU A N 1
ATOM 2784 C CA . LEU A 1 365 ? 23.217 22.380 12.932 1.00 29.22 363 LEU A CA 1
ATOM 2785 C C . LEU A 1 365 ? 23.447 23.073 14.270 1.00 28.06 363 LEU A C 1
ATOM 2786 O O . LEU A 1 365 ? 22.552 23.136 15.109 1.00 30.57 363 LEU A O 1
ATOM 2791 N N . GLY A 1 366 ? 24.651 23.602 14.460 1.00 28.19 364 GLY A N 1
ATOM 2792 C CA . GLY A 1 366 ? 24.955 24.374 15.650 1.00 27.96 364 GLY A CA 1
ATOM 2793 C C . GLY A 1 366 ? 26.126 23.873 16.471 1.00 29.21 364 GLY A C 1
ATOM 2794 O O . GLY A 1 366 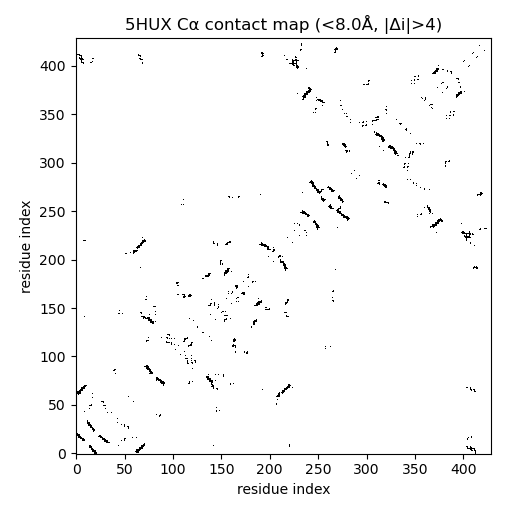? 26.492 24.497 17.465 1.00 26.80 364 GLY A O 1
ATOM 2795 N N . ALA A 1 367 ? 26.717 22.752 16.074 1.00 24.04 365 ALA A N 1
ATOM 2796 C CA . ALA A 1 367 ? 27.828 22.192 16.842 1.00 21.74 365 ALA A CA 1
ATOM 2797 C C . ALA A 1 367 ? 29.067 23.083 16.785 1.00 23.50 365 ALA A C 1
ATOM 2798 O O . ALA A 1 367 ? 29.247 23.851 15.840 1.00 27.63 365 ALA A O 1
ATOM 2800 N N . THR A 1 368 ? 29.911 22.980 17.806 1.00 23.25 366 THR A N 1
ATOM 2801 C CA . THR A 1 368 ? 31.190 23.682 17.831 1.00 21.56 366 THR A CA 1
ATOM 2802 C C . THR A 1 368 ? 31.986 23.366 16.564 1.00 26.74 366 THR A C 1
ATOM 2803 O O . THR A 1 368 ? 32.072 22.201 16.156 1.00 24.75 366 THR A O 1
ATOM 2807 N N . PRO A 1 369 ? 32.541 24.404 15.916 1.00 24.98 367 PRO A N 1
ATOM 2808 C CA . PRO A 1 369 ? 33.334 24.160 14.705 1.00 25.33 367 PRO A CA 1
ATOM 2809 C C . PRO A 1 369 ? 34.495 23.201 14.955 1.00 23.96 367 PRO A C 1
ATOM 2810 O O . PRO A 1 369 ? 35.154 23.244 16.003 1.00 21.62 367 PRO A O 1
ATOM 2814 N N . LEU A 1 370 ? 34.714 22.322 13.986 1.00 22.26 368 LEU A N 1
ATOM 2815 C CA . LEU A 1 370 ? 35.736 21.289 14.060 1.00 24.65 368 LEU A CA 1
ATOM 2816 C C . LEU A 1 370 ? 37.127 21.870 14.288 1.00 22.94 368 LEU A C 1
ATOM 2817 O O . LEU A 1 370 ? 37.512 22.823 13.623 1.00 22.08 368 LEU A O 1
ATOM 2822 N N . LYS A 1 371 ? 37.864 21.300 15.240 1.00 21.99 369 LYS A N 1
ATOM 2823 C CA . LYS A 1 371 ? 39.236 21.721 15.528 1.00 25.97 369 LYS A CA 1
ATOM 2824 C C . LYS A 1 371 ? 40.269 20.724 15.014 1.00 24.75 369 LYS A C 1
ATOM 2825 O O . LYS A 1 371 ? 41.294 21.109 14.451 1.00 22.87 369 LYS A O 1
ATOM 2831 N N . ARG A 1 372 ? 40.014 19.443 15.254 1.00 22.75 370 ARG A N 1
ATOM 2832 C CA . ARG A 1 372 ? 40.918 18.391 14.810 1.00 19.75 370 ARG A CA 1
ATOM 2833 C C . ARG A 1 372 ? 40.209 17.043 14.866 1.00 20.60 370 ARG A C 1
ATOM 2834 O O . ARG A 1 372 ? 39.182 16.898 15.531 1.00 19.63 370 ARG A O 1
ATOM 2842 N N . ILE A 1 373 ? 40.763 16.069 14.153 1.00 22.21 371 ILE A N 1
ATOM 2843 C CA . ILE A 1 373 ? 40.163 14.748 14.032 1.00 18.82 371 ILE A CA 1
ATOM 2844 C C . ILE A 1 373 ? 41.134 13.664 14.474 1.00 21.22 371 ILE A C 1
ATOM 2845 O O . ILE A 1 373 ? 42.304 13.671 14.079 1.00 21.48 371 ILE A O 1
ATOM 2850 N N . TRP A 1 374 ? 40.645 12.758 15.317 1.00 21.34 372 TRP A N 1
ATOM 2851 C CA . TRP A 1 374 ? 41.335 11.510 15.618 1.00 21.85 372 TRP A CA 1
ATOM 2852 C C . TRP A 1 374 ? 40.642 10.396 14.846 1.00 20.73 372 TRP A C 1
ATOM 2853 O O . TRP A 1 374 ? 39.416 10.340 14.809 1.00 21.50 372 TRP A O 1
ATOM 2864 N N . THR A 1 375 ? 41.413 9.518 14.216 1.00 20.90 373 THR A N 1
ATOM 2865 C CA . THR A 1 375 ? 40.815 8.517 13.340 1.00 20.26 373 THR A CA 1
ATOM 2866 C C . THR A 1 375 ? 40.941 7.095 13.886 1.00 18.32 373 THR A C 1
ATOM 2867 O O . THR A 1 375 ? 42.010 6.675 14.348 1.00 16.45 373 THR A O 1
ATOM 2871 N N . ALA A 1 376 ? 39.833 6.362 13.809 1.00 17.33 374 ALA A N 1
ATOM 2872 C CA . ALA A 1 376 ? 39.775 4.962 14.222 1.00 20.84 374 ALA A CA 1
ATOM 2873 C C . ALA A 1 376 ? 39.245 4.110 13.079 1.00 18.44 374 ALA A C 1
ATOM 2874 O O . ALA A 1 376 ? 38.855 4.634 12.032 1.00 19.44 374 ALA A O 1
ATOM 2876 N N . GLY A 1 377 ? 39.239 2.796 13.271 1.00 19.71 375 GLY A N 1
ATOM 2877 C CA . GLY A 1 377 ? 38.683 1.893 12.275 1.00 21.15 375 GLY A CA 1
ATOM 2878 C C . GLY A 1 377 ? 39.681 1.396 11.245 1.00 23.35 375 GLY A C 1
ATOM 2879 O O . GLY A 1 377 ? 40.842 1.806 11.227 1.00 21.36 375 GLY A O 1
ATOM 2880 N N . GLY A 1 378 ? 39.216 0.507 10.372 1.00 21.98 376 GLY A N 1
ATOM 2881 C CA . GLY A 1 378 ? 40.072 -0.118 9.383 1.00 22.41 376 GLY A CA 1
ATOM 2882 C C . GLY A 1 378 ? 40.760 0.831 8.417 1.00 25.07 376 GLY A C 1
ATOM 2883 O O . GLY A 1 378 ? 41.820 0.510 7.883 1.00 26.12 376 GLY A O 1
ATOM 2884 N N . GLY A 1 379 ? 40.169 1.998 8.187 1.00 21.36 377 GLY A N 1
ATOM 2885 C CA . GLY A 1 379 ? 40.735 2.950 7.246 1.00 21.82 377 GLY A CA 1
ATOM 2886 C C . GLY A 1 379 ? 41.706 3.956 7.844 1.00 20.08 377 GLY A C 1
ATOM 2887 O O . GLY A 1 379 ? 42.311 4.738 7.112 1.00 20.25 377 GLY A O 1
ATOM 2888 N N . ALA A 1 380 ? 41.875 3.927 9.166 1.00 20.34 378 ALA A N 1
ATOM 2889 C CA . ALA A 1 380 ? 42.638 4.958 9.876 1.00 17.09 378 ALA A CA 1
ATOM 2890 C C . ALA A 1 380 ? 44.101 5.033 9.440 1.00 21.12 378 ALA A C 1
ATOM 2891 O O . ALA A 1 380 ? 44.674 6.119 9.360 1.00 20.88 378 ALA A O 1
ATOM 2893 N N . LYS A 1 381 ? 44.702 3.881 9.162 1.00 20.44 379 LYS A N 1
ATOM 2894 C CA . LYS A 1 381 ? 46.122 3.833 8.812 1.00 21.18 379 LYS A CA 1
ATOM 2895 C C . LYS A 1 381 ? 46.391 4.116 7.330 1.00 23.05 379 LYS A C 1
ATOM 2896 O O . LYS A 1 381 ? 47.539 4.053 6.880 1.00 22.43 379 LYS A O 1
ATOM 2902 N N . ASN A 1 382 ? 45.339 4.414 6.572 1.00 19.60 380 ASN A N 1
ATOM 2903 C CA . ASN A 1 382 ? 45.504 4.776 5.162 1.00 21.46 380 ASN A CA 1
ATOM 2904 C C . ASN A 1 382 ? 45.892 6.249 5.051 1.00 21.98 380 ASN A C 1
ATOM 2905 O O . ASN A 1 382 ? 45.037 7.134 5.108 1.00 18.33 380 ASN A O 1
ATOM 2910 N N . ALA A 1 383 ? 47.189 6.505 4.901 1.00 20.66 381 ALA A N 1
ATOM 2911 C CA . ALA A 1 383 ? 47.705 7.870 4.934 1.00 21.07 381 ALA A CA 1
ATOM 2912 C C . ALA A 1 383 ? 47.331 8.677 3.693 1.00 19.40 381 ALA A C 1
ATOM 2913 O O . ALA A 1 383 ? 47.267 9.900 3.751 1.00 18.07 381 ALA A O 1
ATOM 2915 N N . VAL A 1 384 ? 47.101 8.003 2.568 1.00 19.87 382 VAL A N 1
ATOM 2916 C CA . VAL A 1 384 ? 46.672 8.689 1.350 1.00 20.17 382 VAL A CA 1
ATOM 2917 C C . VAL A 1 384 ? 45.261 9.237 1.542 1.00 20.07 382 VAL A C 1
ATOM 2918 O O . VAL A 1 384 ? 44.974 10.408 1.257 1.00 22.54 382 VAL A O 1
ATOM 2922 N N . TRP A 1 385 ? 44.387 8.373 2.041 1.00 17.72 383 TRP A N 1
ATOM 2923 C CA . TRP A 1 385 ? 43.046 8.773 2.451 1.00 17.54 383 TRP A CA 1
ATOM 2924 C C . TRP A 1 385 ? 43.129 9.896 3.498 1.00 21.76 383 TRP A C 1
ATOM 2925 O O . TRP A 1 385 ? 42.389 10.881 3.426 1.00 17.95 383 TRP A O 1
ATOM 2936 N N . GLN A 1 386 ? 44.053 9.760 4.448 1.00 19.71 384 GLN A N 1
ATOM 2937 C CA . GLN A 1 386 ? 44.224 10.778 5.487 1.00 20.03 384 GLN A CA 1
ATOM 2938 C C . GLN A 1 386 ? 44.576 12.129 4.877 1.00 18.49 384 GLN A C 1
ATOM 2939 O O . GLN A 1 386 ? 44.071 13.158 5.315 1.00 18.77 384 GLN A O 1
ATOM 2945 N N . GLN A 1 387 ? 45.442 12.116 3.867 1.00 19.11 385 GLN A N 1
ATOM 2946 C CA . GLN A 1 387 ? 45.789 13.331 3.138 1.00 20.75 385 GLN A CA 1
ATOM 2947 C C . GLN A 1 387 ? 44.591 13.930 2.428 1.00 19.99 385 GLN A C 1
ATOM 2948 O O . GLN A 1 387 ? 44.394 15.135 2.469 1.00 19.77 385 GLN A O 1
ATOM 2954 N N . LEU A 1 388 ? 43.810 13.101 1.746 1.00 17.97 386 LEU A N 1
ATOM 2955 C CA . LEU A 1 388 ? 42.623 13.621 1.063 1.00 23.52 386 LEU A CA 1
ATOM 2956 C C . LEU A 1 388 ? 41.675 14.293 2.064 1.00 20.82 386 LEU A C 1
ATOM 2957 O O . LEU A 1 388 ? 41.145 15.384 1.820 1.00 18.19 386 LEU A O 1
ATOM 2962 N N . ARG A 1 389 ? 41.481 13.626 3.196 1.00 15.93 387 ARG A N 1
ATOM 2963 C CA . ARG A 1 389 ? 40.610 14.119 4.265 1.00 17.73 387 ARG A CA 1
ATOM 2964 C C . ARG A 1 389 ? 41.116 15.431 4.861 1.00 20.13 387 ARG A C 1
ATOM 2965 O O . ARG A 1 389 ? 40.345 16.368 5.074 1.00 18.77 387 ARG A O 1
ATOM 2973 N N . GLN A 1 390 ? 42.419 15.491 5.117 1.00 19.50 388 GLN A N 1
ATOM 2974 C CA . GLN A 1 390 ? 43.051 16.685 5.665 1.00 24.57 388 GLN A CA 1
ATOM 2975 C C . GLN A 1 390 ? 42.910 17.845 4.690 1.00 25.01 388 GLN A C 1
ATOM 2976 O O . GLN A 1 390 ? 42.608 18.967 5.094 1.00 22.96 388 GLN A O 1
ATOM 2982 N N . GLN A 1 391 ? 43.131 17.568 3.406 1.00 23.39 389 GLN A N 1
ATOM 2983 C CA . GLN A 1 391 ? 43.029 18.600 2.377 1.00 22.11 389 GLN A CA 1
ATOM 2984 C C . GLN A 1 391 ? 41.612 19.138 2.264 1.00 22.47 389 GLN A C 1
ATOM 2985 O O . GLN A 1 391 ? 41.412 20.343 2.112 1.00 26.31 389 GLN A O 1
ATOM 2991 N N . ALA A 1 392 ? 40.631 18.243 2.317 1.00 18.94 390 ALA A N 1
ATOM 2992 C CA . ALA A 1 392 ? 39.239 18.644 2.125 1.00 22.24 390 ALA A CA 1
ATOM 2993 C C . ALA A 1 392 ? 38.654 19.355 3.344 1.00 23.36 390 ALA A C 1
ATOM 2994 O O . ALA A 1 392 ? 37.855 20.279 3.198 1.00 23.63 390 ALA A O 1
ATOM 2996 N N . ILE A 1 393 ? 39.053 18.920 4.538 1.00 20.75 391 ILE A N 1
ATOM 2997 C CA . ILE A 1 393 ? 38.449 19.405 5.782 1.00 20.29 391 ILE A CA 1
ATOM 2998 C C . ILE A 1 393 ? 39.201 20.596 6.380 1.00 21.96 391 ILE A C 1
ATOM 2999 O O . ILE A 1 393 ? 38.594 21.522 6.909 1.00 21.40 391 ILE A O 1
ATOM 3004 N N . GLY A 1 394 ? 40.524 20.578 6.287 1.00 22.23 392 GLY A N 1
ATOM 3005 C CA . GLY A 1 394 ? 41.310 21.739 6.663 1.00 24.69 392 GLY A CA 1
ATOM 3006 C C . GLY A 1 394 ? 41.637 21.828 8.142 1.00 24.53 392 GLY A C 1
ATOM 3007 O O . GLY A 1 394 ? 41.846 22.919 8.663 1.00 20.30 392 GLY A O 1
ATOM 3008 N N . VAL A 1 395 ? 41.667 20.682 8.820 1.00 24.16 393 VAL A N 1
ATOM 3009 C CA . VAL A 1 395 ? 42.079 20.618 10.221 1.00 24.79 393 VAL A CA 1
ATOM 3010 C C . VAL A 1 395 ? 43.082 19.474 10.381 1.00 21.64 393 VAL A C 1
ATOM 3011 O O . VAL A 1 395 ? 43.161 18.602 9.514 1.00 24.71 393 VAL A O 1
ATOM 3015 N N . PRO A 1 396 ? 43.860 19.475 11.480 1.00 26.01 394 PRO A N 1
ATOM 3016 C CA . PRO A 1 396 ? 44.804 18.370 11.686 1.00 24.67 394 PRO A CA 1
ATOM 3017 C C . PRO A 1 396 ? 44.107 17.031 11.883 1.00 24.96 394 PRO A C 1
ATOM 3018 O O . PRO A 1 396 ? 43.112 16.939 12.602 1.00 23.91 394 PRO A O 1
ATOM 3022 N N . ILE A 1 397 ? 44.636 15.999 11.241 1.00 23.59 395 ILE A N 1
ATOM 3023 C CA . ILE A 1 397 ? 44.092 14.657 11.363 1.00 21.73 395 ILE A CA 1
ATOM 3024 C C . ILE A 1 397 ? 45.201 13.700 11.766 1.00 25.05 395 ILE A C 1
ATOM 3025 O O . ILE A 1 397 ? 46.323 13.782 11.265 1.00 26.29 395 ILE A O 1
ATOM 3030 N N . ALA A 1 398 ? 44.893 12.806 12.696 1.00 21.59 396 ALA A N 1
ATOM 3031 C CA . ALA A 1 398 ? 45.857 11.818 13.147 1.00 24.19 396 ALA A CA 1
ATOM 3032 C C . ALA A 1 398 ? 45.125 10.557 13.588 1.00 24.36 396 ALA A C 1
ATOM 3033 O O . ALA A 1 398 ? 43.904 10.561 13.742 1.00 22.95 396 ALA A O 1
ATOM 3035 N N . ILE A 1 399 ? 45.875 9.476 13.763 1.00 23.09 397 ILE A N 1
ATOM 3036 C CA . ILE A 1 399 ? 45.316 8.232 14.261 1.00 22.63 397 ILE A CA 1
ATOM 3037 C C . ILE A 1 399 ? 45.055 8.386 15.751 1.00 23.49 397 ILE A C 1
ATOM 3038 O O . ILE A 1 399 ? 45.896 8.917 16.474 1.00 25.93 397 ILE A O 1
ATOM 3043 N N . ALA A 1 400 ? 43.886 7.947 16.206 1.00 24.01 398 ALA A N 1
ATOM 3044 C CA . ALA A 1 400 ? 43.574 7.960 17.635 1.00 23.15 398 ALA A CA 1
ATOM 3045 C C . ALA A 1 400 ? 44.571 7.118 18.433 1.00 24.02 398 ALA A C 1
ATOM 3046 O O . ALA A 1 400 ? 44.891 5.999 18.038 1.00 25.35 398 ALA A O 1
ATOM 3048 N N . PRO A 1 401 ? 45.057 7.657 19.564 1.00 25.98 399 PRO A N 1
ATOM 3049 C CA . PRO A 1 401 ? 45.992 6.968 20.469 1.00 25.64 399 PRO A CA 1
ATOM 3050 C C . PRO A 1 401 ? 45.467 5.607 20.924 1.00 28.03 399 PRO A C 1
ATOM 3051 O O . PRO A 1 401 ? 46.202 4.616 20.942 1.00 26.08 399 PRO A O 1
ATOM 3055 N N . ASN A 1 402 ? 44.191 5.569 21.293 1.00 24.52 400 ASN A N 1
ATOM 3056 C CA . ASN A 1 402 ? 43.549 4.327 21.706 1.00 28.04 400 ASN A CA 1
ATOM 3057 C C . ASN A 1 402 ? 42.143 4.271 21.148 1.00 22.91 400 ASN A C 1
ATOM 3058 O O . ASN A 1 402 ? 41.492 5.304 20.996 1.00 23.19 400 ASN A O 1
ATOM 3063 N N . THR A 1 403 ? 41.674 3.067 20.842 1.00 22.68 401 THR A N 1
ATOM 3064 C CA . THR A 1 403 ? 40.367 2.912 20.221 1.00 25.35 401 THR A CA 1
ATOM 3065 C C . THR A 1 403 ? 39.471 1.892 20.927 1.00 27.13 401 THR A C 1
ATOM 3066 O O . THR A 1 403 ? 38.294 1.764 20.595 1.00 26.21 401 THR A O 1
ATOM 3070 N N . GLU A 1 404 ? 40.018 1.169 21.900 1.00 24.53 402 GLU A N 1
ATOM 3071 C CA . GLU A 1 404 ? 39.273 0.074 22.519 1.00 22.63 402 GLU A CA 1
ATOM 3072 C C . GLU A 1 404 ? 38.228 0.595 23.502 1.00 21.83 402 GLU A C 1
ATOM 3073 O O . GLU A 1 404 ? 38.545 1.364 24.415 1.00 21.31 402 GLU A O 1
ATOM 3079 N N . ALA A 1 405 ? 36.980 0.178 23.309 1.00 18.83 403 ALA A N 1
ATOM 3080 C CA . ALA A 1 405 ? 35.896 0.610 24.184 1.00 19.55 403 ALA A CA 1
ATOM 3081 C C . ALA A 1 405 ? 36.201 0.281 25.652 1.00 18.08 403 ALA A C 1
ATOM 3082 O O . ALA A 1 405 ? 35.881 1.059 26.547 1.00 18.79 403 ALA A O 1
ATOM 3084 N N . ALA A 1 406 ? 36.831 -0.866 25.884 1.00 19.93 404 ALA A N 1
ATOM 3085 C CA . ALA A 1 406 ? 37.164 -1.287 27.244 1.00 21.16 404 ALA A CA 1
ATOM 3086 C C . ALA A 1 406 ? 38.132 -0.308 27.893 1.00 20.55 404 ALA A C 1
ATOM 3087 O O . ALA A 1 406 ? 38.070 -0.065 29.097 1.00 20.75 404 ALA A O 1
ATOM 3089 N N . PHE A 1 407 ? 39.034 0.245 27.089 1.00 19.91 405 PHE A N 1
ATOM 3090 C CA . PHE A 1 407 ? 40.008 1.189 27.609 1.00 23.19 405 PHE A CA 1
ATOM 3091 C C . PHE A 1 407 ? 39.335 2.518 27.931 1.00 20.71 405 PHE A C 1
ATOM 3092 O O . PHE A 1 407 ? 39.642 3.145 28.947 1.00 19.89 405 PHE A O 1
ATOM 3100 N N . GLY A 1 408 ? 38.417 2.945 27.065 1.00 20.35 406 GLY A N 1
ATOM 3101 C CA . GLY A 1 408 ? 37.636 4.142 27.328 1.00 17.82 406 GLY A CA 1
ATOM 3102 C C . GLY A 1 408 ? 36.861 4.008 28.629 1.00 21.84 406 GLY A C 1
ATOM 3103 O O . GLY A 1 408 ? 36.774 4.949 29.428 1.00 18.14 406 GLY A O 1
ATOM 3104 N N . THR A 1 409 ? 36.307 2.820 28.844 1.00 19.69 407 THR A N 1
ATOM 3105 C CA . THR A 1 409 ? 35.508 2.545 30.033 1.00 18.85 407 THR A CA 1
ATOM 3106 C C . THR A 1 409 ? 36.392 2.457 31.280 1.00 17.68 407 THR A C 1
ATOM 3107 O O . THR A 1 409 ? 35.974 2.830 32.380 1.00 20.85 407 THR A O 1
ATOM 3111 N N . ALA A 1 410 ? 37.625 1.989 31.105 1.00 18.12 408 ALA A N 1
ATOM 3112 C CA . ALA A 1 410 ? 38.588 2.000 32.201 1.00 20.88 408 ALA A CA 1
ATOM 3113 C C . ALA A 1 410 ? 38.926 3.444 32.578 1.00 20.69 408 ALA A C 1
ATOM 3114 O O . ALA A 1 410 ? 39.034 3.785 33.763 1.00 18.72 408 ALA A O 1
ATOM 3116 N N . ARG A 1 411 ? 39.083 4.298 31.572 1.00 19.13 409 ARG A N 1
ATOM 3117 C CA . ARG A 1 411 ? 39.310 5.715 31.844 1.00 19.02 409 ARG A CA 1
ATOM 3118 C C . ARG A 1 411 ? 38.101 6.306 32.561 1.00 21.03 409 ARG A C 1
ATOM 3119 O O . ARG A 1 411 ? 38.247 7.141 33.448 1.00 20.28 409 ARG A O 1
ATOM 3127 N N . LEU A 1 412 ? 36.906 5.867 32.180 1.00 18.49 410 LEU A N 1
ATOM 3128 C CA . LEU A 1 412 ? 35.689 6.352 32.822 1.00 16.40 410 LEU A CA 1
ATOM 3129 C C . LEU A 1 412 ? 35.684 5.962 34.303 1.00 19.24 410 LEU A C 1
ATOM 3130 O O . LEU A 1 412 ? 35.342 6.766 35.174 1.00 19.61 410 LEU A O 1
ATOM 3135 N N . ALA A 1 413 ? 36.082 4.728 34.588 1.00 16.98 411 ALA A N 1
ATOM 3136 C CA . ALA A 1 413 ? 36.124 4.260 35.970 1.00 21.02 411 ALA A CA 1
ATOM 3137 C C . ALA A 1 413 ? 37.142 5.068 36.768 1.00 20.70 411 ALA A C 1
ATOM 3138 O O . ALA A 1 413 ? 36.878 5.472 37.900 1.00 21.47 411 ALA A O 1
ATOM 3140 N N . ALA A 1 414 ? 38.296 5.320 36.157 1.00 18.48 412 ALA A N 1
ATOM 3141 C CA . ALA A 1 414 ? 39.392 5.995 36.842 1.00 22.83 412 ALA A CA 1
ATOM 3142 C C . ALA A 1 414 ? 39.137 7.485 37.079 1.00 24.41 412 ALA A C 1
ATOM 3143 O O . ALA A 1 414 ? 39.383 7.996 38.173 1.00 24.31 412 ALA A O 1
ATOM 3145 N N . PHE A 1 415 ? 38.632 8.172 36.060 1.00 21.50 413 PHE A N 1
ATOM 3146 C CA . PHE A 1 415 ? 38.610 9.630 36.044 1.00 21.56 413 PHE A CA 1
ATOM 3147 C C . PHE A 1 415 ? 37.217 10.236 35.863 1.00 24.99 413 PHE A C 1
ATOM 3148 O O . PHE A 1 415 ? 37.045 11.451 35.988 1.00 24.74 413 PHE A O 1
ATOM 3156 N N . GLY A 1 416 ? 36.224 9.405 35.568 1.00 21.72 414 GLY A N 1
ATOM 3157 C CA . GLY A 1 416 ? 34.880 9.912 35.346 1.00 19.61 414 GLY A CA 1
ATOM 3158 C C . GLY A 1 416 ? 34.846 10.851 34.148 1.00 21.55 414 GLY A C 1
ATOM 3159 O O . GLY A 1 416 ? 35.669 10.737 33.244 1.00 22.26 414 GLY A O 1
ATOM 3160 N N . LEU A 1 417 ? 33.908 11.790 34.148 1.00 21.77 415 LEU A N 1
ATOM 3161 C CA . LEU A 1 417 ? 33.790 12.744 33.051 1.00 21.91 415 LEU A CA 1
ATOM 3162 C C . LEU A 1 417 ? 34.376 14.113 33.417 1.00 24.67 415 LEU A C 1
ATOM 3163 O O . LEU A 1 417 ? 34.019 15.136 32.825 1.00 22.45 415 LEU A O 1
ATOM 3168 N N . ALA A 1 418 ? 35.306 14.117 34.370 1.00 24.06 416 ALA A N 1
ATOM 3169 C CA . ALA A 1 418 ? 35.895 15.356 34.877 1.00 25.99 416 ALA A CA 1
ATOM 3170 C C . ALA A 1 418 ? 36.566 16.208 33.788 1.00 25.30 416 ALA A C 1
ATOM 3171 O O . ALA A 1 418 ? 36.529 17.437 33.851 1.00 23.05 416 ALA A O 1
ATOM 3173 N N . ALA A 1 419 ? 37.162 15.566 32.785 1.00 22.33 417 ALA A N 1
ATOM 3174 C CA . ALA A 1 419 ? 37.891 16.296 31.746 1.00 25.92 417 ALA A CA 1
ATOM 3175 C C . ALA A 1 419 ? 36.962 17.134 30.871 1.00 24.87 417 ALA A C 1
ATOM 3176 O O . ALA A 1 419 ? 37.392 18.090 30.223 1.00 22.85 417 ALA A O 1
ATOM 3178 N N . PHE A 1 420 ? 35.683 16.780 30.874 1.00 23.02 418 PHE A N 1
ATOM 3179 C CA . PHE A 1 420 ? 34.713 17.409 29.992 1.00 23.10 418 PHE A CA 1
ATOM 3180 C C . PHE A 1 420 ? 34.047 18.631 30.643 1.00 21.27 418 PHE A C 1
ATOM 3181 O O . PHE A 1 420 ? 32.823 18.706 30.761 1.00 22.84 418 PHE A O 1
ATOM 3189 N N . HIS A 1 421 ? 34.874 19.587 31.054 1.00 23.43 419 HIS A N 1
ATOM 3190 C CA . HIS A 1 421 ? 34.404 20.843 31.641 1.00 24.99 419 HIS A CA 1
ATOM 3191 C C . HIS A 1 421 ? 35.351 21.980 31.260 1.00 28.01 419 HIS A C 1
ATOM 3192 O O . HIS A 1 421 ? 36.536 21.755 31.015 1.00 29.05 419 HIS A O 1
ATOM 3199 N N . SER A 1 422 ? 34.824 23.202 31.228 1.00 33.00 420 SER A N 1
ATOM 3200 C CA . SER A 1 422 ? 35.513 24.347 30.615 1.00 36.66 420 SER A CA 1
ATOM 3201 C C . SER A 1 422 ? 36.891 24.694 31.188 1.00 40.10 420 SER A C 1
ATOM 3202 O O . SER A 1 422 ? 37.634 25.466 30.577 1.00 41.98 420 SER A O 1
ATOM 3205 N N . ALA A 1 423 ? 37.237 24.133 32.343 1.00 33.22 421 ALA A N 1
ATOM 3206 C CA . ALA A 1 423 ? 38.526 24.426 32.967 1.00 37.66 421 ALA A CA 1
ATOM 3207 C C . ALA A 1 423 ? 39.694 23.907 32.131 1.00 46.38 421 ALA A C 1
ATOM 3208 O O . ALA A 1 423 ? 40.823 24.385 32.263 1.00 45.80 421 ALA A O 1
ATOM 3210 N N . GLY A 1 424 ? 39.419 22.933 31.268 1.00 39.38 422 GLY A N 1
ATOM 3211 C CA . GLY A 1 424 ? 40.458 22.311 30.469 1.00 42.64 422 GLY A CA 1
ATOM 3212 C C . GLY A 1 424 ? 40.664 22.926 29.097 1.00 45.56 422 GLY A C 1
ATOM 3213 O O . GLY A 1 424 ? 41.541 22.489 28.349 1.00 51.08 422 GLY A O 1
ATOM 3214 N N . LEU A 1 425 ? 39.859 23.935 28.764 1.00 44.27 423 LEU A N 1
ATOM 3215 C CA . LEU A 1 425 ? 39.945 24.606 27.464 1.00 45.87 423 LEU A CA 1
ATOM 3216 C C . LEU A 1 425 ? 41.340 25.166 27.189 1.00 48.99 423 LEU A C 1
ATOM 3217 O O . LEU A 1 425 ? 42.130 25.380 28.113 1.00 49.02 423 LEU A O 1
ATOM 3222 N N . LYS A 1 426 ? 41.634 25.405 25.914 1.00 49.48 424 LYS A N 1
ATOM 3223 C CA . LYS A 1 426 ? 42.908 25.996 25.518 1.00 50.52 424 LYS A CA 1
ATOM 3224 C C . LYS A 1 426 ? 43.066 27.388 26.134 1.00 48.87 424 LYS A C 1
ATOM 3225 O O . LYS A 1 426 ? 42.103 28.152 26.223 1.00 42.48 424 LYS A O 1
ATOM 3231 N N . ARG A 1 427 ? 44.286 27.702 26.561 1.00 47.26 425 ARG A N 1
ATOM 3232 C CA . ARG A 1 427 ? 44.584 28.962 27.236 1.00 50.00 425 ARG A CA 1
ATOM 3233 C C . ARG A 1 427 ? 44.483 30.164 26.291 1.00 47.49 425 ARG A C 1
ATOM 3234 O O . ARG A 1 427 ? 44.965 30.117 25.160 1.00 46.54 425 ARG A O 1
ATOM 3242 N N . THR A 1 428 ? 43.852 31.237 26.761 1.00 42.40 426 THR A N 1
ATOM 3243 C CA . THR A 1 428 ? 43.746 32.464 25.973 1.00 42.78 426 THR A CA 1
ATOM 3244 C C . THR A 1 428 ? 44.502 33.609 26.643 1.00 40.50 426 THR A C 1
ATOM 3245 O O . THR A 1 428 ? 44.600 34.710 26.092 1.00 40.40 426 THR A O 1
ATOM 3249 N N . LEU A 1 429 ? 45.033 33.332 27.831 1.00 42.43 427 LEU A N 1
ATOM 3250 C CA . LEU A 1 429 ? 45.793 34.304 28.619 1.00 42.86 427 LEU A CA 1
ATOM 3251 C C . LEU A 1 429 ? 46.897 34.992 27.821 1.00 43.49 427 LEU A C 1
ATOM 3252 O O . LEU A 1 429 ? 47.753 34.335 27.226 1.00 46.88 427 LEU A O 1
ATOM 3257 N N . GLU A 1 430 ? 46.870 36.320 27.815 1.00 40.97 428 GLU A N 1
ATOM 3258 C CA . GLU A 1 430 ? 47.914 37.110 27.171 1.00 45.16 428 GLU A CA 1
ATOM 3259 C C . GLU A 1 430 ? 48.223 38.351 28.000 1.00 43.10 428 GLU A C 1
ATOM 3260 O O . GLU A 1 430 ? 47.313 39.001 28.516 1.00 37.62 428 GLU A O 1
ATOM 3266 N N . HIS A 1 431 ? 49.510 38.666 28.133 1.00 41.82 429 HIS A N 1
ATOM 3267 C CA . HIS A 1 431 ? 49.947 39.832 28.894 1.00 42.84 429 HIS A CA 1
ATOM 3268 C C . HIS A 1 431 ? 50.215 41.025 27.976 1.00 48.27 429 HIS A C 1
ATOM 3269 O O . HIS A 1 431 ? 50.213 42.179 28.417 1.00 42.58 429 HIS A O 1
#

Secondary structure (DSSP, 8-state):
--EEEEEEE-SSEEEEEEEETTTTEEEEEEEE--S--S-HHHHHHHHHHHHHHHS-HHHHTT--EEEEEE-TT-EEEE-TTS-BSSPPBPTT------GGGGTTTS-TT-TT-STTSHHHHHHHHHHHHSS--TT-EEEEHHHHHHHHHH--SSEEETTTTGGGT-BTTTTB--HHHHTSTTGGGPPEEE-TTSEEEEPPHHHHHHHT--TTPEEEP-EEHHHHHHHHH---STTEEEEEESSSEEEEEEESS---BGGGTB-EEEETTEEEEEEE-S-SHHHHHHH--HHHHHHHHTT--TTS--S---B--SSS-B-SSS-BTTPPPB--S--S-HHHHHHHHHHHHHHHHHHHHHHHHHTTPPPP-EEEEESTTTT-HHHHHHHHHHH-S-EEE-S---HHHHHHHHHHHTTTTSSGGGSPP----

GO terms:
  GO:0005524 ATP binding (F, IDA)
  GO:0019150 D-ribulokinase activity (F, IDA)

Nearest PDB structures (foldseek):
  5htj-assembly1_A  TM=1.001E+00  e=1.183E-86  Synechococcus elongatus PCC 7942 = FACHB-805
  5htn-assembly1_A  TM=9.994E-01  e=1.576E-86  Synechococcus elongatus PCC 7942 = FACHB-805
  5hu2-assembly1_A  TM=1.001E+00  e=4.949E-86  Synechococcus elongatus PCC 7942 = FACHB-805
  5hty-assembly1_A  TM=1.000E+00  e=2.568E-84  Synechococcus elongatus PCC 7942 = FACHB-805
  5htr-assembly1_A  TM=9.615E-01  e=1.275E-53  Arabidopsis thaliana

Organism: Synechococcus elongatus (strain ATCC 33912 / PCC 7942 / FACHB-805) (NCBI:txid1140)

Sequence (429 aa):
MVVALGLDFGTSGARAIACDFDSDRSVSVSVTFPKTSQNWPQVWREALWQLLTQIPADWRSRIERIAIDGTSGTVLLCDREGQPQTEPLLYNQACPIDLADLADWVPADHAALSSTSSLAKLWFWQQQFGALPPDWQILAQADWLSLQLHGCSQQSDYHNALKLGYSPDRERFSKNLLDSELGALLPVVHEPGVAIGPILPAIAQEFGLSPDCQICAGTTDSIAAFLASGAHQPGEAVTSLGSTIVLKLLSQVAVSDRLTGVYSHKLGGYWLTGGASNCGGATLRQFFPDTELESLSCQIDPTKKSGLDYYPLPSRGERFPIADPDRLPQLEPRPENPVQFLQGLLEGLTQVETLGYQRLQDLGATPLKRIWTAGGGAKNAVWQQLRQQAIGVPIAIAPNTEAAFGTARLAAFGLAAFHSAGLKRTLEH

Foldseek 3Di:
DAFAKFWEAEDWWIKIKTADVVVRDIDIDIDTADPDDPDVVVRLQVRLVVNLQPPDLVSQAGHAFYAYAAAALFKFKFALQLHGPDDTQGQPDFAPDDLVVCPQWADPLQLLSGRSFNLVVLVSVCVVVVADDLRMAMAHSRRSNLCVWFVDPQEAEQANCRNNQADVVVRGGPVSCCPDSCNSHHGDYHHQLAFPHFTDPVVCVVSNHDSNRTYTHYHHLVVLLVLFLVDAAAQEKEWEQALWIKIKGKFQDWFDDSQLSWGWGDQPNIIIIIHIKQFHCVLVVVPDDLVVLVVLLVVDDLVDQLPAAWQRHNAAWIRPPDGDNGDGGGQPDQDPDVSSSSRNSLLNVLVRVQSRLVSVVVRPGDHHAEYAYHYPCQPSVSSVVNNCVSNVHYYHHRPGRGSRSSSRCCNVPNSVSNDPVVYDDPDDD

Solvent-accessible surface area: 18796 Å² total; per-residue (Å²): 155,22,4,0,0,0,0,20,0,14,92,78,18,4,83,1,13,0,3,23,21,94,57,125,140,59,37,58,23,50,18,123,21,67,211,107,27,177,69,40,10,83,31,9,62,82,3,0,61,97,0,0,87,93,2,56,64,97,29,36,68,138,0,86,74,0,0,1,0,0,6,48,7,2,2,0,0,0,32,165,117,2,87,33,68,38,124,12,23,39,77,94,81,63,5,117,23,88,54,72,58,0,68,102,21,12,76,95,84,21,24,0,22,36,42,47,0,3,0,0,0,0,31,43,5,10,98,125,82,54,79,14,45,96,76,35,1,0,1,8,2,2,7,0,0,8,17,24,0,9,40,46,52,40,33,7,1,4,2,11,0,8,39,10,1,16,15,8,101,152,99,115,11,31,149,82,0,87,99,26,98,0,9,49,1,10,6,88,25,62,56,1,4,55,44,34,8,80,4,62,103,75,23,2,157,126,16,40,9,36,90,113,0,53,0,0,5,8,0,4,36,53,3,0,31,0,10,2,10,34,5,59,35,1,0,11,0,10,0,30,4,21,80,56,1,41,2,27,0,0,0,86,76,54,7,74,45,115,145,13,47,3,69,12,21,32,0,2,40,6,36,10,3,12,10,47,3,42,0,0,20,38,0,8,161,102,66,5,79,76,102,65,32,90,60,14,8,106,117,11,72,14,98,146,196,17,74,26,126,10,17,0,1,39,69,164,7,6,151,1,3,86,30,55,111,103,85,100,44,78,36,132,97,129,29,179,77,56,22,63,1,0,15,0,0,0,30,2,0,4,81,1,0,9,82,0,1,80,92,0,53,108,60,40,5,18,88,20,93,73,2,60,0,14,40,64,11,9,133,25,62,20,5,46,80,13,1,74,88,43,24,56,18,88,18,42,94,8,89,63,63,84,12,0,36,0,0,0,75,3,0,16,68,22,4,76,46,12,82,76,107,35,74,174,174,124,109,156,212

InterPro domains:
  IPR018485 Carbohydrate kinase FGGY, C-terminal [PF02782] (242-413)
  IPR043129 ATPase, nucleotide binding domain [SSF53067] (3-226)
  IPR043129 ATPase, nucleotide binding domain [SSF53067] (233-420)

Radius of gyration: 22.27 Å; Cα contacts (8 Å, |Δi|>4): 998; chains: 1; bounding box: 54×59×66 Å